Protein AF-0000000070932847 (afdb_homodimer)

Structure (mmCIF, N/CA/C/O backbone):
data_AF-0000000070932847-model_v1
#
loop_
_entity.id
_entity.type
_entity.pdbx_description
1 polymer Palmitoyltransferase
#
loop_
_atom_site.group_PDB
_atom_site.id
_atom_site.type_symbol
_atom_site.label_atom_id
_atom_site.label_alt_id
_atom_site.label_comp_id
_atom_site.label_asym_id
_atom_site.label_entity_id
_atom_site.label_seq_id
_atom_site.pdbx_PDB_ins_code
_atom_site.Cartn_x
_atom_site.Cartn_y
_atom_site.Cartn_z
_atom_site.occupancy
_atom_site.B_iso_or_equiv
_atom_site.auth_seq_id
_atom_site.auth_comp_id
_atom_site.auth_asym_id
_atom_site.auth_atom_id
_atom_site.pdbx_PDB_model_num
ATOM 1 N N . MET A 1 1 ? 6.465 -22.172 5.871 1 66.62 1 MET A N 1
ATOM 2 C CA . MET A 1 1 ? 5.559 -21.328 5.094 1 66.62 1 MET A CA 1
ATOM 3 C C . MET A 1 1 ? 6.273 -20.078 4.602 1 66.62 1 MET A C 1
ATOM 5 O O . MET A 1 1 ? 7.043 -19.469 5.344 1 66.62 1 MET A O 1
ATOM 9 N N . GLY A 1 2 ? 6.168 -19.891 3.285 1 82.88 2 GLY A N 1
ATOM 10 C CA . GLY A 1 2 ? 6.832 -18.734 2.693 1 82.88 2 GLY A CA 1
ATOM 11 C C . GLY A 1 2 ? 6.262 -17.422 3.16 1 82.88 2 GLY A C 1
ATOM 12 O O . GLY A 1 2 ? 5.129 -17.359 3.639 1 82.88 2 GLY A O 1
ATOM 13 N N . PHE A 1 3 ? 6.973 -16.531 3.234 1 88.69 3 PHE A N 1
ATOM 14 C CA . PHE A 1 3 ? 6.598 -15.188 3.658 1 88.69 3 PHE A CA 1
ATOM 15 C C . PHE A 1 3 ? 5.336 -14.727 2.938 1 88.69 3 PHE A C 1
ATOM 17 O O . PHE A 1 3 ? 4.402 -14.234 3.57 1 88.69 3 PHE A O 1
ATOM 24 N N . PHE A 1 4 ? 5.227 -14.977 1.739 1 91.31 4 PHE A N 1
ATOM 25 C CA . PHE A 1 4 ? 4.137 -14.43 0.94 1 91.31 4 PHE A CA 1
ATOM 26 C C . PHE A 1 4 ? 2.85 -15.211 1.175 1 91.31 4 PHE A C 1
ATOM 28 O O . PHE A 1 4 ? 1.756 -14.641 1.131 1 91.31 4 PHE A O 1
ATOM 35 N N . LEU A 1 5 ? 2.955 -16.5 1.353 1 92.31 5 LEU A N 1
ATOM 36 C CA . LEU A 1 5 ? 1.771 -17.266 1.749 1 92.31 5 LEU A CA 1
ATOM 37 C C . LEU A 1 5 ? 1.232 -16.766 3.086 1 92.31 5 LEU A C 1
ATOM 39 O O . LEU A 1 5 ? 0.019 -16.609 3.256 1 92.31 5 LEU A O 1
ATOM 43 N N . SER A 1 6 ? 2.152 -16.547 4.031 1 93.94 6 SER A N 1
ATOM 44 C CA . SER A 1 6 ? 1.739 -16 5.316 1 93.94 6 SER A CA 1
ATOM 45 C C . SER A 1 6 ? 1.053 -14.648 5.141 1 93.94 6 SER A C 1
ATOM 47 O O . SER A 1 6 ? 0.069 -14.352 5.824 1 93.94 6 SER A O 1
ATOM 49 N N . TRP A 1 7 ? 1.617 -13.828 4.277 1 94.5 7 TRP A N 1
ATOM 50 C CA . TRP A 1 7 ? 1.017 -12.531 3.977 1 94.5 7 TRP A CA 1
ATOM 51 C C . TRP A 1 7 ? -0.39 -12.703 3.412 1 94.5 7 TRP A C 1
ATOM 53 O O . TRP A 1 7 ? -1.317 -12 3.818 1 94.5 7 TRP A O 1
ATOM 63 N N . THR A 1 8 ? -0.579 -13.656 2.557 1 95.19 8 THR A N 1
ATOM 64 C CA . THR A 1 8 ? -1.881 -13.922 1.957 1 95.19 8 THR A CA 1
ATOM 65 C C . THR A 1 8 ? -2.887 -14.352 3.02 1 95.19 8 THR A C 1
ATOM 67 O O . THR A 1 8 ? -3.988 -13.805 3.1 1 95.19 8 THR A O 1
ATOM 70 N N . VAL A 1 9 ? -2.49 -15.273 3.889 1 95.56 9 VAL A N 1
ATOM 71 C CA . VAL A 1 9 ? -3.381 -15.82 4.902 1 95.56 9 VAL A CA 1
ATOM 72 C C . VAL A 1 9 ? -3.725 -14.742 5.93 1 95.56 9 VAL A C 1
ATOM 74 O O . VAL A 1 9 ? -4.891 -14.578 6.297 1 95.56 9 VAL A O 1
ATOM 77 N N . THR A 1 10 ? -2.723 -14 6.348 1 96.12 10 THR A N 1
ATOM 78 C CA . THR A 1 10 ? -2.953 -12.938 7.324 1 96.12 10 THR A CA 1
ATOM 79 C C . THR A 1 10 ? -3.857 -11.859 6.742 1 96.12 10 THR A C 1
ATOM 81 O O . THR A 1 10 ? -4.738 -11.336 7.43 1 96.12 10 THR A O 1
ATOM 84 N N . SER A 1 11 ? -3.633 -11.5 5.441 1 97.31 11 SER A N 1
ATOM 85 C CA . SER A 1 11 ? -4.484 -10.508 4.789 1 97.31 11 SER A CA 1
ATOM 86 C C . SER A 1 11 ? -5.93 -10.984 4.715 1 97.31 11 SER A C 1
ATOM 88 O O . SER A 1 11 ? -6.859 -10.203 4.949 1 97.31 11 SER A O 1
ATOM 90 N N . LEU A 1 12 ? -6.094 -12.227 4.41 1 96.69 12 LEU A N 1
ATOM 91 C CA . LEU A 1 12 ? -7.438 -12.789 4.332 1 96.69 12 LEU A CA 1
ATOM 92 C C . LEU A 1 12 ? -8.141 -12.719 5.684 1 96.69 12 LEU A C 1
ATOM 94 O O . LEU A 1 12 ? -9.273 -12.25 5.773 1 96.69 12 LEU A O 1
ATOM 98 N N . VAL A 1 13 ? -7.457 -13.117 6.746 1 96.75 13 VAL A N 1
ATOM 99 C CA . VAL A 1 13 ? -8.016 -13.148 8.094 1 96.75 13 VAL A CA 1
ATOM 100 C C . VAL A 1 13 ? -8.32 -11.727 8.562 1 96.75 13 VAL A C 1
ATOM 102 O O . VAL A 1 13 ? -9.398 -11.469 9.109 1 96.75 13 VAL A O 1
ATOM 105 N N . LEU A 1 14 ? -7.41 -10.805 8.273 1 96.94 14 LEU A N 1
ATOM 106 C CA . LEU A 1 14 ? -7.578 -9.43 8.719 1 96.94 14 LEU A CA 1
ATOM 107 C C . LEU A 1 14 ? -8.719 -8.75 7.973 1 96.94 14 LEU A C 1
ATOM 109 O O . LEU A 1 14 ? -9.539 -8.055 8.578 1 96.94 14 LEU A O 1
ATOM 113 N N . LEU A 1 15 ? -8.781 -8.93 6.676 1 97.75 15 LEU A N 1
ATOM 114 C CA . LEU A 1 15 ? -9.828 -8.297 5.887 1 97.75 15 LEU A CA 1
ATOM 115 C C . LEU A 1 15 ? -11.203 -8.852 6.262 1 97.75 15 LEU A C 1
ATOM 117 O O . LEU A 1 15 ? -12.172 -8.094 6.383 1 97.75 15 LEU A O 1
ATOM 121 N N . LEU A 1 16 ? -11.289 -10.172 6.48 1 97 16 LEU A N 1
ATOM 122 C CA . LEU A 1 16 ? -12.547 -10.773 6.902 1 97 16 LEU A CA 1
ATOM 123 C C . LEU A 1 16 ? -12.922 -10.32 8.305 1 97 16 LEU A C 1
ATOM 125 O O . LEU A 1 16 ? -14.102 -10.07 8.594 1 97 16 LEU A O 1
ATOM 129 N N . GLY A 1 17 ? -11.93 -10.234 9.164 1 96.69 17 GLY A N 1
ATOM 130 C CA . GLY A 1 17 ? -12.172 -9.758 10.516 1 96.69 17 GLY A CA 1
ATOM 131 C C . GLY A 1 17 ? -12.703 -8.336 10.562 1 96.69 17 GLY A C 1
ATOM 132 O O . GLY A 1 17 ? -13.695 -8.055 11.242 1 96.69 17 GLY A O 1
ATOM 133 N N . VAL A 1 18 ? -12.031 -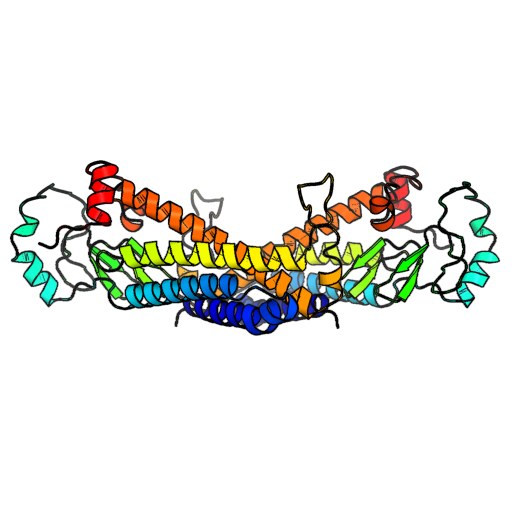7.457 9.844 1 95.94 18 VAL A N 1
ATOM 134 C CA . VAL A 1 18 ? -12.469 -6.062 9.805 1 95.94 18 VAL A CA 1
ATOM 135 C C . VAL A 1 18 ? -13.852 -5.973 9.18 1 95.94 18 VAL A C 1
ATOM 137 O O . VAL A 1 18 ? -14.695 -5.199 9.633 1 95.94 18 VAL A O 1
ATOM 140 N N . PHE A 1 19 ? -14.102 -6.723 8.148 1 95.69 19 PHE A N 1
ATOM 141 C CA . PHE A 1 19 ? -15.383 -6.672 7.453 1 95.69 19 PHE A CA 1
ATOM 142 C C . PHE A 1 19 ? -16.516 -7.09 8.383 1 95.69 19 PHE A C 1
ATOM 144 O O . PHE A 1 19 ? -17.547 -6.41 8.469 1 95.69 19 PHE A O 1
ATOM 151 N N . HIS A 1 20 ? -16.312 -8.125 9.18 1 95.12 20 HIS A N 1
ATOM 152 C CA . HIS A 1 20 ? -17.406 -8.664 9.984 1 95.12 20 HIS A CA 1
ATOM 153 C C . HIS A 1 20 ? -17.484 -7.973 11.344 1 95.12 20 HIS A C 1
ATOM 155 O O . HIS A 1 20 ? -18.562 -7.852 11.914 1 95.12 20 HIS A O 1
ATOM 161 N N . LEU A 1 21 ? -16.391 -7.461 11.852 1 94 21 LEU A N 1
ATOM 162 C CA . LEU A 1 21 ? -16.391 -6.859 13.18 1 94 21 LEU A CA 1
ATOM 163 C C . LEU A 1 21 ? -16.609 -5.355 13.094 1 94 21 LEU A C 1
ATOM 165 O O . LEU A 1 21 ? -17.078 -4.734 14.055 1 94 21 LEU A O 1
ATOM 169 N N . GLU A 1 22 ? -16.281 -4.801 11.945 1 92.81 22 GLU A N 1
ATOM 170 C CA . GLU A 1 22 ? -16.375 -3.348 11.836 1 92.81 22 GLU A CA 1
ATOM 171 C C . GLU A 1 22 ? -17.328 -2.936 10.719 1 92.81 22 GLU A C 1
ATOM 173 O O . GLU A 1 22 ? -18.312 -2.227 10.969 1 92.81 22 GLU A O 1
ATOM 178 N N . VAL A 1 23 ? -17.156 -3.41 9.547 1 92.38 23 VAL A N 1
ATOM 179 C CA . VAL A 1 23 ? -17.891 -2.934 8.375 1 92.38 23 VAL A CA 1
ATOM 180 C C . VAL A 1 23 ? -19.359 -3.316 8.484 1 92.38 23 VAL A C 1
ATOM 182 O O . VAL A 1 23 ? -20.234 -2.467 8.328 1 92.38 23 VAL A O 1
ATOM 185 N N . VAL A 1 24 ? -19.625 -4.574 8.75 1 91.81 24 VAL A N 1
ATOM 186 C CA . VAL A 1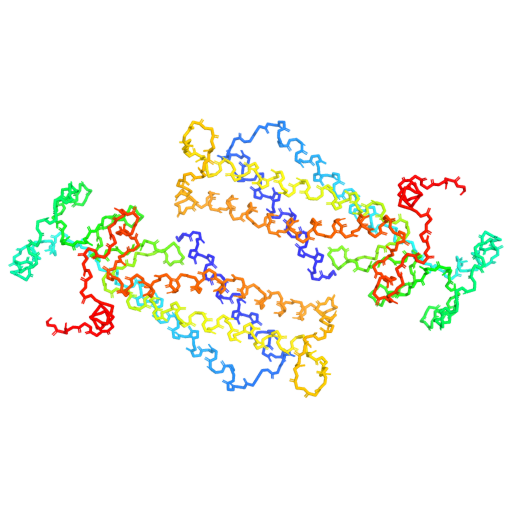 24 ? -21 -5.07 8.75 1 91.81 24 VAL A CA 1
ATOM 187 C C . VAL A 1 24 ? -21.797 -4.367 9.836 1 91.81 24 VAL A C 1
ATOM 189 O O . VAL A 1 24 ? -22.859 -3.779 9.562 1 91.81 24 VAL A O 1
ATOM 192 N N . PRO A 1 25 ? -21.328 -4.312 11.07 1 88.56 25 PRO A N 1
ATOM 193 C CA . PRO A 1 25 ? -22.141 -3.68 12.117 1 88.56 25 PRO A CA 1
ATOM 194 C C . PRO A 1 25 ? -22.188 -2.16 11.984 1 88.56 25 PRO A C 1
ATOM 196 O O . PRO A 1 25 ? -23.234 -1.553 12.227 1 88.56 25 PRO A O 1
ATOM 199 N N . TYR A 1 26 ? -21.109 -1.504 11.57 1 83.69 26 TYR A N 1
ATOM 200 C CA . TYR A 1 26 ? -21.031 -0.048 11.602 1 83.69 26 TYR A CA 1
ATOM 201 C C . TYR A 1 26 ? -21.672 0.556 10.352 1 83.69 26 TYR A C 1
ATOM 203 O O . TYR A 1 26 ? -22.188 1.674 10.383 1 83.69 26 TYR A O 1
ATOM 211 N N . LEU A 1 27 ? -21.672 -0.178 9.234 1 79.5 27 LEU A N 1
ATOM 212 C CA . LEU A 1 27 ? -22.156 0.387 7.984 1 79.5 27 LEU A CA 1
ATOM 213 C C . LEU A 1 27 ? -23.484 -0.248 7.578 1 79.5 27 LEU A C 1
ATOM 215 O O . LEU A 1 27 ? -24 0.028 6.496 1 79.5 27 LEU A O 1
ATOM 219 N N . GLU A 1 28 ? -24.031 -1.077 8.328 1 83.44 28 GLU A N 1
ATOM 220 C CA . GLU A 1 28 ? -25.344 -1.698 8.133 1 83.44 28 GLU A CA 1
ATOM 221 C C . GLU A 1 28 ? -25.438 -2.357 6.758 1 83.44 28 GLU A C 1
ATOM 223 O O . GLU A 1 28 ? -26.391 -2.113 6.012 1 83.44 28 GLU A O 1
ATOM 228 N N . ILE A 1 29 ? -24.516 -3.178 6.395 1 89.25 29 ILE A N 1
ATOM 229 C CA . ILE A 1 29 ? -24.484 -3.93 5.145 1 89.25 29 ILE A CA 1
ATOM 230 C C . ILE A 1 29 ? -25.656 -4.902 5.102 1 89.25 29 ILE A C 1
ATOM 232 O O . ILE A 1 29 ? -25.953 -5.582 6.09 1 89.25 29 ILE A O 1
ATOM 236 N N . LEU A 1 30 ? -26.344 -4.965 3.967 1 91.62 30 LEU A N 1
ATOM 237 C CA . LEU A 1 30 ? -27.469 -5.867 3.795 1 91.62 30 LEU A CA 1
ATOM 238 C C . LEU A 1 30 ? -27.016 -7.324 3.859 1 91.62 30 LEU A C 1
ATOM 240 O O . LEU A 1 30 ? -25.891 -7.648 3.467 1 91.62 30 LEU A O 1
ATOM 244 N N . TYR A 1 31 ? -27.922 -8.219 4.344 1 93.81 31 TYR A N 1
ATOM 245 C CA . TYR A 1 31 ? -27.641 -9.641 4.457 1 93.81 31 TYR A CA 1
ATOM 246 C C . TYR A 1 31 ? -27.328 -10.25 3.094 1 93.81 31 TYR A C 1
ATOM 248 O O . TYR A 1 31 ? -26.422 -11.078 2.971 1 93.81 31 TYR A O 1
ATOM 256 N N . SER A 1 32 ? -28.031 -9.82 2.084 1 95.69 32 SER A N 1
ATOM 257 C CA . SER A 1 32 ? -27.828 -10.359 0.746 1 95.69 32 SER A CA 1
ATOM 258 C C . SER A 1 32 ? -26.453 -9.984 0.211 1 95.69 32 SER A C 1
ATOM 260 O O . SER A 1 32 ? -25.797 -10.789 -0.457 1 95.69 32 SER A O 1
ATOM 262 N N . GLU A 1 33 ? -26 -8.766 0.49 1 95.44 33 GLU A N 1
ATOM 263 C CA . GLU A 1 33 ? -24.688 -8.312 0.051 1 95.44 33 GLU A CA 1
ATOM 264 C C . GLU A 1 33 ? -23.562 -9.078 0.753 1 95.44 33 GLU A C 1
ATOM 266 O O . GLU A 1 33 ? -22.594 -9.5 0.116 1 95.44 33 GLU A O 1
ATOM 271 N N . ASN A 1 34 ? -23.797 -9.242 2.039 1 95.44 34 ASN A N 1
ATOM 272 C CA . ASN A 1 34 ? -22.828 -10.016 2.814 1 95.44 34 ASN A CA 1
ATOM 273 C C . ASN A 1 34 ? -22.797 -11.469 2.367 1 95.44 34 ASN A C 1
ATOM 275 O O . ASN A 1 34 ? -21.719 -12.07 2.283 1 95.44 34 ASN A O 1
ATOM 279 N N . PHE A 1 35 ? -23.938 -12.039 2.102 1 97.19 35 PHE A N 1
ATOM 280 C CA . PHE A 1 35 ? -24.016 -13.422 1.649 1 97.19 35 PHE A CA 1
ATOM 281 C C . PHE A 1 35 ? -23.281 -13.609 0.33 1 97.19 35 PHE A C 1
ATOM 283 O O . PHE A 1 35 ? -22.531 -14.57 0.165 1 97.19 35 PHE A O 1
ATOM 290 N N . PHE A 1 36 ? -23.5 -12.758 -0.603 1 97.56 36 PHE A N 1
ATOM 291 C CA . PHE A 1 36 ? -22.812 -12.836 -1.889 1 97.56 36 PHE A CA 1
ATOM 292 C C . PHE A 1 36 ? -21.297 -12.758 -1.702 1 97.56 36 PHE A C 1
ATOM 294 O O . PHE A 1 36 ? -20.562 -13.57 -2.264 1 97.56 36 PHE A O 1
ATOM 301 N N . LEU A 1 37 ? -20.844 -11.789 -0.885 1 97.75 37 LEU A N 1
ATOM 302 C CA . LEU A 1 37 ? -19.406 -11.633 -0.647 1 97.75 37 LEU A CA 1
ATOM 303 C C . LEU A 1 37 ? -18.812 -12.891 -0.01 1 97.75 37 LEU A C 1
ATOM 305 O O . LEU A 1 37 ? -17.766 -13.367 -0.436 1 97.75 37 LEU A O 1
ATOM 309 N N . MET A 1 38 ? -19.5 -13.469 0.982 1 98 38 MET A N 1
ATOM 310 C CA . MET A 1 38 ? -19 -14.656 1.673 1 98 38 MET A CA 1
ATOM 311 C C . MET A 1 38 ? -18.984 -15.859 0.736 1 98 38 MET A C 1
ATOM 313 O O . MET A 1 38 ? -18.094 -16.719 0.839 1 98 38 MET A O 1
ATOM 317 N N . THR A 1 39 ? -19.953 -15.914 -0.111 1 98.31 39 THR A N 1
ATOM 318 C CA . THR A 1 39 ? -19.984 -17 -1.085 1 98.31 39 THR A CA 1
ATOM 319 C C . THR A 1 39 ? -18.797 -16.906 -2.029 1 98.31 39 THR A C 1
ATOM 321 O O . THR A 1 39 ? -18.141 -17.906 -2.32 1 98.31 39 THR A O 1
ATOM 324 N N . MET A 1 40 ? -18.516 -15.688 -2.471 1 98.5 40 MET A N 1
ATOM 325 C CA . MET A 1 40 ? -17.375 -15.5 -3.371 1 98.5 40 MET A CA 1
ATOM 326 C C . MET A 1 40 ? -16.062 -15.797 -2.662 1 98.5 40 MET A C 1
ATOM 328 O O . MET A 1 40 ? -15.164 -16.406 -3.244 1 98.5 40 MET A O 1
ATOM 332 N N . VAL A 1 41 ? -15.961 -15.398 -1.431 1 98.5 41 VAL A N 1
ATOM 333 C CA . VAL A 1 41 ? -14.758 -15.68 -0.65 1 98.5 41 VAL A CA 1
ATOM 334 C C . VAL A 1 41 ? -14.602 -17.188 -0.45 1 98.5 41 VAL A C 1
ATOM 336 O O . VAL A 1 41 ? -13.508 -17.734 -0.597 1 98.5 41 VAL A O 1
ATOM 339 N N . THR A 1 42 ? -15.688 -17.859 -0.094 1 98.5 42 THR A N 1
ATOM 340 C CA . THR A 1 42 ? -15.664 -19.297 0.088 1 98.5 42 THR A CA 1
ATOM 341 C C . THR A 1 42 ? -15.25 -20 -1.205 1 98.5 42 THR A C 1
ATOM 343 O O . THR A 1 42 ? -14.43 -20.922 -1.185 1 98.5 42 THR A O 1
ATOM 346 N N . PHE A 1 43 ? -15.828 -19.562 -2.275 1 98.56 43 PHE A N 1
ATOM 347 C CA . PHE A 1 43 ? -15.469 -20.078 -3.59 1 98.56 43 PHE A CA 1
ATOM 348 C C . PHE A 1 43 ? -13.969 -19.953 -3.836 1 98.56 43 PHE A C 1
ATOM 350 O O . PHE A 1 43 ? -13.312 -20.891 -4.262 1 98.56 43 PHE A O 1
ATOM 357 N N . THR A 1 44 ? -13.43 -18.766 -3.566 1 98.31 44 THR A N 1
ATOM 358 C CA . THR A 1 44 ? -12.008 -18.5 -3.756 1 98.31 44 THR A CA 1
ATOM 359 C C . THR A 1 44 ? -11.156 -19.406 -2.877 1 98.31 44 THR A C 1
ATOM 361 O O . THR A 1 44 ? -10.148 -19.953 -3.328 1 98.31 44 THR A O 1
ATOM 364 N N . CYS A 1 45 ? -11.602 -19.625 -1.637 1 98 45 CYS A N 1
ATOM 365 C CA . CYS A 1 45 ? -10.867 -20.484 -0.712 1 98 45 CYS A CA 1
ATOM 366 C C . CYS A 1 45 ? -10.883 -21.922 -1.179 1 98 45 CYS A C 1
ATOM 368 O O . CYS A 1 45 ? -9.875 -22.625 -1.082 1 98 45 CYS A O 1
ATOM 370 N N . ILE A 1 46 ? -11.977 -22.359 -1.689 1 97.94 46 ILE A N 1
ATOM 371 C CA . ILE A 1 46 ? -12.078 -23.719 -2.215 1 97.94 46 ILE A CA 1
ATOM 372 C C . ILE A 1 46 ? -11.133 -23.891 -3.404 1 97.94 46 ILE A C 1
ATOM 374 O O . ILE A 1 46 ? -10.406 -24.875 -3.494 1 97.94 46 ILE A O 1
ATOM 378 N N . CYS A 1 47 ? -11.172 -22.906 -4.297 1 97.88 47 CYS A N 1
ATOM 379 C CA . CYS A 1 47 ? -10.258 -22.938 -5.43 1 97.88 47 CYS A CA 1
ATOM 380 C C . CYS A 1 47 ? -8.805 -22.969 -4.965 1 97.88 47 CYS A C 1
ATOM 382 O O . CYS A 1 47 ? -7.988 -23.719 -5.492 1 97.88 47 CYS A O 1
ATOM 384 N N . GLY A 1 48 ? -8.484 -22.125 -3.951 1 96.44 48 GLY A N 1
ATOM 385 C CA . GLY A 1 48 ? -7.141 -22.125 -3.396 1 96.44 48 GLY A CA 1
ATOM 386 C C . GLY A 1 48 ? -6.727 -23.484 -2.844 1 96.44 48 GLY A C 1
ATOM 387 O O . GLY A 1 48 ? -5.59 -23.906 -3.035 1 96.44 48 GLY A O 1
ATOM 388 N N . TYR A 1 49 ? -7.633 -24.125 -2.229 1 95.69 49 TYR A N 1
ATOM 389 C CA . TYR A 1 49 ? -7.379 -25.469 -1.696 1 95.69 49 TYR A CA 1
ATOM 390 C C . TYR A 1 49 ? -7.117 -26.453 -2.82 1 95.69 49 TYR A C 1
ATOM 392 O O . TYR A 1 49 ? -6.207 -27.281 -2.729 1 95.69 49 TYR A O 1
ATOM 400 N N . LEU A 1 50 ? -7.871 -26.375 -3.857 1 95.88 50 LEU A N 1
ATOM 401 C CA . LEU A 1 50 ? -7.727 -27.266 -5 1 95.88 50 LEU A CA 1
ATOM 402 C C . LEU A 1 50 ? -6.387 -27.047 -5.699 1 95.88 50 LEU A C 1
ATOM 404 O O . LEU A 1 50 ? -5.766 -28 -6.18 1 95.88 50 LEU A O 1
ATOM 408 N N . VAL A 1 51 ? -5.965 -25.828 -5.746 1 96.56 51 VAL A N 1
ATOM 409 C CA . VAL A 1 51 ? -4.691 -25.5 -6.383 1 96.56 51 VAL A CA 1
ATOM 410 C C . VAL A 1 51 ? -3.547 -26.109 -5.582 1 96.56 51 VAL A C 1
ATOM 412 O O . VAL A 1 51 ? -2.596 -26.656 -6.156 1 96.56 51 VAL A O 1
ATOM 415 N N . HIS A 1 52 ? -3.672 -26.078 -4.324 1 92.75 52 HIS A N 1
ATOM 416 C CA . HIS A 1 52 ? -2.617 -26.578 -3.451 1 92.75 52 HIS A CA 1
ATOM 417 C C . HIS A 1 52 ? -2.584 -28.109 -3.445 1 92.75 52 HIS A C 1
ATOM 419 O O . HIS A 1 52 ? -1.529 -28.703 -3.236 1 92.75 52 HIS A O 1
ATOM 425 N N . SER A 1 53 ? -3.592 -28.781 -3.729 1 88 53 SER A N 1
ATOM 426 C CA . SER A 1 53 ? -3.738 -30.219 -3.539 1 88 53 SER A CA 1
ATOM 427 C C . SER A 1 53 ? -3.107 -31 -4.691 1 88 53 SER A C 1
ATOM 429 O O . SER A 1 53 ? -2.627 -32.125 -4.504 1 88 53 SER A O 1
ATOM 431 N N . ASN A 1 54 ? -3.119 -30.422 -5.914 1 84 54 ASN A N 1
ATOM 432 C CA . ASN A 1 54 ? -2.662 -31.25 -7.02 1 84 54 ASN A CA 1
ATOM 433 C C . ASN A 1 54 ? -1.983 -30.422 -8.102 1 84 54 ASN A C 1
ATOM 435 O O . ASN A 1 54 ? -2.572 -30.172 -9.156 1 84 54 ASN A O 1
ATOM 439 N N . PRO A 1 55 ? -0.709 -30.094 -7.969 1 82.38 55 PRO A N 1
ATOM 440 C CA . PRO A 1 55 ? -0.051 -29.312 -9.016 1 82.38 55 PRO A CA 1
ATOM 441 C C . PRO A 1 55 ? 0.355 -30.156 -10.219 1 82.38 55 PRO A C 1
ATOM 443 O O . PRO A 1 55 ? 0.641 -29.609 -11.289 1 82.38 55 PRO A O 1
ATOM 446 N N . GLY A 1 56 ? 0.214 -31.516 -10.102 1 83.75 56 GLY A N 1
ATOM 447 C CA . GLY A 1 56 ? 0.613 -32.375 -11.195 1 83.75 56 GLY A CA 1
ATOM 448 C C . GLY A 1 56 ? 2.09 -32.719 -11.18 1 83.75 56 GLY A C 1
ATOM 449 O O . GLY A 1 56 ? 2.746 -32.719 -12.219 1 83.75 56 GLY A O 1
ATOM 450 N N . TYR A 1 57 ? 2.66 -33 -9.992 1 84.38 57 TYR A N 1
ATOM 451 C CA . TYR A 1 57 ? 4.051 -33.438 -9.859 1 84.38 57 TYR A CA 1
ATOM 452 C C . TYR A 1 57 ? 4.293 -34.75 -10.578 1 84.38 57 TYR A C 1
ATOM 454 O O . TYR A 1 57 ? 3.443 -35.656 -10.555 1 84.38 57 TYR A O 1
ATOM 462 N N . VAL A 1 58 ? 5.395 -34.75 -11.258 1 82.5 58 VAL A N 1
ATOM 463 C CA . VAL A 1 58 ? 5.746 -35.969 -12 1 82.5 58 VAL A CA 1
ATOM 464 C C . VAL A 1 58 ? 6.648 -36.844 -11.141 1 82.5 58 VAL A C 1
ATOM 466 O O . VAL A 1 58 ? 7.645 -36.375 -10.586 1 82.5 58 VAL A O 1
ATOM 469 N N . GLY A 1 59 ? 6.16 -38.062 -10.656 1 71.75 59 GLY A N 1
ATOM 470 C CA . GLY A 1 59 ? 6.98 -39 -9.938 1 71.75 59 GLY A CA 1
ATOM 471 C C . GLY A 1 59 ? 7.738 -39.938 -10.859 1 71.75 59 GLY A C 1
ATOM 472 O O . GLY A 1 59 ? 7.562 -39.906 -12.078 1 71.75 59 GLY A O 1
ATOM 473 N N . PRO A 1 60 ? 8.797 -40.594 -10.211 1 59.72 60 PRO A N 1
ATOM 474 C CA . PRO A 1 60 ? 9.555 -41.562 -11.008 1 59.72 60 PRO A CA 1
ATOM 475 C C . PRO A 1 60 ? 8.656 -42.531 -11.773 1 59.72 60 PRO A C 1
ATOM 477 O O . PRO A 1 60 ? 8.953 -42.875 -12.922 1 59.72 60 PRO A O 1
ATOM 480 N N . VAL A 1 61 ? 7.648 -43.031 -11.234 1 51.12 61 VAL A N 1
ATOM 481 C CA . VAL A 1 61 ? 6.773 -44.031 -11.859 1 51.12 61 VAL A CA 1
ATOM 482 C C . VAL A 1 61 ? 6.008 -43.375 -13.016 1 51.12 61 VAL A C 1
ATOM 484 O O . VAL A 1 61 ? 5.863 -43.969 -14.078 1 51.12 61 VAL A O 1
ATOM 487 N N . ALA A 1 62 ? 5.562 -42.281 -12.852 1 52.34 62 ALA A N 1
ATOM 488 C CA . ALA A 1 62 ? 4.73 -41.625 -13.844 1 52.34 62 ALA A CA 1
ATOM 489 C C . ALA A 1 62 ? 5.531 -41.281 -15.102 1 52.34 62 ALA A C 1
ATOM 491 O O . ALA A 1 62 ? 5.016 -41.375 -16.219 1 52.34 62 ALA A O 1
ATOM 492 N N . ALA A 1 63 ? 6.781 -41.062 -14.914 1 52.41 63 ALA A N 1
ATOM 493 C CA . ALA A 1 63 ? 7.684 -40.844 -16.047 1 52.41 63 ALA A CA 1
ATOM 494 C C . ALA A 1 63 ? 7.77 -42.094 -16.922 1 52.41 63 ALA A C 1
ATOM 496 O O . ALA A 1 63 ? 7.812 -42 -18.156 1 52.41 63 ALA A O 1
ATOM 497 N N . GLU A 1 64 ? 7.746 -43.188 -16.219 1 49.12 64 GLU A N 1
ATOM 498 C CA . GLU A 1 64 ? 7.812 -44.469 -16.938 1 49.12 64 GLU A CA 1
ATOM 499 C C . GLU A 1 64 ? 6.523 -44.719 -17.703 1 49.12 64 GLU A C 1
ATOM 501 O O . GLU A 1 64 ? 6.555 -45.219 -18.828 1 49.12 64 GLU A O 1
ATOM 506 N N . MET A 1 65 ? 5.402 -44.406 -17.172 1 46.44 65 MET A N 1
ATOM 507 C CA . MET A 1 65 ? 4.113 -44.688 -17.781 1 46.44 65 MET A CA 1
ATOM 508 C C . MET A 1 65 ? 3.867 -43.781 -18.984 1 46.44 65 MET A C 1
ATOM 510 O O . MET A 1 65 ? 3.266 -44.188 -19.969 1 46.44 65 MET A O 1
ATOM 514 N N . VAL A 1 66 ? 4.227 -42.531 -18.812 1 48.19 66 VAL A N 1
ATOM 515 C CA . VAL A 1 66 ? 4.027 -41.594 -19.922 1 48.19 66 VAL A CA 1
ATOM 516 C C . VAL A 1 66 ? 4.902 -42.031 -21.109 1 48.19 66 VAL A C 1
ATOM 518 O O . VAL A 1 66 ? 4.492 -41.906 -22.266 1 48.19 66 VAL A O 1
ATOM 521 N N . LYS A 1 67 ? 6.078 -42.656 -20.844 1 48.41 67 LYS A N 1
ATOM 522 C CA . LYS A 1 67 ? 6.922 -43.188 -21.906 1 48.41 67 LYS A CA 1
ATOM 523 C C . LYS A 1 67 ? 6.219 -44.312 -22.641 1 48.41 67 LYS A C 1
ATOM 525 O O . LYS A 1 67 ? 6.371 -44.469 -23.859 1 48.41 67 LYS A O 1
ATOM 530 N N . SER A 1 68 ? 5.48 -45.156 -21.859 1 41.84 68 SER A N 1
ATOM 531 C CA . SER A 1 68 ? 4.832 -46.312 -22.469 1 41.84 68 SER A CA 1
ATOM 532 C C . SER A 1 68 ? 3.535 -45.938 -23.156 1 41.84 68 SER A C 1
ATOM 534 O O . SER A 1 68 ? 3.076 -46.625 -24.062 1 41.84 68 SER A O 1
ATOM 536 N N . SER A 1 69 ? 2.773 -44.969 -22.578 1 39.44 69 SER A N 1
ATOM 537 C CA . SER A 1 69 ? 1.511 -44.688 -23.25 1 39.44 69 SER A CA 1
ATOM 538 C C . SER A 1 69 ? 1.739 -43.906 -24.547 1 39.44 69 SER A C 1
ATOM 540 O O . SER A 1 69 ? 2.555 -42.969 -24.594 1 39.44 69 SER A O 1
ATOM 542 N N . ASN A 1 70 ? 1.537 -44.438 -25.781 1 37.59 70 ASN A N 1
ATOM 543 C CA . ASN A 1 70 ? 1.559 -44.031 -27.188 1 37.59 70 ASN A CA 1
ATOM 544 C C . ASN A 1 70 ? 0.95 -42.656 -27.375 1 37.59 70 ASN A C 1
ATOM 546 O O . ASN A 1 70 ? 0.761 -42.188 -28.5 1 37.59 70 ASN A O 1
ATOM 550 N N . ALA A 1 71 ? 0.276 -42.094 -26.438 1 38.88 71 ALA A N 1
ATOM 551 C CA . ALA A 1 71 ? -0.399 -40.812 -26.719 1 38.88 71 ALA A CA 1
ATOM 552 C C . ALA A 1 71 ? 0.61 -39.688 -26.969 1 38.88 71 ALA A C 1
ATOM 554 O O . ALA A 1 71 ? 0.254 -38.625 -27.484 1 38.88 71 ALA A O 1
ATOM 555 N N . ALA A 1 72 ? 1.818 -39.875 -26.641 1 37.47 72 ALA A N 1
ATOM 556 C CA . ALA A 1 72 ? 2.891 -38.938 -26.984 1 37.47 72 ALA A CA 1
ATOM 557 C C . ALA A 1 72 ? 3.279 -39.062 -28.453 1 37.47 72 ALA A C 1
ATOM 559 O O . ALA A 1 72 ? 4.121 -38.312 -28.938 1 37.47 72 ALA A O 1
ATOM 560 N N . ALA A 1 73 ? 3.037 -40.156 -29.172 1 34.56 73 ALA A N 1
ATOM 561 C CA . ALA A 1 73 ? 3.436 -40.375 -30.562 1 34.56 73 ALA A CA 1
ATOM 562 C C . ALA A 1 73 ? 2.861 -39.281 -31.469 1 34.56 73 ALA A C 1
ATOM 564 O O . ALA A 1 73 ? 3.439 -38.969 -32.531 1 34.56 73 ALA A O 1
ATOM 565 N N . SER A 1 74 ? 1.623 -38.812 -31.312 1 32.97 74 SER A N 1
ATOM 566 C CA . SER A 1 74 ? 1.111 -37.969 -32.406 1 32.97 74 SER A CA 1
ATOM 567 C C . SER A 1 74 ? 1.783 -36.625 -32.438 1 32.97 74 SER A C 1
ATOM 569 O O . SER A 1 74 ? 1.862 -35.969 -33.469 1 32.97 74 SER A O 1
ATOM 571 N N . CYS A 1 75 ? 1.898 -35.812 -31.359 1 30.61 75 CYS A N 1
ATOM 572 C CA . CYS A 1 75 ? 2.518 -34.531 -31.656 1 30.61 75 CYS A CA 1
ATOM 573 C C . CYS A 1 75 ? 4.035 -34.625 -31.594 1 30.61 75 CYS A C 1
ATOM 575 O O . CYS A 1 75 ? 4.633 -34.469 -30.531 1 30.61 75 CYS A O 1
ATOM 577 N N . SER A 1 76 ? 4.746 -35.562 -32.281 1 31.61 76 SER A N 1
ATOM 578 C CA . SER A 1 76 ? 6.168 -35.625 -32.594 1 31.61 76 SER A CA 1
ATOM 579 C C . SER A 1 76 ? 6.715 -34.281 -33 1 31.61 76 SER A C 1
ATOM 581 O O . SER A 1 76 ? 7.262 -34.125 -34.094 1 31.61 76 SER A O 1
ATOM 583 N N . VAL A 1 77 ? 6.008 -33.156 -32.938 1 32.41 77 VAL A N 1
ATOM 584 C CA . VAL A 1 77 ? 6.852 -32.062 -33.438 1 32.41 77 VAL A CA 1
ATOM 585 C C . VAL A 1 77 ? 8.195 -32.094 -32.719 1 32.41 77 VAL A C 1
ATOM 587 O O . VAL A 1 77 ? 8.25 -32.312 -31.5 1 32.41 77 VAL A O 1
ATOM 590 N N . ASP A 1 78 ? 9.359 -32.438 -33.375 1 32.31 78 ASP A N 1
ATOM 591 C CA . ASP A 1 78 ? 10.797 -32.281 -33.156 1 32.31 78 ASP A CA 1
ATOM 592 C C . ASP A 1 78 ? 11.094 -31.031 -32.312 1 32.31 78 ASP A C 1
ATOM 594 O O . ASP A 1 78 ? 11.328 -29.953 -32.875 1 32.31 78 ASP A O 1
ATOM 598 N N . PHE A 1 79 ? 10.289 -30.625 -31.359 1 33.56 79 PHE A N 1
ATOM 599 C CA . PHE A 1 79 ? 10.859 -29.453 -30.688 1 33.56 79 PHE A CA 1
ATOM 600 C C . PHE A 1 79 ? 12.281 -29.734 -30.234 1 33.56 79 PHE A C 1
ATOM 602 O O . PHE A 1 79 ? 12.523 -30.703 -29.5 1 33.56 79 PHE A O 1
ATOM 609 N N . ALA A 1 80 ? 13.391 -29.453 -30.922 1 33.22 80 ALA A N 1
ATOM 610 C CA . ALA A 1 80 ? 14.828 -29.281 -30.719 1 33.22 80 ALA A CA 1
ATOM 611 C C . ALA A 1 80 ? 15.117 -28.734 -29.328 1 33.22 80 ALA A C 1
ATOM 613 O O . ALA A 1 80 ? 16.25 -28.344 -29.031 1 33.22 80 ALA A O 1
ATOM 614 N N . TYR A 1 81 ? 14.195 -28.094 -28.594 1 38.78 81 TYR A N 1
ATOM 615 C CA . TYR A 1 81 ? 14.844 -27.391 -27.5 1 38.78 81 TYR A CA 1
ATOM 616 C C . TYR A 1 81 ? 15.648 -28.375 -26.641 1 38.78 81 TYR A C 1
ATOM 618 O O . TYR A 1 81 ? 15.25 -29.516 -26.453 1 38.78 81 TYR A O 1
ATOM 626 N N . GLY A 1 82 ? 16.953 -28.234 -26.438 1 39.03 82 GLY A N 1
ATOM 627 C CA . GLY A 1 82 ? 18.141 -28.703 -25.75 1 39.03 82 GLY A CA 1
ATOM 628 C C . GLY A 1 82 ? 17.859 -29.203 -24.344 1 39.03 82 GLY A C 1
ATOM 629 O O . GLY A 1 82 ? 18.797 -29.562 -23.609 1 39.03 82 GLY A O 1
ATOM 630 N N . GLU A 1 83 ? 16.906 -28.625 -23.547 1 47.78 83 GLU A N 1
ATOM 631 C CA . GLU A 1 83 ? 16.969 -29.203 -22.219 1 47.78 83 GLU A CA 1
ATOM 632 C C . GLU A 1 83 ? 16.719 -30.703 -22.25 1 47.78 83 GLU A C 1
ATOM 634 O O . GLU A 1 83 ? 15.789 -31.172 -22.922 1 47.78 83 GLU A O 1
ATOM 639 N N . GLY A 1 84 ? 17.641 -31.422 -22.125 1 53.94 84 GLY A N 1
ATOM 640 C CA . GLY A 1 84 ? 17.672 -32.875 -22.125 1 53.94 84 GLY A CA 1
ATOM 641 C C . GLY A 1 84 ? 16.422 -33.5 -21.516 1 53.94 84 GLY A C 1
ATOM 642 O O . GLY A 1 84 ? 15.695 -32.844 -20.766 1 53.94 84 GLY A O 1
ATOM 643 N N . ASP A 1 85 ? 15.75 -34.531 -22.109 1 67.56 85 ASP A N 1
ATOM 644 C CA . ASP A 1 85 ? 14.602 -35.375 -21.812 1 67.56 85 ASP A CA 1
ATOM 645 C C . ASP A 1 85 ? 14.625 -35.844 -20.359 1 67.56 85 ASP A C 1
ATOM 647 O O . ASP A 1 85 ? 13.578 -36.125 -19.781 1 67.56 85 ASP A O 1
ATOM 651 N N . THR A 1 86 ? 15.82 -35.688 -19.797 1 79.25 86 THR A N 1
ATOM 652 C CA . THR A 1 86 ? 15.914 -36.188 -18.422 1 79.25 86 THR A CA 1
ATOM 653 C C . THR A 1 86 ? 16.219 -35.031 -17.469 1 79.25 86 THR A C 1
ATOM 655 O O . THR A 1 86 ? 17.078 -34.188 -17.75 1 79.25 86 THR A O 1
ATOM 658 N N . CYS A 1 87 ? 15.422 -34.812 -16.484 1 84.5 87 CYS A N 1
ATOM 659 C CA . CYS A 1 87 ? 15.68 -33.844 -15.438 1 84.5 87 CYS A CA 1
ATOM 660 C C . CYS A 1 87 ? 16.953 -34.156 -14.68 1 84.5 87 CYS A C 1
ATOM 662 O O . CYS A 1 87 ? 17.109 -35.281 -14.156 1 84.5 87 CYS A O 1
ATOM 664 N N . THR A 1 88 ? 17.844 -33.344 -14.617 1 80 88 THR A N 1
ATOM 665 C CA . THR A 1 88 ? 19.141 -33.562 -13.992 1 80 88 THR A CA 1
ATOM 666 C C . THR A 1 88 ? 19 -33.688 -12.484 1 80 88 THR A C 1
ATOM 668 O O . THR A 1 88 ? 19.812 -34.344 -11.828 1 80 88 THR A O 1
ATOM 671 N N . VAL A 1 89 ? 17.969 -33.188 -11.93 1 81.38 89 VAL A N 1
ATOM 672 C CA . VAL A 1 89 ? 17.781 -33.188 -10.477 1 81.38 89 VAL A CA 1
ATOM 673 C C . VAL A 1 89 ? 16.969 -34.406 -10.07 1 81.38 89 VAL A C 1
ATOM 675 O O . VAL A 1 89 ? 17.391 -35.188 -9.203 1 81.38 89 VAL A O 1
ATOM 678 N N . CYS A 1 90 ? 15.922 -34.562 -10.781 1 81 90 CYS A N 1
ATOM 679 C CA . CYS A 1 90 ? 15 -35.656 -10.438 1 81 90 CYS A CA 1
ATOM 680 C C . CYS A 1 90 ? 15.383 -36.938 -11.141 1 81 90 CYS A C 1
ATOM 682 O O . CYS A 1 90 ? 14.891 -38.031 -10.789 1 81 90 CYS A O 1
ATOM 684 N N . GLN A 1 91 ? 16.188 -36.875 -12.133 1 80.56 91 GLN A N 1
ATOM 685 C CA . GLN A 1 91 ? 16.641 -38.031 -12.914 1 80.56 91 GLN A CA 1
ATOM 686 C C . GLN A 1 91 ? 15.469 -38.75 -13.555 1 80.56 91 GLN A C 1
ATOM 688 O O . GLN A 1 91 ? 15.383 -39.969 -13.508 1 80.56 91 GLN A O 1
ATOM 693 N N . LEU A 1 92 ? 14.531 -38.062 -13.961 1 82.81 92 LEU A N 1
ATOM 694 C CA . LEU A 1 92 ? 13.375 -38.625 -14.656 1 82.81 92 LEU A CA 1
ATOM 695 C C . LEU A 1 92 ? 13.258 -38.031 -16.062 1 82.81 92 LEU A C 1
ATOM 697 O O . LEU A 1 92 ? 13.703 -36.906 -16.297 1 82.81 92 LEU A O 1
ATOM 701 N N . VAL A 1 93 ? 12.766 -38.875 -16.969 1 81 93 VAL A N 1
ATOM 702 C CA . VAL A 1 93 ? 12.469 -38.406 -18.312 1 81 93 VAL A CA 1
ATOM 703 C C . VAL A 1 93 ? 11.258 -37.469 -18.266 1 81 93 VAL A C 1
ATOM 705 O O . VAL A 1 93 ? 10.172 -37.875 -17.828 1 81 93 VAL A O 1
ATOM 708 N N . LYS A 1 94 ? 11.398 -36.219 -18.656 1 84.81 94 LYS A N 1
ATOM 709 C CA . LYS A 1 94 ? 10.344 -35.219 -18.578 1 84.81 94 LYS A CA 1
ATOM 710 C C . LYS A 1 94 ? 9.367 -35.375 -19.734 1 84.81 94 LYS A C 1
ATOM 712 O O . LYS A 1 94 ? 9.773 -35.375 -20.906 1 84.81 94 LYS A O 1
ATOM 717 N N . PRO A 1 95 ? 8.086 -35.562 -19.422 1 84.81 95 PRO A N 1
ATOM 718 C CA . PRO A 1 95 ? 7.09 -35.438 -20.484 1 84.81 95 PRO A CA 1
ATOM 719 C C . PRO A 1 95 ? 7.129 -34.062 -21.172 1 84.81 95 PRO A C 1
ATOM 721 O O . PRO A 1 95 ? 7.797 -33.156 -20.688 1 84.81 95 PRO A O 1
ATOM 724 N N . PRO A 1 96 ? 6.41 -34 -22.312 1 84.81 96 PRO A N 1
ATOM 725 C CA . PRO A 1 96 ? 6.371 -32.688 -23 1 84.81 96 PRO A CA 1
ATOM 726 C C . PRO A 1 96 ? 5.824 -31.578 -22.109 1 84.81 96 PRO A C 1
ATOM 728 O O . PRO A 1 96 ? 4.891 -31.797 -21.344 1 84.81 96 PRO A O 1
ATOM 731 N N . ARG A 1 97 ? 6.484 -30.453 -22.203 1 90.12 97 ARG A N 1
ATOM 732 C CA . ARG A 1 97 ? 6.086 -29.219 -21.531 1 90.12 97 ARG A CA 1
ATOM 733 C C . ARG A 1 97 ? 6.223 -29.344 -20.031 1 90.12 97 ARG A C 1
ATOM 735 O O . ARG A 1 97 ? 5.543 -28.641 -19.281 1 90.12 97 ARG A O 1
ATOM 742 N N . CYS A 1 98 ? 6.988 -30.312 -19.562 1 90.94 98 CYS A N 1
ATOM 743 C CA . CYS A 1 98 ? 7.293 -30.484 -18.141 1 90.94 98 CYS A CA 1
ATOM 744 C C . CYS A 1 98 ? 8.562 -29.734 -17.766 1 90.94 98 CYS A C 1
ATOM 746 O O . CYS A 1 98 ? 9.508 -29.672 -18.547 1 90.94 98 CYS A O 1
ATOM 748 N N . S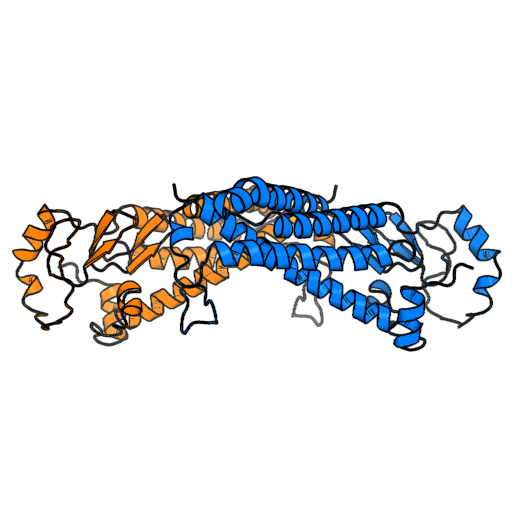ER A 1 99 ? 8.57 -29.156 -16.609 1 89.44 99 SER A N 1
ATOM 749 C CA . SER A 1 99 ? 9.766 -28.469 -16.141 1 89.44 99 SER A CA 1
ATOM 750 C C . SER A 1 99 ? 9.922 -28.609 -14.625 1 89.44 99 SER A C 1
ATOM 752 O O . SER A 1 99 ? 8.945 -28.828 -13.914 1 89.44 99 SER A O 1
ATOM 754 N N . HIS A 1 100 ? 11.211 -28.547 -14.164 1 88.94 100 HIS A N 1
ATOM 755 C CA . HIS A 1 100 ? 11.539 -28.656 -12.75 1 88.94 100 HIS A CA 1
ATOM 756 C C . HIS A 1 100 ? 11.43 -27.312 -12.047 1 88.94 100 HIS A C 1
ATOM 758 O O . HIS A 1 100 ? 11.906 -26.297 -12.555 1 88.94 100 HIS A O 1
ATOM 764 N N . CYS A 1 101 ? 10.773 -27.328 -10.984 1 87.88 101 CYS A N 1
ATOM 765 C CA . CYS A 1 101 ? 10.695 -26.141 -10.141 1 87.88 101 CYS A CA 1
ATOM 766 C C . CYS A 1 101 ? 11.711 -26.219 -9 1 87.88 101 CYS A C 1
ATOM 768 O O . CYS A 1 101 ? 11.68 -27.141 -8.203 1 87.88 101 CYS A O 1
ATOM 770 N N . HIS A 1 102 ? 12.469 -25.219 -8.906 1 82.56 102 HIS A N 1
ATOM 771 C CA . HIS A 1 102 ? 13.531 -25.219 -7.898 1 82.56 102 HIS A CA 1
ATOM 772 C C . HIS A 1 102 ? 12.977 -24.922 -6.512 1 82.56 102 HIS A C 1
ATOM 774 O O . HIS A 1 102 ? 13.555 -25.328 -5.504 1 82.56 102 HIS A O 1
ATOM 780 N N . PHE A 1 103 ? 11.852 -24.328 -6.453 1 80.56 103 PHE A N 1
ATOM 781 C CA . PHE A 1 103 ? 11.25 -24 -5.164 1 80.56 103 PHE A CA 1
ATOM 782 C C . PHE A 1 103 ? 10.609 -25.234 -4.531 1 80.56 103 PHE A C 1
ATOM 784 O O . PHE A 1 103 ? 10.773 -25.484 -3.336 1 80.56 103 PHE A O 1
ATOM 791 N N . CYS A 1 104 ? 9.961 -25.953 -5.348 1 84.31 104 CYS A N 1
ATOM 792 C CA . CYS A 1 104 ? 9.258 -27.125 -4.84 1 84.31 104 CYS A CA 1
ATOM 793 C C . CYS A 1 104 ? 10.141 -28.359 -4.91 1 84.31 104 CYS A C 1
ATOM 795 O O . CYS A 1 104 ? 9.883 -29.359 -4.23 1 84.31 104 CYS A O 1
ATOM 797 N N . GLY A 1 105 ? 11.133 -28.312 -5.746 1 85.56 105 GLY A N 1
ATOM 798 C CA . GLY A 1 105 ? 12.039 -29.438 -5.914 1 85.56 105 GLY A CA 1
ATOM 799 C C . GLY A 1 105 ? 11.43 -30.578 -6.711 1 85.56 105 GLY A C 1
ATOM 800 O O . GLY A 1 105 ? 11.82 -31.734 -6.543 1 85.56 105 GLY A O 1
ATOM 801 N N . HIS A 1 106 ? 10.352 -30.297 -7.527 1 88.88 106 HIS A N 1
ATOM 802 C CA . HIS A 1 106 ? 9.664 -31.312 -8.312 1 88.88 106 HIS A CA 1
ATOM 803 C C . HIS A 1 106 ? 9.477 -30.859 -9.758 1 88.88 106 HIS A C 1
ATOM 805 O O . HIS A 1 106 ? 9.414 -29.672 -10.039 1 88.88 106 HIS A O 1
ATOM 811 N N . CYS A 1 107 ? 9.477 -31.891 -10.594 1 89.5 107 CYS A N 1
ATOM 812 C CA . CYS A 1 107 ? 9.055 -31.641 -11.961 1 89.5 107 CYS A CA 1
ATOM 813 C C . CYS A 1 107 ? 7.539 -31.531 -12.055 1 89.5 107 CYS A C 1
ATOM 815 O O . CYS A 1 107 ? 6.816 -32.312 -11.414 1 89.5 107 CYS A O 1
ATOM 817 N N . VAL A 1 108 ? 7.074 -30.531 -12.758 1 92.25 108 VAL A N 1
ATOM 818 C CA . VAL A 1 108 ? 5.645 -30.266 -12.859 1 92.25 108 VAL A CA 1
ATOM 819 C C . VAL A 1 108 ? 5.207 -30.344 -14.32 1 92.25 108 VAL A C 1
ATOM 821 O O . VAL A 1 108 ? 5.848 -29.766 -15.195 1 92.25 108 VAL A O 1
ATOM 824 N N . LEU A 1 109 ? 4.078 -31.156 -14.547 1 92 109 LEU A N 1
ATOM 825 C CA . LEU A 1 109 ? 3.531 -31.297 -15.891 1 92 109 LEU A CA 1
ATOM 826 C C . LEU A 1 109 ? 2.953 -29.984 -16.391 1 92 109 LEU A C 1
ATOM 828 O O . LEU A 1 109 ? 2.109 -29.375 -15.719 1 92 109 LEU A O 1
ATOM 832 N N . LYS A 1 110 ? 3.426 -29.531 -17.609 1 93.88 110 LYS 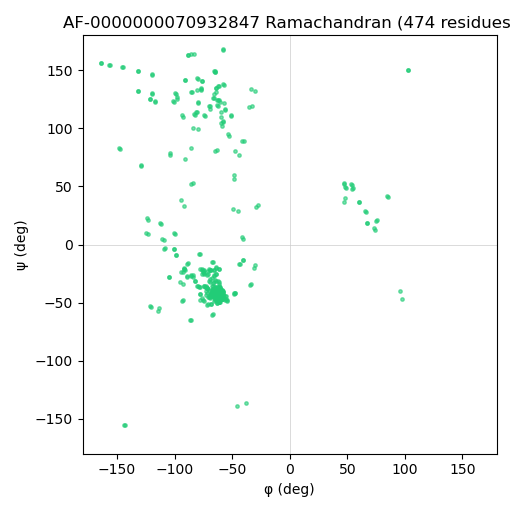A N 1
ATOM 833 C CA . LYS A 1 110 ? 2.982 -28.266 -18.203 1 93.88 110 LYS A CA 1
ATOM 834 C C . LYS A 1 110 ? 3.018 -27.141 -17.172 1 93.88 110 LYS A C 1
ATOM 836 O O . LYS A 1 110 ? 2.021 -26.438 -16.969 1 93.88 110 LYS A O 1
ATOM 841 N N . ARG A 1 111 ? 4.152 -26.984 -16.547 1 93.69 111 ARG A N 1
ATOM 842 C CA . ARG A 1 111 ? 4.332 -26.016 -15.461 1 93.69 111 ARG A CA 1
ATOM 843 C C . ARG A 1 111 ? 4.133 -24.594 -15.969 1 93.69 111 ARG A C 1
ATOM 845 O O . ARG A 1 111 ? 4.762 -24.188 -16.953 1 93.69 111 ARG A O 1
ATOM 852 N N . ASP A 1 112 ? 3.225 -23.938 -15.32 1 95.19 112 ASP A N 1
ATOM 853 C CA . ASP A 1 112 ? 3.049 -22.531 -15.633 1 95.19 112 ASP A CA 1
ATOM 854 C C . ASP A 1 112 ? 4.012 -21.656 -14.828 1 95.19 112 ASP A C 1
ATOM 856 O O . ASP A 1 112 ? 4.844 -20.953 -15.398 1 95.19 112 ASP A O 1
ATOM 860 N N . HIS A 1 113 ? 3.932 -21.578 -13.547 1 93 113 HIS A N 1
ATOM 861 C CA . HIS A 1 113 ? 4.812 -20.844 -12.648 1 93 113 HIS A CA 1
ATOM 862 C C . HIS A 1 113 ? 4.637 -21.297 -11.203 1 93 113 HIS A C 1
ATOM 864 O O . HIS A 1 113 ? 3.684 -22.016 -10.891 1 93 113 HIS A O 1
ATOM 870 N N . HIS A 1 114 ? 5.641 -21.078 -10.445 1 91 114 HIS A N 1
ATOM 871 C CA . HIS A 1 114 ? 5.477 -21.203 -9 1 91 114 HIS A CA 1
ATOM 872 C C . HIS A 1 114 ? 4.852 -19.938 -8.414 1 91 114 HIS A C 1
ATOM 874 O O . HIS A 1 114 ? 5.438 -18.859 -8.492 1 91 114 HIS A O 1
ATOM 880 N N . CYS A 1 115 ? 3.693 -20.047 -7.906 1 93.44 115 CYS A N 1
ATOM 881 C CA . CYS A 1 115 ? 3.029 -18.922 -7.277 1 93.44 115 CYS A CA 1
ATOM 882 C C . CYS A 1 115 ? 3.494 -18.734 -5.836 1 93.44 115 CYS A C 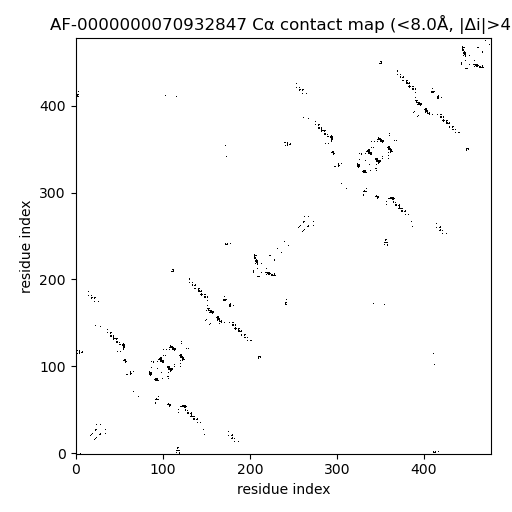1
ATOM 884 O O . CYS A 1 115 ? 3.092 -19.5 -4.953 1 93.44 115 CYS A O 1
ATOM 886 N N . VAL A 1 116 ? 4.176 -17.719 -5.57 1 90 116 VAL A N 1
ATOM 887 C CA . VAL A 1 116 ? 4.77 -17.484 -4.258 1 90 116 VAL A CA 1
ATOM 888 C C . VAL A 1 116 ? 3.678 -17.141 -3.248 1 90 116 VAL A C 1
ATOM 890 O O . VAL A 1 116 ? 3.82 -17.422 -2.053 1 90 116 VAL A O 1
ATOM 893 N N . TRP A 1 117 ? 2.559 -16.609 -3.732 1 93.31 117 TRP A N 1
ATOM 894 C CA . TRP A 1 117 ? 1.472 -16.188 -2.852 1 93.31 117 TRP A CA 1
ATOM 895 C C . TRP A 1 117 ? 0.693 -17.391 -2.34 1 93.31 117 TRP A C 1
ATOM 897 O O . TRP A 1 117 ? 0.027 -17.328 -1.305 1 93.31 117 TRP A O 1
ATOM 907 N N . LEU A 1 118 ? 0.747 -18.469 -3.111 1 94.25 118 LEU A N 1
ATOM 908 C CA . LEU A 1 118 ? 0.126 -19.719 -2.686 1 94.25 118 LEU A CA 1
ATOM 909 C C . LEU A 1 118 ? 1.184 -20.766 -2.328 1 94.25 118 LEU A C 1
ATOM 911 O O . LEU A 1 118 ? 0.857 -21.828 -1.812 1 94.25 118 LEU A O 1
ATOM 915 N N . ASP A 1 119 ? 2.41 -20.469 -2.514 1 91.25 119 ASP A N 1
ATOM 916 C CA . ASP A 1 119 ? 3.561 -21.328 -2.264 1 91.25 119 ASP A CA 1
ATOM 917 C C . ASP A 1 119 ? 3.354 -22.703 -2.879 1 91.25 119 ASP A C 1
ATOM 919 O O . ASP A 1 119 ? 3.514 -23.734 -2.201 1 91.25 119 ASP A O 1
ATOM 923 N N . THR A 1 120 ? 2.961 -22.688 -4.121 1 93.19 120 THR A N 1
ATOM 924 C CA . THR A 1 120 ? 2.775 -23.922 -4.879 1 93.19 120 THR A CA 1
ATOM 925 C C . THR A 1 120 ? 2.895 -23.656 -6.379 1 93.19 120 THR A C 1
ATOM 927 O O . THR A 1 120 ? 2.74 -22.516 -6.828 1 93.19 120 THR A O 1
ATOM 930 N N . CYS A 1 121 ? 3.262 -24.688 -7.09 1 93.06 121 CYS A N 1
ATOM 931 C CA . CYS A 1 121 ? 3.348 -24.562 -8.539 1 93.06 121 CYS A CA 1
ATOM 932 C C . CYS A 1 121 ? 1.971 -24.688 -9.18 1 93.06 121 CYS A C 1
ATOM 934 O O . CYS A 1 121 ? 1.121 -25.438 -8.695 1 93.06 121 CYS A O 1
ATOM 936 N N . VAL A 1 122 ? 1.755 -23.938 -10.203 1 96.25 122 VAL A N 1
ATOM 937 C CA . VAL A 1 122 ? 0.588 -24.047 -11.07 1 96.25 122 VAL A CA 1
ATOM 938 C C . VAL A 1 122 ? 0.963 -24.797 -12.352 1 96.25 122 VAL A C 1
ATOM 940 O O . VAL A 1 122 ? 1.922 -24.422 -13.031 1 96.25 122 VAL A O 1
ATOM 943 N N . GLY A 1 123 ? 0.245 -25.875 -12.602 1 95.06 123 GLY A N 1
ATOM 944 C CA . GLY A 1 123 ? 0.491 -26.703 -13.766 1 95.06 123 GLY A CA 1
ATOM 945 C C . GLY A 1 123 ? -0.777 -27.281 -14.367 1 95.06 123 GLY A C 1
ATOM 946 O O . GLY A 1 123 ? -1.865 -26.734 -14.172 1 95.06 123 GLY A O 1
ATOM 947 N N . GLU A 1 124 ? -0.614 -28.328 -15.008 1 92.38 124 GLU A N 1
ATOM 948 C CA . GLU A 1 124 ? -1.669 -28.891 -15.844 1 92.38 124 GLU A CA 1
ATOM 949 C C . GLU A 1 124 ? -2.898 -29.25 -15.008 1 92.38 124 GLU A C 1
ATOM 951 O O . GLU A 1 124 ? -4.031 -29.016 -15.445 1 92.38 124 GLU A O 1
ATOM 956 N N . ARG A 1 125 ? -2.748 -29.703 -13.844 1 93.25 125 ARG A N 1
ATOM 957 C CA . ARG A 1 125 ? -3.844 -30.328 -13.102 1 93.25 125 ARG A CA 1
ATOM 958 C C . ARG A 1 125 ? -4.574 -29.297 -12.25 1 93.25 125 ARG A C 1
ATOM 960 O O . ARG A 1 125 ? -5.703 -29.531 -11.812 1 93.25 125 ARG A O 1
ATOM 967 N N . ASN A 1 126 ? -3.928 -28.172 -11.969 1 96.38 126 ASN A N 1
ATOM 968 C CA . ASN A 1 126 ? -4.562 -27.234 -11.055 1 96.38 126 ASN A CA 1
ATOM 969 C C . ASN A 1 126 ? -4.695 -25.844 -11.688 1 96.38 126 ASN A C 1
ATOM 971 O O . ASN A 1 126 ? -5.137 -24.906 -11.023 1 96.38 126 ASN A O 1
ATOM 975 N N . HIS A 1 127 ? -4.441 -25.75 -12.875 1 97.25 127 HIS A N 1
ATOM 976 C CA . HIS A 1 127 ? -4.391 -24.469 -13.555 1 97.25 127 HIS A CA 1
ATOM 977 C C . HIS A 1 127 ? -5.773 -23.828 -13.625 1 97.25 127 HIS A C 1
ATOM 979 O O . HIS A 1 127 ? -5.914 -22.625 -13.398 1 97.25 127 HIS A O 1
ATOM 985 N N . ARG A 1 128 ? -6.801 -24.609 -13.953 1 97.25 128 ARG A N 1
ATOM 986 C CA . ARG A 1 128 ? -8.164 -24.094 -14.055 1 97.25 128 ARG A CA 1
ATOM 987 C C . ARG A 1 128 ? -8.641 -23.547 -12.711 1 97.25 128 ARG A C 1
ATOM 989 O O . ARG A 1 128 ? -9.211 -22.453 -12.641 1 97.25 128 ARG A O 1
ATOM 996 N N . ALA A 1 129 ? -8.344 -24.344 -11.742 1 97.69 129 ALA A N 1
ATOM 997 C CA . ALA A 1 129 ? -8.719 -23.906 -10.398 1 97.69 129 ALA A CA 1
ATOM 998 C C . ALA A 1 129 ? -8.023 -22.594 -10.031 1 97.69 129 ALA A C 1
ATOM 1000 O O . ALA A 1 129 ? -8.617 -21.75 -9.367 1 97.69 129 ALA A O 1
ATOM 1001 N N . PHE A 1 130 ? -6.777 -22.453 -10.469 1 98.38 130 PHE A N 1
ATOM 1002 C CA . PHE A 1 130 ? -6.012 -21.25 -10.195 1 98.38 130 PHE A CA 1
ATOM 1003 C C . PHE A 1 130 ? -6.688 -20.031 -10.812 1 98.38 130 PHE A C 1
ATOM 1005 O O . PHE A 1 130 ? -6.902 -19.016 -10.141 1 98.38 130 PHE A O 1
ATOM 1012 N N . ILE A 1 131 ? -7.105 -20.125 -12.062 1 98.62 131 ILE A N 1
ATOM 1013 C CA . ILE A 1 131 ? -7.707 -19 -12.773 1 98.62 131 ILE A CA 1
ATOM 1014 C C . ILE A 1 131 ? -9.07 -18.688 -12.172 1 98.62 131 ILE A C 1
ATOM 1016 O O . ILE A 1 131 ? -9.422 -17.516 -11.984 1 98.62 131 ILE A O 1
ATOM 1020 N N . LEU A 1 132 ? -9.812 -19.703 -11.883 1 98.62 132 LEU A N 1
ATOM 1021 C CA . LEU A 1 132 ? -11.117 -19.5 -11.258 1 98.62 132 LEU A CA 1
ATOM 1022 C C . LEU A 1 132 ? -10.961 -18.859 -9.891 1 98.62 132 LEU A C 1
ATOM 1024 O O . LEU A 1 132 ? -11.758 -17.984 -9.508 1 98.62 132 LEU A O 1
ATOM 1028 N N . GLY A 1 133 ? -9.969 -19.281 -9.148 1 98.56 133 GLY A N 1
ATOM 1029 C CA . GLY A 1 133 ? -9.68 -18.672 -7.863 1 98.56 133 GLY A CA 1
ATOM 1030 C C . GLY A 1 133 ? -9.312 -17.203 -7.977 1 98.56 133 GLY A C 1
ATOM 1031 O O . GLY A 1 133 ? -9.766 -16.375 -7.18 1 98.56 133 GLY A O 1
ATOM 1032 N N . LEU A 1 134 ? -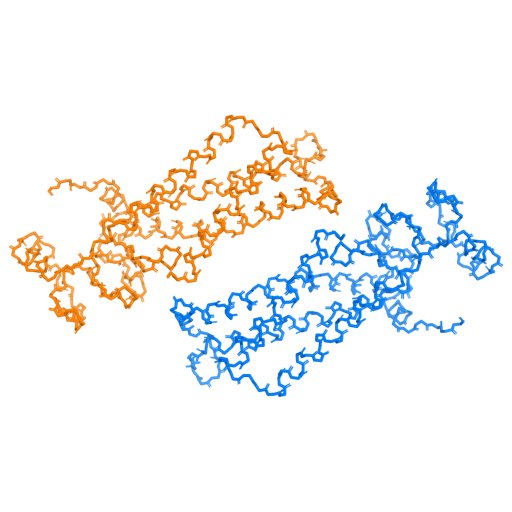8.477 -16.906 -8.961 1 98.69 134 LEU A N 1
ATOM 1033 C CA . LEU A 1 134 ? -8.117 -15.523 -9.219 1 98.69 134 LEU A CA 1
ATOM 1034 C C . LEU A 1 134 ? -9.359 -14.688 -9.516 1 98.69 134 LEU A C 1
ATOM 1036 O O . LEU A 1 134 ? -9.5 -13.57 -9 1 98.69 134 LEU A O 1
ATOM 1040 N N . ALA A 1 135 ? -10.234 -15.211 -10.367 1 98.75 135 ALA A N 1
ATOM 1041 C CA . ALA A 1 135 ? -11.461 -14.5 -10.719 1 98.75 135 ALA A CA 1
ATOM 1042 C C . ALA A 1 135 ? -12.32 -14.25 -9.484 1 98.75 135 ALA A C 1
ATOM 1044 O O . ALA A 1 135 ? -12.812 -13.141 -9.281 1 98.75 135 ALA A O 1
ATOM 1045 N N . GLY A 1 136 ? -12.5 -15.273 -8.719 1 98.69 136 GLY A N 1
ATOM 1046 C CA . GLY A 1 136 ? -13.25 -15.117 -7.48 1 98.69 136 GLY A CA 1
ATOM 1047 C C . GLY A 1 136 ? -12.641 -14.086 -6.547 1 98.69 136 GLY A C 1
ATOM 1048 O O . GLY A 1 136 ? -13.359 -13.312 -5.918 1 98.69 136 GLY A O 1
ATOM 1049 N N . LEU A 1 137 ? -11.344 -14.094 -6.461 1 98.75 137 LEU A N 1
ATOM 1050 C CA . LEU A 1 137 ? -10.633 -13.18 -5.578 1 98.75 137 LEU A CA 1
ATOM 1051 C C . LEU A 1 137 ? -10.812 -11.734 -6.031 1 98.75 137 LEU A C 1
ATOM 1053 O O . LEU A 1 137 ? -11.07 -10.844 -5.211 1 98.75 137 LEU A O 1
ATOM 1057 N N . VAL A 1 138 ? -10.703 -11.5 -7.309 1 98.81 138 VAL A N 1
ATOM 1058 C CA . VAL A 1 138 ? -10.883 -10.156 -7.848 1 98.81 138 VAL A CA 1
ATOM 1059 C C . VAL A 1 138 ? -12.289 -9.656 -7.516 1 98.81 138 VAL A C 1
ATOM 1061 O O . VAL A 1 138 ? -12.453 -8.531 -7.035 1 98.81 138 VAL A O 1
ATOM 1064 N N . VAL A 1 139 ? -13.242 -10.469 -7.738 1 98.62 139 VAL A N 1
ATOM 1065 C CA . VAL A 1 139 ? -14.633 -10.094 -7.488 1 98.62 139 VAL A CA 1
ATOM 1066 C C . VAL A 1 139 ? -14.828 -9.797 -6 1 98.62 139 VAL A C 1
ATOM 1068 O O . VAL A 1 139 ? -15.445 -8.797 -5.637 1 98.62 139 VAL A O 1
ATOM 1071 N N . SER A 1 140 ? -14.281 -10.672 -5.156 1 98.62 140 SER A N 1
ATOM 1072 C CA . SER A 1 140 ? -14.422 -10.492 -3.715 1 98.62 140 SER A CA 1
ATOM 1073 C C . SER A 1 140 ? -13.773 -9.188 -3.254 1 98.62 140 SER A C 1
ATOM 1075 O O . SER A 1 140 ? -14.383 -8.43 -2.494 1 98.62 140 SER A O 1
ATOM 1077 N N . LEU A 1 141 ? -12.586 -8.93 -3.697 1 98.69 141 LEU A N 1
ATOM 1078 C CA . LEU A 1 141 ? -11.844 -7.742 -3.279 1 98.69 141 LEU A CA 1
ATOM 1079 C C . LEU A 1 141 ? -12.523 -6.469 -3.766 1 98.69 141 LEU A C 1
ATOM 1081 O O . LEU A 1 141 ? -12.711 -5.527 -2.994 1 98.69 141 LEU A O 1
ATOM 1085 N N . LEU A 1 142 ? -12.945 -6.438 -5.035 1 98.31 142 LEU A N 1
ATOM 1086 C CA . LEU A 1 142 ? -13.578 -5.25 -5.602 1 98.31 142 LEU A CA 1
ATOM 1087 C C . LEU A 1 142 ? -14.961 -5.023 -5 1 98.31 142 LEU A C 1
ATOM 1089 O O . LEU A 1 142 ? -15.32 -3.893 -4.664 1 98.31 142 LEU A O 1
ATOM 1093 N N . TYR A 1 143 ? -15.711 -6.07 -4.91 1 97.69 143 TYR A N 1
ATOM 1094 C CA . TYR A 1 143 ? -17.062 -5.969 -4.359 1 97.69 143 TYR A CA 1
ATOM 1095 C C . TYR A 1 143 ? -17.016 -5.539 -2.896 1 97.69 143 TYR A C 1
ATOM 1097 O O . TYR A 1 143 ? -17.734 -4.625 -2.492 1 97.69 143 TYR A O 1
ATOM 1105 N N . GLY A 1 144 ? -16.156 -6.203 -2.107 1 96.88 144 GLY A N 1
ATOM 1106 C CA . GLY A 1 144 ? -16.016 -5.848 -0.704 1 96.88 144 GLY A CA 1
ATOM 1107 C C . GLY A 1 144 ? -15.555 -4.418 -0.491 1 96.88 144 GLY A C 1
ATOM 1108 O O . GLY A 1 144 ? -16.094 -3.713 0.372 1 96.88 144 GLY A O 1
ATOM 1109 N N . SER A 1 145 ? -14.578 -4.016 -1.252 1 96.88 145 SER A N 1
ATOM 1110 C CA . SER A 1 145 ? -14.086 -2.648 -1.148 1 96.88 145 SER A CA 1
ATOM 1111 C C . SER A 1 145 ? -15.164 -1.641 -1.528 1 96.88 145 SER A C 1
ATOM 1113 O O . SER A 1 145 ? -15.32 -0.612 -0.866 1 96.88 145 SER A O 1
ATOM 1115 N N . ASN A 1 146 ? -15.906 -1.912 -2.568 1 94.44 146 ASN A N 1
ATOM 1116 C CA . ASN A 1 146 ? -16.969 -1.023 -3.018 1 94.44 146 ASN A CA 1
ATOM 1117 C C . ASN A 1 146 ? -18.062 -0.884 -1.964 1 94.44 146 ASN A C 1
ATOM 1119 O O . ASN A 1 146 ? -18.547 0.221 -1.698 1 94.44 146 ASN A O 1
ATOM 1123 N N . LEU A 1 147 ? -18.453 -1.957 -1.393 1 93.5 147 LEU A N 1
ATOM 1124 C CA . LEU A 1 147 ? -19.453 -1.938 -0.331 1 93.5 147 LEU A CA 1
ATOM 1125 C C . LEU A 1 147 ? -19 -1.062 0.83 1 93.5 147 LEU A C 1
ATOM 1127 O O . LEU A 1 147 ? -19.781 -0.254 1.346 1 93.5 147 LEU A O 1
ATOM 1131 N N . THR A 1 148 ? -17.766 -1.171 1.213 1 92.94 148 THR A N 1
ATOM 1132 C CA . THR A 1 148 ? -17.203 -0.451 2.355 1 92.94 148 THR A CA 1
ATOM 1133 C C . THR A 1 148 ? -17.062 1.034 2.037 1 92.94 148 THR A C 1
ATOM 1135 O O . THR A 1 148 ? -17.484 1.888 2.814 1 92.94 148 THR A O 1
ATOM 1138 N N . LEU A 1 149 ? -16.562 1.345 0.867 1 90.75 149 LEU A N 1
ATOM 1139 C CA . LEU A 1 149 ? -16.25 2.729 0.52 1 90.75 149 LEU A CA 1
ATOM 1140 C C . LEU A 1 149 ? -17.531 3.52 0.266 1 90.75 149 LEU A C 1
ATOM 1142 O O . LEU A 1 149 ? -17.594 4.715 0.566 1 90.75 149 LEU A O 1
ATOM 1146 N N . THR A 1 150 ? -18.484 2.924 -0.308 1 85.75 150 THR A N 1
ATOM 1147 C CA . THR A 1 150 ? -19.734 3.617 -0.602 1 85.75 150 THR A CA 1
ATOM 1148 C C . THR A 1 150 ? -20.5 3.93 0.685 1 85.75 150 THR A C 1
ATOM 1150 O O . THR A 1 150 ? -21.281 4.883 0.735 1 85.75 150 THR A O 1
ATOM 1153 N N . THR A 1 151 ? -20.203 3.207 1.689 1 80.06 151 THR A N 1
ATOM 1154 C CA . THR A 1 151 ? -20.891 3.443 2.947 1 80.06 151 THR A CA 1
ATOM 1155 C C . THR A 1 151 ? -20.109 4.41 3.83 1 80.06 151 THR A C 1
ATOM 1157 O O . THR A 1 151 ? -20.688 5.254 4.512 1 80.06 151 THR A O 1
ATOM 1160 N N . VAL A 1 152 ? -18.828 4.309 3.713 1 82.25 152 VAL A N 1
ATOM 1161 C CA . VAL A 1 152 ? -17.984 5.168 4.523 1 82.25 152 VAL A CA 1
ATOM 1162 C C . VAL A 1 152 ? -17.969 6.582 3.945 1 82.25 152 VAL A C 1
ATOM 1164 O O . VAL A 1 152 ? -18.016 7.562 4.688 1 82.25 152 VAL A O 1
ATOM 1167 N N . CYS A 1 153 ? -17.797 6.676 2.654 1 73.88 153 CYS A N 1
ATOM 1168 C CA . CYS A 1 153 ? -17.672 7.992 2.037 1 73.88 153 CYS A CA 1
ATOM 1169 C C . CYS A 1 153 ? -19.016 8.484 1.532 1 73.88 153 CYS A C 1
ATOM 1171 O O . CYS A 1 153 ? -19.094 9.508 0.84 1 73.88 153 CYS A O 1
ATOM 1173 N N . ARG A 1 154 ? -20.094 8.211 2.279 1 59.91 154 ARG A N 1
ATOM 1174 C CA . ARG A 1 154 ? -21.438 8.492 1.794 1 59.91 154 ARG A CA 1
ATOM 1175 C C . ARG A 1 154 ? -21.453 9.773 0.959 1 59.91 154 ARG A C 1
ATOM 1177 O O . ARG A 1 154 ? -21 10.828 1.413 1 59.91 154 ARG A O 1
ATOM 1184 N N . PRO A 1 155 ? -21.828 9.508 -0.265 1 50.53 155 PRO A N 1
ATOM 1185 C CA . PRO A 1 155 ? -21.906 10.539 -1.297 1 50.53 155 PRO A CA 1
ATOM 1186 C C . PRO A 1 155 ? -22.875 11.664 -0.93 1 50.53 155 PRO A C 1
ATOM 1188 O O . PRO A 1 155 ? -23.828 11.445 -0.173 1 50.53 155 PRO A O 1
ATOM 1191 N N . ARG A 1 156 ? -22.391 12.906 -0.625 1 45.25 156 ARG A N 1
ATOM 1192 C CA . ARG A 1 156 ? -23.406 13.914 -0.891 1 45.25 156 ARG A CA 1
ATOM 1193 C C . ARG A 1 156 ? -23.891 13.844 -2.338 1 45.25 156 ARG A C 1
ATOM 1195 O O . ARG A 1 156 ? -23.109 13.516 -3.238 1 45.25 156 ARG A O 1
ATOM 1202 N N . THR A 1 157 ? -25.188 13.508 -2.494 1 37.84 157 THR A N 1
ATOM 1203 C CA . THR A 1 157 ? -25.891 13.531 -3.773 1 37.84 157 THR A CA 1
ATOM 1204 C C . THR A 1 157 ? -25.562 14.805 -4.547 1 37.84 157 THR A C 1
ATOM 1206 O O . THR A 1 157 ? -25.781 15.906 -4.059 1 37.84 157 THR A O 1
ATOM 1209 N N . LEU A 1 158 ? -24.391 14.992 -5.223 1 35.09 158 LEU A N 1
ATOM 1210 C CA . LEU A 1 158 ? -24.438 16.125 -6.148 1 35.09 158 LEU A CA 1
ATOM 1211 C C . LEU A 1 158 ? -25.203 15.75 -7.418 1 35.09 158 LEU A C 1
ATOM 1213 O O . LEU A 1 158 ? -24.922 14.711 -8.023 1 35.09 158 LEU A O 1
ATOM 1217 N N . TRP A 1 159 ? -26.125 16.484 -7.957 1 42.34 159 TRP A N 1
ATOM 1218 C CA . TRP A 1 159 ? -27.219 16.594 -8.93 1 42.34 159 TRP A CA 1
ATOM 1219 C C . TRP A 1 159 ? -28.156 15.398 -8.844 1 42.34 159 TRP A C 1
ATOM 1221 O O . TRP A 1 159 ? -28.641 14.906 -9.859 1 42.34 159 TRP A O 1
ATOM 1231 N N . GLY A 1 160 ? -28.547 14.758 -7.988 1 39.44 160 GLY A N 1
ATOM 1232 C CA . GLY A 1 160 ? -29.594 13.766 -7.84 1 39.44 160 GLY A CA 1
ATOM 1233 C C . GLY A 1 160 ? -29.094 12.336 -7.988 1 39.44 160 GLY A C 1
ATOM 1234 O O . GLY A 1 160 ? -29.781 11.391 -7.617 1 39.44 160 GLY A O 1
ATOM 1235 N N . THR A 1 161 ? -28.062 11.906 -9.008 1 37.31 161 THR A N 1
ATOM 1236 C CA . THR A 1 161 ? -27.781 10.531 -9.422 1 37.31 161 THR A CA 1
ATOM 1237 C C . THR A 1 161 ? -26.375 10.125 -9 1 37.31 161 THR A C 1
ATOM 1239 O O . THR A 1 161 ? -26.078 8.938 -8.859 1 37.31 161 THR A O 1
ATOM 1242 N N . VAL A 1 162 ? -25.297 10.836 -9.398 1 35.59 162 VAL A N 1
ATOM 1243 C CA . VAL A 1 162 ? -23.922 10.352 -9.242 1 35.59 162 VAL A CA 1
ATOM 1244 C C . VAL A 1 162 ? -23.422 10.664 -7.828 1 35.59 162 VAL A C 1
ATOM 1246 O O . VAL A 1 162 ? -23.406 11.828 -7.418 1 35.59 162 VAL A O 1
ATOM 1249 N N . LEU A 1 163 ? -23.406 9.75 -6.922 1 37.03 163 LEU A N 1
ATOM 1250 C CA . LEU A 1 163 ? -22.891 9.852 -5.559 1 37.03 163 LEU A CA 1
ATOM 1251 C C . LEU A 1 163 ? -21.391 10.117 -5.566 1 37.03 163 LEU A C 1
ATOM 1253 O O . LEU A 1 163 ? -20.625 9.344 -6.148 1 37.03 163 LEU A O 1
ATOM 1257 N N . VAL A 1 164 ? -20.938 11.203 -5.734 1 36.75 164 VAL A N 1
ATOM 1258 C CA . VAL A 1 164 ? -19.531 11.547 -5.605 1 36.75 164 VAL A CA 1
ATOM 1259 C C . VAL A 1 164 ? -19.109 11.469 -4.141 1 36.75 164 VAL A C 1
ATOM 1261 O O . VAL A 1 164 ? -19.891 11.812 -3.248 1 36.75 164 VAL A O 1
ATOM 1264 N N . PRO A 1 165 ? -18.266 10.656 -3.791 1 40.66 165 PRO A N 1
ATOM 1265 C CA . PRO A 1 165 ? -17.859 10.664 -2.387 1 40.66 165 PRO A CA 1
ATOM 1266 C C . PRO A 1 165 ? -17.688 12.07 -1.829 1 40.66 165 PRO A C 1
ATOM 1268 O O . PRO A 1 165 ? -17.109 12.938 -2.498 1 40.66 165 PRO A O 1
ATOM 1271 N N . GLU A 1 166 ? -18.578 12.766 -1.299 1 45.22 166 GLU A N 1
ATOM 1272 C CA . GLU A 1 166 ? -18.281 13.977 -0.53 1 45.22 166 GLU A CA 1
ATOM 1273 C C . GLU A 1 166 ? -17.125 13.742 0.435 1 45.22 166 GLU A C 1
ATOM 1275 O O . GLU A 1 166 ? -16.312 12.844 0.233 1 45.22 166 GLU A O 1
ATOM 1280 N N . SER A 1 167 ? -17.266 14.398 1.917 1 54.28 167 SER A N 1
ATOM 1281 C CA . SER A 1 167 ? -16.172 14.602 2.873 1 54.28 167 SER A CA 1
ATOM 1282 C C . SER A 1 167 ? -15.938 13.352 3.709 1 54.28 167 SER A C 1
ATOM 1284 O O . SER A 1 167 ? -16.875 12.758 4.234 1 54.28 167 SER A O 1
ATOM 1286 N N . CYS A 1 168 ? -15.227 12.391 3.264 1 62 168 CYS A N 1
ATOM 1287 C CA . CYS A 1 168 ? -14.75 11.328 4.137 1 62 168 CYS A CA 1
ATOM 1288 C C . CYS A 1 168 ? -14.102 11.898 5.395 1 62 168 CYS A C 1
ATOM 1290 O O . CYS A 1 168 ? -13.117 11.352 5.895 1 62 168 CYS A O 1
ATOM 1292 N N . SER A 1 169 ? -14.641 13.047 5.754 1 65.5 169 SER A N 1
ATOM 1293 C CA . SER A 1 169 ? -13.992 13.727 6.871 1 65.5 169 SER A CA 1
ATOM 1294 C C . SER A 1 169 ? -14.102 12.906 8.148 1 65.5 169 SER A C 1
ATOM 1296 O O . SER A 1 169 ? -13.242 13.008 9.031 1 65.5 169 SER A O 1
ATOM 1298 N N . GLU A 1 170 ? -15.141 11.922 8.156 1 69.75 170 GLU A N 1
ATOM 1299 C CA . GLU A 1 170 ? -15.344 11.148 9.375 1 69.75 170 GLU A CA 1
ATOM 1300 C C . GLU A 1 170 ? -14.242 10.109 9.555 1 69.75 170 GLU A C 1
ATOM 1302 O O . GLU A 1 170 ? -13.992 9.648 10.672 1 69.75 170 GLU A O 1
ATOM 1307 N N . VAL A 1 171 ? -13.609 9.766 8.461 1 79.44 171 VAL A N 1
ATOM 1308 C CA . VAL A 1 171 ? -12.547 8.766 8.484 1 79.44 171 VAL A CA 1
ATOM 1309 C C . VAL A 1 171 ? -11.406 9.234 9.375 1 79.44 171 VAL A C 1
ATOM 1311 O O . VAL A 1 171 ? -10.719 8.422 10 1 79.44 171 VAL A O 1
ATOM 1314 N N . TYR A 1 172 ? -11.391 10.5 9.555 1 79.5 172 TYR A N 1
ATOM 1315 C CA . TYR A 1 172 ? -10.258 11.055 10.297 1 79.5 172 TYR A CA 1
ATOM 1316 C C . TYR A 1 172 ? -10.633 11.297 11.75 1 79.5 172 TYR A C 1
ATOM 1318 O O . TYR A 1 172 ? -9.766 11.578 12.586 1 79.5 172 TYR A O 1
ATOM 1326 N N . GLU A 1 173 ? -11.977 11.148 12.047 1 77.75 173 GLU A N 1
ATOM 1327 C CA . GLU A 1 173 ? -12.461 11.445 13.391 1 77.75 173 GLU A CA 1
ATOM 1328 C C . GLU A 1 173 ? -12.766 10.164 14.172 1 77.75 173 GLU A C 1
ATOM 1330 O O . GLU A 1 173 ? -12.641 10.133 15.391 1 77.75 173 GLU A O 1
ATOM 1335 N N . ASP A 1 174 ? -13.109 9.117 13.5 1 84.25 174 ASP A N 1
ATOM 1336 C CA . ASP A 1 174 ? -13.57 7.883 14.133 1 84.25 174 ASP A CA 1
ATOM 1337 C C . ASP A 1 174 ? -12.688 6.703 13.75 1 84.25 174 ASP A C 1
ATOM 1339 O O . ASP A 1 174 ? -12.492 6.426 12.562 1 84.25 174 ASP A O 1
ATOM 1343 N N . ILE A 1 175 ? -12.18 6.031 14.766 1 87.94 175 ILE A N 1
ATOM 1344 C CA . ILE A 1 175 ? -11.242 4.934 14.547 1 87.94 175 ILE A CA 1
ATOM 1345 C C . ILE A 1 175 ? -11.938 3.811 13.773 1 87.94 175 ILE A C 1
ATOM 1347 O O . ILE A 1 175 ? -11.312 3.148 12.938 1 87.94 175 ILE A O 1
ATOM 1351 N N . HIS A 1 176 ? -13.18 3.547 14.023 1 88.75 176 HIS A N 1
ATOM 1352 C CA . HIS A 1 176 ? -13.914 2.488 13.336 1 88.75 176 HIS A CA 1
ATOM 1353 C C . HIS A 1 176 ? -14.047 2.791 11.852 1 88.75 176 HIS A C 1
ATOM 1355 O O . HIS A 1 176 ? -13.828 1.915 11.008 1 88.75 176 HIS A O 1
ATOM 1361 N N . MET A 1 177 ? -14.297 4.023 11.562 1 89.31 177 MET A N 1
ATOM 1362 C CA . MET A 1 177 ? -14.414 4.438 10.164 1 89.31 177 MET A CA 1
ATOM 1363 C C . MET A 1 177 ? -13.047 4.426 9.484 1 89.31 177 MET A C 1
ATOM 1365 O O . MET A 1 177 ? -12.9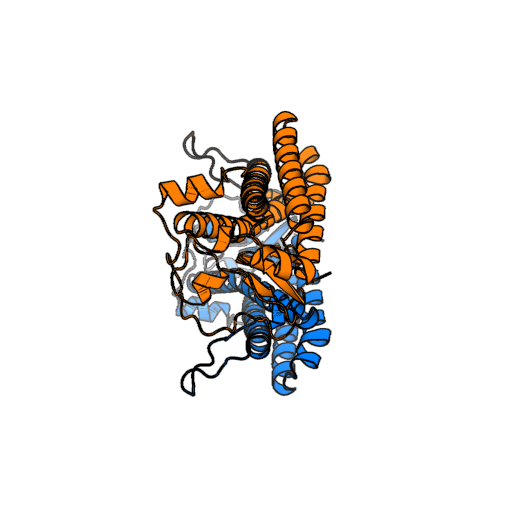45 4.09 8.297 1 89.31 177 MET A O 1
ATOM 1369 N N . SER A 1 178 ? -12.047 4.828 10.258 1 90.56 178 SER A N 1
ATOM 1370 C CA . SER A 1 178 ? -10.688 4.789 9.719 1 90.56 178 SER A CA 1
ATOM 1371 C C . SER A 1 178 ? -10.289 3.371 9.328 1 90.56 178 SER A C 1
ATOM 1373 O O . SER A 1 178 ? -9.75 3.152 8.242 1 90.56 178 SER A O 1
ATOM 1375 N N . LEU A 1 179 ? -10.625 2.455 10.156 1 92.75 179 LEU A N 1
ATOM 1376 C CA . LEU A 1 179 ? -10.289 1.058 9.914 1 92.75 179 LEU A CA 1
ATOM 1377 C C . LEU A 1 179 ? -11.016 0.531 8.68 1 92.75 179 LEU A C 1
ATOM 1379 O O . LEU A 1 179 ? -10.43 -0.161 7.852 1 92.75 179 LEU A O 1
ATOM 1383 N N . CYS A 1 180 ? -12.281 0.881 8.562 1 92.75 180 CYS A N 1
ATOM 1384 C CA . CYS A 1 180 ? -13.07 0.468 7.41 1 92.75 180 CYS A CA 1
ATOM 1385 C C . CYS A 1 180 ? -12.492 1.041 6.121 1 92.75 180 CYS A C 1
ATOM 1387 O O . CYS A 1 180 ? -12.305 0.315 5.145 1 92.75 180 CYS A O 1
ATOM 1389 N N . PHE A 1 181 ? -12.172 2.285 6.199 1 93.12 181 PHE A N 1
ATOM 1390 C CA . PHE A 1 181 ? -11.656 2.975 5.023 1 93.12 181 PHE A CA 1
ATOM 1391 C C . PHE A 1 181 ? -10.312 2.385 4.598 1 93.12 181 PHE A C 1
ATOM 1393 O O . PHE A 1 181 ? -10.125 2.055 3.426 1 93.12 181 PHE A O 1
ATOM 1400 N N . VAL A 1 182 ? -9.391 2.201 5.523 1 94.31 182 VAL A N 1
ATOM 1401 C CA . VAL A 1 182 ? -8.047 1.717 5.23 1 94.31 182 VAL A CA 1
ATOM 1402 C C . VAL A 1 182 ? -8.117 0.286 4.699 1 94.31 182 VAL A C 1
ATOM 1404 O O . VAL A 1 182 ? -7.402 -0.071 3.76 1 94.31 182 VAL A O 1
ATOM 1407 N N . SER A 1 183 ? -8.953 -0.557 5.277 1 96.62 183 SER A N 1
ATOM 1408 C CA . SER A 1 183 ? -9.094 -1.935 4.816 1 96.62 183 SER A CA 1
ATOM 1409 C C . SER A 1 183 ? -9.617 -1.989 3.385 1 96.62 183 SER A C 1
ATOM 1411 O O . SER A 1 183 ? -9.195 -2.838 2.598 1 96.62 183 SER A O 1
ATOM 1413 N N . ALA A 1 184 ? -10.555 -1.075 3.082 1 96.12 184 ALA A N 1
ATOM 1414 C CA . ALA A 1 184 ? -11.102 -1.031 1.729 1 96.12 184 ALA A CA 1
ATOM 1415 C C . ALA A 1 184 ? -10.047 -0.595 0.72 1 96.12 184 ALA A C 1
ATOM 1417 O O . ALA A 1 184 ? -9.945 -1.168 -0.367 1 96.12 184 ALA A O 1
ATOM 1418 N N . VAL A 1 185 ? -9.266 0.375 1.078 1 94.88 185 VAL A N 1
ATOM 1419 C CA . VAL A 1 185 ? -8.203 0.859 0.207 1 94.88 185 VAL A CA 1
ATOM 1420 C C . VAL A 1 185 ? -7.156 -0.236 0.013 1 94.88 185 VAL A C 1
ATOM 1422 O O . VAL A 1 185 ? -6.664 -0.442 -1.099 1 94.88 185 VAL A O 1
ATOM 1425 N N . TYR A 1 186 ? -6.809 -0.913 1.119 1 97.25 186 TYR A N 1
ATOM 1426 C CA . TYR A 1 186 ? -5.875 -2.031 1.043 1 97.25 186 TYR A CA 1
ATOM 1427 C C . TYR A 1 186 ? -6.395 -3.109 0.098 1 97.25 186 TYR A C 1
ATOM 1429 O O . TYR A 1 186 ? -5.645 -3.623 -0.736 1 97.25 186 TYR A O 1
ATOM 1437 N N . ALA A 1 187 ? -7.66 -3.445 0.207 1 98.19 187 ALA A N 1
ATOM 1438 C CA . ALA A 1 187 ? -8.266 -4.457 -0.66 1 98.19 187 ALA A CA 1
ATOM 1439 C C . ALA A 1 187 ? -8.18 -4.039 -2.125 1 98.19 187 ALA A C 1
ATOM 1441 O O . ALA A 1 187 ? -7.906 -4.867 -2.998 1 98.19 187 ALA A O 1
ATOM 1442 N N . LEU A 1 188 ? -8.375 -2.797 -2.396 1 97 188 LEU A N 1
ATOM 1443 C CA . LEU A 1 188 ? -8.289 -2.287 -3.762 1 97 188 LEU A CA 1
ATOM 1444 C C . LEU A 1 188 ? -6.867 -2.391 -4.293 1 97 188 LEU A C 1
ATOM 1446 O O . LEU A 1 188 ? -6.656 -2.77 -5.445 1 97 188 LEU A O 1
ATOM 1450 N N . LEU A 1 189 ? -5.969 -2.053 -3.416 1 95.75 189 LEU A N 1
ATOM 1451 C CA . LEU A 1 189 ? -4.562 -2.123 -3.809 1 95.75 189 LEU A CA 1
ATOM 1452 C C . LEU A 1 189 ? -4.156 -3.559 -4.121 1 95.75 189 LEU A C 1
ATOM 1454 O O . LEU A 1 189 ? -3.402 -3.803 -5.066 1 95.75 189 LEU A O 1
ATOM 1458 N N . VAL A 1 190 ? -4.629 -4.477 -3.359 1 97.25 190 VAL A N 1
ATOM 1459 C CA . VAL A 1 190 ? -4.328 -5.887 -3.576 1 97.25 190 VAL A CA 1
ATOM 1460 C C . VAL A 1 190 ? -5.035 -6.375 -4.84 1 97.25 190 VAL A C 1
ATOM 1462 O O . VAL A 1 190 ? -4.5 -7.215 -5.57 1 97.25 190 VAL A O 1
ATOM 1465 N N . ALA A 1 191 ? -6.211 -5.824 -5.18 1 98.12 191 ALA A N 1
ATOM 1466 C CA . ALA A 1 191 ? -6.996 -6.258 -6.332 1 98.12 191 ALA A CA 1
ATOM 1467 C C . ALA A 1 191 ? -6.27 -5.953 -7.637 1 98.12 191 ALA A C 1
ATOM 1469 O O . ALA A 1 191 ? -6.426 -6.676 -8.625 1 98.12 191 ALA A O 1
ATOM 1470 N N . VAL A 1 192 ? -5.457 -4.988 -7.648 1 95.94 192 VAL A N 1
ATOM 1471 C CA . VAL A 1 192 ? -4.805 -4.535 -8.875 1 95.94 192 VAL A CA 1
ATOM 1472 C C . VAL A 1 192 ? -3.852 -5.617 -9.383 1 95.94 192 VAL A C 1
ATOM 1474 O O . VAL A 1 192 ? -4.023 -6.137 -10.484 1 95.94 192 VAL A O 1
ATOM 1477 N N . PRO A 1 193 ? -2.793 -6.023 -8.547 1 96.12 193 PRO A N 1
ATOM 1478 C CA . PRO A 1 193 ? -1.915 -7.074 -9.07 1 96.12 193 PRO A CA 1
ATOM 1479 C C . PRO A 1 193 ? -2.654 -8.383 -9.328 1 96.12 193 PRO A C 1
ATOM 1481 O O . PRO A 1 193 ? -2.299 -9.125 -10.25 1 96.12 193 PRO A O 1
ATOM 1484 N N . VAL A 1 194 ? -3.688 -8.711 -8.555 1 97.81 194 VAL A N 1
ATOM 1485 C CA . VAL A 1 194 ? -4.457 -9.93 -8.758 1 97.81 194 VAL A CA 1
ATOM 1486 C C . VAL A 1 194 ? -5.191 -9.867 -10.102 1 97.81 194 VAL A C 1
ATOM 1488 O O . VAL A 1 194 ? -5.199 -10.836 -10.859 1 97.81 194 VAL A O 1
ATOM 1491 N N . ALA A 1 195 ? -5.797 -8.727 -10.406 1 98.19 195 ALA A N 1
ATOM 1492 C CA . ALA A 1 195 ? -6.504 -8.547 -11.672 1 98.19 195 ALA A CA 1
ATOM 1493 C C . ALA A 1 195 ? -5.539 -8.617 -12.852 1 98.19 195 ALA A C 1
ATOM 1495 O O . ALA A 1 195 ? -5.863 -9.203 -13.891 1 98.19 195 ALA A O 1
ATOM 1496 N N . LEU A 1 196 ? -4.406 -8.008 -12.703 1 97.19 196 LEU A N 1
ATOM 1497 C CA . LEU A 1 196 ? -3.398 -8.062 -13.758 1 97.19 196 LEU A CA 1
ATOM 1498 C C . LEU A 1 196 ? -2.945 -9.492 -14.008 1 97.19 196 LEU A C 1
ATOM 1500 O O . LEU A 1 196 ? -2.752 -9.898 -15.156 1 97.19 196 LEU A O 1
ATOM 1504 N N . MET A 1 197 ? -2.787 -10.234 -12.914 1 97.62 197 MET A N 1
ATOM 1505 C CA . MET A 1 197 ? -2.43 -11.641 -13.047 1 97.62 197 MET A CA 1
ATOM 1506 C C . MET A 1 197 ? -3.533 -12.422 -13.75 1 97.62 197 MET A C 1
ATOM 1508 O O . MET A 1 197 ? -3.256 -13.258 -14.609 1 97.62 197 MET A O 1
ATOM 1512 N N . LEU A 1 198 ? -4.715 -12.172 -13.406 1 98.25 198 LEU A N 1
ATOM 1513 C CA . LEU A 1 198 ? -5.844 -12.836 -14.047 1 98.25 198 LEU A CA 1
ATOM 1514 C C . LEU A 1 198 ? -5.852 -12.562 -15.555 1 98.25 198 LEU A C 1
ATOM 1516 O O . LEU A 1 198 ? -6 -13.492 -16.359 1 98.25 198 LEU A O 1
ATOM 1520 N N . LEU A 1 199 ? -5.668 -11.328 -15.93 1 98.06 199 LEU A N 1
ATOM 1521 C CA . LEU A 1 199 ? -5.652 -10.945 -17.344 1 98.06 199 LEU A CA 1
ATOM 1522 C C . LEU A 1 199 ? -4.5 -11.625 -18.078 1 98.06 199 LEU A C 1
ATOM 1524 O O . LEU A 1 199 ? -4.672 -12.094 -19.203 1 98.06 199 LEU A O 1
ATOM 1528 N N . GLN A 1 200 ? -3.375 -11.664 -17.406 1 97.69 200 GLN A N 1
ATOM 1529 C CA . GLN A 1 200 ? -2.227 -12.344 -17.984 1 97.69 200 GLN A CA 1
ATOM 1530 C C . GLN A 1 200 ? -2.518 -13.82 -18.219 1 97.69 200 GLN A C 1
ATOM 1532 O O . GLN A 1 200 ? -2.199 -14.367 -19.281 1 97.69 200 GLN A O 1
ATOM 1537 N N . GLN A 1 201 ? -3.107 -14.445 -17.25 1 97.62 201 GLN A N 1
ATOM 1538 C CA . GLN A 1 201 ? -3.438 -15.859 -17.359 1 97.62 201 GLN A CA 1
ATOM 1539 C C . GLN A 1 201 ? -4.426 -16.109 -18.5 1 97.62 201 GLN A C 1
ATOM 1541 O O . GLN A 1 201 ? -4.254 -17.047 -19.281 1 97.62 201 GLN A O 1
ATOM 1546 N N . LEU A 1 202 ? -5.414 -15.305 -18.609 1 98.12 202 LEU A N 1
ATOM 1547 C CA . LEU A 1 202 ? -6.414 -15.469 -19.656 1 98.12 202 LEU A CA 1
ATOM 1548 C C . LEU A 1 202 ? -5.789 -15.25 -21.031 1 98.12 202 LEU A C 1
ATOM 1550 O O . LEU A 1 202 ? -6.105 -15.977 -21.984 1 98.12 202 LEU A O 1
ATOM 1554 N N . TRP A 1 203 ? -4.93 -14.281 -21.109 1 97.69 203 TRP A N 1
ATOM 1555 C CA . TRP A 1 203 ? -4.215 -14.008 -22.359 1 97.69 203 TRP A CA 1
ATOM 1556 C C . TRP A 1 203 ? -3.357 -15.195 -22.766 1 97.69 203 TRP A C 1
ATOM 1558 O O . TRP A 1 203 ? -3.369 -15.609 -23.922 1 97.69 203 TRP A O 1
ATOM 1568 N N . LEU A 1 204 ? -2.68 -15.797 -21.828 1 97.38 204 LEU A N 1
ATOM 1569 C CA . LEU A 1 204 ? -1.759 -16.891 -22.125 1 97.38 204 LEU A CA 1
ATOM 1570 C C . LEU A 1 204 ? -2.52 -18.172 -22.438 1 97.38 204 LEU A C 1
ATOM 1572 O O . LEU A 1 204 ? -2.078 -18.984 -23.25 1 97.38 204 LEU A O 1
ATOM 1576 N N . VAL A 1 205 ? -3.627 -18.391 -21.781 1 97.38 205 VAL A N 1
ATOM 1577 C CA . VAL A 1 205 ? -4.477 -19.531 -22.094 1 97.38 205 VAL A CA 1
ATOM 1578 C C . VAL A 1 205 ? -4.957 -19.438 -23.547 1 97.38 205 VAL A C 1
ATOM 1580 O O . VAL A 1 205 ? -4.977 -20.438 -24.266 1 97.38 205 VAL A O 1
ATOM 1583 N N . ALA A 1 206 ? -5.297 -18.234 -24 1 97.62 206 ALA A N 1
ATOM 1584 C CA . ALA A 1 206 ? -5.762 -18 -25.359 1 97.62 206 ALA A CA 1
ATOM 1585 C C . ALA A 1 206 ? -4.668 -18.328 -26.375 1 97.62 206 ALA A C 1
ATOM 1587 O O . ALA A 1 206 ? -4.961 -18.688 -27.516 1 97.62 206 ALA A O 1
ATOM 1588 N N . LEU A 1 207 ? -3.451 -18.25 -25.984 1 97.31 207 LEU A N 1
ATOM 1589 C CA . LEU A 1 207 ? -2.316 -18.516 -26.859 1 97.31 207 LEU A CA 1
ATOM 1590 C C . LEU A 1 207 ? -1.756 -19.906 -26.641 1 97.31 207 LEU A C 1
ATOM 1592 O O . LEU A 1 207 ? -0.794 -20.312 -27.297 1 97.31 207 LEU A O 1
ATOM 1596 N N . ASN A 1 208 ? -2.311 -20.609 -25.656 1 96.81 208 ASN A N 1
ATOM 1597 C CA . ASN A 1 208 ? -1.788 -21.922 -25.266 1 96.81 208 ASN A CA 1
ATOM 1598 C C . ASN A 1 208 ? -0.3 -21.844 -24.938 1 96.81 208 ASN A C 1
ATOM 1600 O O . ASN A 1 208 ? 0.491 -22.641 -25.438 1 96.81 208 ASN A O 1
ATOM 1604 N N . THR A 1 209 ? -0.005 -20.844 -24.109 1 96.5 209 THR A N 1
ATOM 1605 C CA . THR A 1 209 ? 1.355 -20.578 -23.656 1 96.5 209 THR A CA 1
ATOM 1606 C C . THR A 1 209 ? 1.395 -20.391 -22.141 1 96.5 209 THR A C 1
ATOM 1608 O O . THR A 1 209 ? 0.521 -19.734 -21.578 1 96.5 209 THR A O 1
ATOM 1611 N N . THR A 1 210 ? 2.363 -21.078 -21.453 1 95.5 210 THR A N 1
ATOM 1612 C CA . THR A 1 210 ? 2.545 -20.891 -20.031 1 95.5 210 THR A CA 1
ATOM 1613 C C . THR A 1 210 ? 3.508 -19.734 -19.75 1 95.5 210 THR A C 1
ATOM 1615 O O . THR A 1 210 ? 4.211 -19.281 -20.641 1 95.5 210 THR A O 1
ATOM 1618 N N . ILE A 1 211 ? 3.525 -19.219 -18.531 1 94.56 211 ILE A N 1
ATOM 1619 C CA . ILE A 1 211 ? 4.469 -18.172 -18.141 1 94.56 211 ILE A CA 1
ATOM 1620 C C . ILE A 1 211 ? 5.898 -18.688 -18.312 1 94.56 211 ILE A C 1
ATOM 1622 O O . ILE A 1 211 ? 6.777 -17.938 -18.75 1 94.56 211 ILE A O 1
ATOM 1626 N N . TYR A 1 212 ? 6.105 -19.922 -17.906 1 91.75 212 TYR A N 1
ATOM 1627 C CA . TYR A 1 212 ? 7.418 -20.531 -18.078 1 91.75 212 TYR A CA 1
ATOM 1628 C C . TYR A 1 212 ? 7.871 -20.484 -19.531 1 91.75 212 TYR A C 1
ATOM 1630 O O . TYR A 1 212 ? 9.008 -20.109 -19.812 1 91.75 212 TYR A O 1
ATOM 1638 N N . GLU A 1 213 ? 7 -20.859 -20.438 1 92.56 213 GLU A N 1
ATOM 1639 C CA . GLU A 1 213 ? 7.293 -20.844 -21.859 1 92.56 213 GLU A CA 1
ATOM 1640 C C . GLU A 1 213 ? 7.488 -19.422 -22.375 1 92.56 213 GLU A C 1
ATOM 1642 O O . GLU A 1 213 ? 8.367 -19.156 -23.188 1 92.56 213 GLU A O 1
ATOM 1647 N N . LEU A 1 214 ? 6.621 -18.516 -21.922 1 91.12 214 LEU A N 1
ATOM 1648 C CA . LEU A 1 214 ? 6.738 -17.109 -22.281 1 91.12 214 LEU A CA 1
ATOM 1649 C C . LEU A 1 214 ? 8.117 -16.562 -21.922 1 91.12 214 LEU A C 1
ATOM 1651 O O . LEU A 1 214 ? 8.742 -15.859 -22.719 1 91.12 214 LEU A O 1
ATOM 1655 N N . ARG A 1 215 ? 8.609 -16.891 -20.75 1 86.25 215 ARG A N 1
ATOM 1656 C CA . ARG A 1 215 ? 9.898 -16.422 -20.266 1 86.25 215 ARG A CA 1
ATOM 1657 C C . ARG A 1 215 ? 11.039 -16.969 -21.109 1 86.25 215 ARG A C 1
ATOM 1659 O O . ARG A 1 215 ? 12.125 -16.391 -21.156 1 86.25 215 ARG A O 1
ATOM 1666 N N . ARG A 1 216 ? 10.75 -18.031 -21.766 1 87.25 216 ARG A N 1
ATOM 1667 C CA . ARG A 1 216 ? 11.742 -18.672 -22.625 1 87.25 216 ARG A CA 1
ATOM 1668 C C . ARG A 1 216 ? 11.523 -18.312 -24.078 1 87.25 216 ARG A C 1
ATOM 1670 O O . ARG A 1 216 ? 12.086 -18.938 -24.984 1 87.25 216 ARG A O 1
ATOM 1677 N N . HIS A 1 217 ? 10.594 -17.312 -24.312 1 87.69 217 HIS A N 1
ATOM 1678 C CA . HIS A 1 217 ? 10.312 -16.75 -25.641 1 87.69 217 HIS A CA 1
ATOM 1679 C C . HIS A 1 217 ? 9.68 -17.781 -26.547 1 87.69 217 HIS A C 1
ATOM 1681 O O . HIS A 1 217 ? 9.945 -17.812 -27.75 1 87.69 217 HIS A O 1
ATOM 1687 N N . ARG A 1 218 ? 8.992 -18.703 -25.984 1 89.31 218 ARG A N 1
ATOM 1688 C CA . ARG A 1 218 ? 8.227 -19.703 -26.719 1 89.31 218 ARG A CA 1
ATOM 1689 C C . ARG A 1 218 ? 6.734 -19.391 -26.688 1 89.31 218 ARG A C 1
ATOM 1691 O O . ARG A 1 218 ? 5.973 -20.047 -25.969 1 89.31 218 ARG A O 1
ATOM 1698 N N . ILE A 1 219 ? 6.379 -18.453 -27.484 1 91.69 219 ILE A N 1
ATOM 1699 C CA . ILE A 1 219 ? 4.992 -18 -27.5 1 91.69 219 ILE A CA 1
ATOM 1700 C C . ILE A 1 219 ? 4.246 -18.656 -28.656 1 91.69 219 ILE A C 1
ATOM 1702 O O . ILE A 1 219 ? 4.746 -18.703 -29.781 1 91.69 219 ILE A O 1
ATOM 1706 N N . GLY A 1 220 ? 3.117 -19.234 -28.375 1 92.44 220 GLY A N 1
ATOM 1707 C CA . GLY A 1 220 ? 2.229 -19.734 -29.406 1 92.44 220 GLY A CA 1
ATOM 1708 C C . GLY A 1 220 ? 2.732 -21.016 -30.047 1 92.44 220 GLY A C 1
ATOM 1709 O O . GLY A 1 220 ? 2.24 -21.422 -31.109 1 92.44 220 GLY A O 1
ATOM 1710 N N . THR A 1 221 ? 3.725 -21.656 -29.469 1 91.25 221 THR A N 1
ATOM 1711 C CA . THR A 1 221 ? 4.324 -22.875 -30.031 1 91.25 221 THR A CA 1
ATOM 1712 C C . THR A 1 221 ? 3.287 -23.984 -30.125 1 91.25 221 THR A C 1
ATOM 1714 O O . THR A 1 221 ? 3.303 -24.766 -31.078 1 91.25 221 THR A O 1
ATOM 1717 N N . TYR A 1 222 ? 2.426 -23.969 -29.188 1 92.56 222 TYR A N 1
ATOM 1718 C CA . TYR A 1 222 ? 1.445 -25.047 -29.109 1 92.56 222 TYR A CA 1
ATOM 1719 C C . TYR A 1 222 ? 0.041 -24.531 -29.391 1 92.56 222 TYR A C 1
ATOM 1721 O O . TYR A 1 222 ? -0.949 -25.172 -29.047 1 92.56 222 TYR A O 1
ATOM 1729 N N . SER A 1 223 ? -0.026 -23.375 -30 1 94.81 223 SER A N 1
ATOM 1730 C CA . SER A 1 223 ? -1.316 -22.719 -30.203 1 94.81 223 SER A CA 1
ATOM 1731 C C . SER A 1 223 ? -2.09 -23.391 -31.344 1 94.81 223 SER A C 1
ATOM 1733 O O . SER A 1 223 ? -1.51 -23.766 -32.375 1 94.81 223 SER A O 1
ATOM 1735 N N . ARG A 1 224 ? -3.387 -23.594 -31.312 1 94.38 224 ARG A N 1
ATOM 1736 C CA . ARG A 1 224 ? -4.293 -24.125 -32.344 1 94.38 224 ARG A CA 1
ATOM 1737 C C . ARG A 1 224 ? -5.414 -23.141 -32.625 1 94.38 224 ARG A C 1
ATOM 1739 O O . ARG A 1 224 ? -6.508 -23.547 -33.031 1 94.38 224 ARG A O 1
ATOM 1746 N N . GLY A 1 225 ? -5.109 -21.859 -32.281 1 95.69 225 GLY A N 1
ATOM 1747 C CA . GLY A 1 225 ? -6.125 -20.828 -32.438 1 95.69 225 GLY A CA 1
ATOM 1748 C C . GLY A 1 225 ? -6.77 -20.438 -31.109 1 95.69 225 GLY A C 1
ATOM 1749 O O . GLY A 1 225 ? -6.926 -21.281 -30.219 1 95.69 225 GLY A O 1
ATOM 1750 N N . ILE A 1 226 ? -7.195 -19.266 -30.984 1 96.5 226 ILE A N 1
ATOM 1751 C CA . ILE A 1 226 ? -7.68 -18.688 -29.734 1 96.5 226 ILE A CA 1
ATOM 1752 C C . ILE A 1 226 ? -8.891 -19.484 -29.234 1 96.5 226 ILE A C 1
ATOM 1754 O O . ILE A 1 226 ? -8.922 -19.922 -28.078 1 96.5 226 ILE A O 1
ATOM 1758 N N . TRP A 1 227 ? -9.828 -19.703 -30.109 1 96.56 227 TRP A N 1
ATOM 1759 C CA . TRP A 1 227 ? -11.055 -20.375 -29.703 1 96.56 227 TRP A CA 1
ATOM 1760 C C . TRP A 1 227 ? -10.773 -21.828 -29.312 1 96.56 227 TRP A C 1
ATOM 1762 O O . TRP A 1 227 ? -11.281 -22.312 -28.297 1 96.56 227 TRP A O 1
ATOM 1772 N N . THR A 1 228 ? -9.984 -22.547 -30.047 1 95.94 228 THR A N 1
ATOM 1773 C CA . THR A 1 228 ? -9.648 -23.938 -29.781 1 95.94 228 THR A CA 1
ATOM 1774 C C . THR A 1 228 ? -8.844 -24.062 -28.484 1 95.94 228 THR A C 1
ATOM 1776 O O . THR A 1 228 ? -9.078 -24.953 -27.688 1 95.94 228 THR A O 1
ATOM 1779 N N . ASN A 1 229 ? -7.93 -23.109 -28.312 1 96.75 229 ASN A N 1
ATOM 1780 C CA . ASN A 1 229 ? -7.137 -23.109 -27.078 1 96.75 229 ASN A CA 1
ATOM 1781 C C . ASN A 1 229 ? -8.016 -22.969 -25.844 1 96.75 229 ASN A C 1
ATOM 1783 O O . ASN A 1 229 ? -7.867 -23.719 -24.875 1 96.75 229 ASN A O 1
ATOM 1787 N N . CYS A 1 230 ? -8.938 -22.062 -25.922 1 96.62 230 CYS A N 1
ATOM 1788 C CA . CYS A 1 230 ? -9.828 -21.812 -24.797 1 96.62 230 CYS A CA 1
ATOM 1789 C C . CYS A 1 230 ? -10.742 -23 -24.547 1 96.62 230 CYS A C 1
ATOM 1791 O O . CYS A 1 230 ? -10.953 -23.406 -23.406 1 96.62 230 CYS A O 1
ATOM 1793 N N . LYS A 1 231 ? -11.227 -23.531 -25.641 1 95.31 231 LYS A N 1
ATOM 1794 C CA . LYS A 1 231 ? -12.109 -24.688 -25.516 1 95.31 231 LYS A CA 1
ATOM 1795 C C . LYS A 1 231 ? -11.367 -25.875 -24.906 1 95.31 231 LYS A C 1
ATOM 1797 O O . LYS A 1 231 ? -11.883 -26.531 -24 1 95.31 231 LYS A O 1
ATOM 1802 N N . MET A 1 232 ? -10.188 -26.125 -25.312 1 93.69 232 MET A N 1
ATOM 1803 C CA . MET A 1 232 ? -9.391 -27.234 -24.812 1 93.69 232 MET A CA 1
ATOM 1804 C C . MET A 1 232 ? -9.016 -27.031 -23.344 1 93.69 232 MET A C 1
ATOM 1806 O O . MET A 1 232 ? -8.93 -27.984 -22.578 1 93.69 232 MET A O 1
ATOM 1810 N N . PHE A 1 233 ? -8.82 -25.797 -22.938 1 95.5 233 PHE A N 1
ATOM 1811 C CA . PHE A 1 233 ? -8.406 -25.484 -21.578 1 95.5 233 PHE A CA 1
ATOM 1812 C C . PHE A 1 233 ? -9.57 -25.641 -20.609 1 95.5 233 PHE A C 1
ATOM 1814 O O . PHE A 1 233 ? -9.43 -26.297 -19.562 1 95.5 233 PHE A O 1
ATOM 1821 N N . TRP A 1 234 ? -10.711 -25.109 -20.922 1 95.44 234 TRP A N 1
ATOM 1822 C CA . TRP A 1 234 ? -11.836 -25.062 -19.984 1 95.44 234 TRP A CA 1
ATOM 1823 C C . TRP A 1 234 ? -12.656 -26.344 -20.047 1 95.44 234 TRP A C 1
ATOM 1825 O O . TRP A 1 234 ? -13.297 -26.719 -19.062 1 95.44 234 TRP A O 1
ATOM 1835 N N . PHE A 1 235 ? -12.586 -27 -21.234 1 93 235 PHE A N 1
ATOM 1836 C CA . PHE A 1 235 ? -13.344 -28.234 -21.438 1 93 235 PHE A CA 1
ATOM 1837 C C . PHE A 1 235 ? -12.445 -29.344 -21.984 1 93 235 PHE A C 1
ATOM 1839 O O . PHE A 1 235 ? -12.602 -29.766 -23.125 1 93 235 PHE A O 1
ATOM 1846 N N . PRO A 1 236 ? -11.508 -29.766 -21.094 1 83.44 236 PRO A N 1
ATOM 1847 C CA . PRO A 1 236 ? -10.617 -30.828 -21.562 1 83.44 236 PRO A CA 1
ATOM 1848 C C . PRO A 1 236 ? -11.352 -32.125 -21.844 1 83.44 236 PRO A C 1
ATOM 1850 O O . PRO A 1 236 ? -12.336 -32.469 -21.156 1 83.44 236 PRO A O 1
ATOM 1853 N N . ASP A 1 237 ? -11.125 -32.781 -23.062 1 70.94 237 ASP A N 1
ATOM 1854 C CA . ASP A 1 237 ? -11.719 -34.062 -23.422 1 70.94 237 ASP A CA 1
ATOM 1855 C C . ASP A 1 237 ? -11.336 -35.125 -22.406 1 70.94 237 ASP A C 1
ATOM 1857 O O . ASP A 1 237 ? -10.188 -35.188 -21.953 1 70.94 237 ASP A O 1
ATOM 1861 N N . ARG A 1 238 ? -12.258 -35.594 -21.453 1 55.34 238 ARG A N 1
ATOM 1862 C CA . ARG A 1 238 ? -12.062 -36.75 -20.562 1 55.34 238 ARG A CA 1
ATOM 1863 C C . ARG A 1 238 ? -11.57 -37.969 -21.344 1 55.34 238 ARG A C 1
ATOM 1865 O O . ARG A 1 238 ? -12.359 -38.625 -22.031 1 55.34 238 ARG A O 1
ATOM 1872 N N . ARG A 1 239 ? -10.5 -38 -22.016 1 42.06 239 ARG A N 1
ATOM 1873 C CA . ARG A 1 239 ? -10.227 -39.375 -22.469 1 42.06 239 ARG A CA 1
ATOM 1874 C C . ARG A 1 239 ? -9.523 -40.188 -21.375 1 42.06 239 ARG A C 1
ATOM 1876 O O . ARG A 1 239 ? -8.773 -39.625 -20.578 1 42.06 239 ARG A O 1
ATOM 1883 N N . MET B 1 1 ? -5.273 8.695 21.031 1 66.94 1 MET B N 1
ATOM 1884 C CA . MET B 1 1 ? -4.441 8.805 19.828 1 66.94 1 MET B CA 1
ATOM 1885 C C . MET B 1 1 ? -5.211 8.375 18.594 1 66.94 1 MET B C 1
ATOM 1887 O O . MET B 1 1 ? -5.953 7.395 18.625 1 66.94 1 MET B O 1
ATOM 1891 N N . GLY B 1 2 ? -5.176 9.297 17.625 1 83.12 2 GLY B N 1
ATOM 1892 C CA . GLY B 1 2 ? -5.902 9.023 16.391 1 83.12 2 GLY B CA 1
ATOM 1893 C C . GLY B 1 2 ? -5.344 7.848 15.625 1 83.12 2 GLY B C 1
ATOM 1894 O O . GLY B 1 2 ? -4.188 7.461 15.82 1 83.12 2 GLY B O 1
ATOM 1895 N N . PHE B 1 3 ? -6.074 7.223 15.008 1 88.94 3 PHE B N 1
ATOM 1896 C CA . PHE B 1 3 ? -5.711 6.059 14.211 1 88.94 3 PHE B CA 1
ATOM 1897 C C . PHE B 1 3 ? -4.5 6.363 13.336 1 88.94 3 PHE B C 1
ATOM 1899 O O . PHE B 1 3 ? -3.545 5.586 13.297 1 88.94 3 PHE B O 1
ATOM 1906 N N . PHE B 1 4 ? -4.445 7.449 12.766 1 91.69 4 PHE B N 1
ATOM 1907 C CA . PHE B 1 4 ? -3.412 7.758 11.789 1 91.69 4 PHE B CA 1
ATOM 1908 C C . PHE B 1 4 ? -2.096 8.102 12.477 1 91.69 4 PHE B C 1
ATOM 1910 O O . PHE B 1 4 ? -1.02 7.805 11.945 1 91.69 4 PHE B O 1
ATOM 1917 N N . LEU B 1 5 ? -2.156 8.773 13.609 1 92.5 5 LEU B N 1
ATOM 1918 C CA . LEU B 1 5 ? -0.935 8.969 14.383 1 92.5 5 LEU B CA 1
ATOM 1919 C C . LEU B 1 5 ? -0.336 7.629 14.797 1 92.5 5 LEU B C 1
ATOM 1921 O O . LEU B 1 5 ? 0.879 7.438 14.719 1 92.5 5 LEU B O 1
ATOM 1925 N N . SER B 1 6 ? -1.21 6.738 15.273 1 94.12 6 SER B N 1
ATOM 1926 C CA . SER B 1 6 ? -0.742 5.402 15.625 1 94.12 6 SER B CA 1
ATOM 1927 C C . SER B 1 6 ? -0.097 4.711 14.43 1 94.12 6 SER B C 1
ATOM 1929 O O . SER B 1 6 ? 0.915 4.02 14.57 1 94.12 6 SER B O 1
ATOM 1931 N N . TRP B 1 7 ? -0.735 4.852 13.281 1 94.69 7 TRP B N 1
ATOM 1932 C CA . TRP B 1 7 ? -0.185 4.289 12.055 1 94.69 7 TRP B CA 1
ATOM 1933 C C . TRP B 1 7 ? 1.194 4.871 11.758 1 94.69 7 TRP B C 1
ATOM 1935 O O . TRP B 1 7 ? 2.123 4.137 11.414 1 94.69 7 TRP B O 1
ATOM 1945 N N . THR B 1 8 ? 1.366 6.145 11.945 1 95.31 8 THR B N 1
ATOM 1946 C CA . THR B 1 8 ? 2.641 6.812 11.711 1 95.31 8 THR B CA 1
ATOM 1947 C C . THR B 1 8 ? 3.713 6.281 12.656 1 95.31 8 THR B C 1
ATOM 1949 O O . THR B 1 8 ? 4.801 5.902 12.219 1 95.31 8 THR B O 1
ATOM 1952 N N . VAL B 1 9 ? 3.381 6.176 13.945 1 95.56 9 VAL B N 1
ATOM 1953 C CA . VAL B 1 9 ? 4.344 5.758 14.961 1 95.56 9 VAL B CA 1
ATOM 1954 C C . VAL B 1 9 ? 4.715 4.289 14.75 1 95.56 9 VAL B C 1
ATOM 1956 O O . VAL B 1 9 ? 5.891 3.93 14.789 1 95.56 9 VAL B O 1
ATOM 1959 N N . THR B 1 10 ? 3.709 3.471 14.484 1 96.19 10 THR B N 1
ATOM 1960 C CA . THR B 1 10 ? 3.967 2.053 14.258 1 96.19 10 THR B CA 1
ATOM 1961 C C . THR B 1 10 ? 4.812 1.849 13.008 1 96.19 10 THR B C 1
ATOM 1963 O O . THR B 1 10 ? 5.719 1.015 12.992 1 96.19 10 THR B O 1
ATOM 1966 N N . SER B 1 11 ? 4.516 2.617 11.922 1 97.31 11 SER B N 1
ATOM 1967 C CA . SER B 1 11 ? 5.305 2.527 10.695 1 97.31 11 SER B CA 1
ATOM 1968 C C . SER B 1 11 ? 6.758 2.922 10.945 1 97.31 11 SER B C 1
ATOM 1970 O O . SER B 1 11 ? 7.676 2.273 10.438 1 97.31 11 SER B O 1
ATOM 1972 N N . LEU B 1 12 ? 6.941 3.949 11.703 1 96.81 12 LEU B N 1
ATOM 1973 C CA . LEU B 1 12 ? 8.289 4.398 12.016 1 96.81 12 LEU B CA 1
ATOM 1974 C C . LEU B 1 12 ? 9.062 3.324 12.773 1 96.81 12 LEU B C 1
ATOM 1976 O O . LEU B 1 12 ? 10.195 2.988 12.406 1 96.81 12 LEU B O 1
ATOM 1980 N N . VAL B 1 13 ? 8.445 2.725 13.789 1 96.81 13 VAL B N 1
ATOM 1981 C CA . VAL B 1 13 ? 9.078 1.717 14.633 1 96.81 13 VAL B CA 1
ATOM 1982 C C . VAL B 1 13 ? 9.375 0.466 13.805 1 96.81 13 VAL B C 1
ATOM 1984 O O . VAL B 1 13 ? 10.469 -0.099 13.891 1 96.81 13 VAL B O 1
ATOM 1987 N N . LEU B 1 14 ? 8.422 0.084 12.953 1 96.94 14 LEU B N 1
ATOM 1988 C CA . LEU B 1 14 ? 8.586 -1.123 12.156 1 96.94 14 LEU B CA 1
ATOM 1989 C C . LEU B 1 14 ? 9.672 -0.936 11.102 1 96.94 14 LEU B C 1
ATOM 1991 O O . LEU B 1 14 ? 10.5 -1.823 10.891 1 96.94 14 LEU B O 1
ATOM 1995 N N . LEU B 1 15 ? 9.664 0.182 10.414 1 97.75 15 LEU B N 1
ATOM 1996 C CA . LEU B 1 15 ? 10.656 0.427 9.375 1 97.75 15 LEU B CA 1
ATOM 1997 C C . LEU B 1 15 ? 12.055 0.517 9.969 1 97.75 15 LEU B C 1
ATOM 1999 O O . LEU B 1 15 ? 13.008 -0.025 9.406 1 97.75 15 LEU B O 1
ATOM 2003 N N . LEU B 1 16 ? 12.188 1.184 11.133 1 97.06 16 LEU B N 1
ATOM 2004 C CA . LEU B 1 16 ? 13.484 1.263 11.797 1 97.06 16 LEU B CA 1
ATOM 2005 C C . LEU B 1 16 ? 13.922 -0.108 12.305 1 97.06 16 LEU B C 1
ATOM 2007 O O . LEU B 1 16 ? 15.102 -0.457 12.219 1 97.06 16 LEU B O 1
ATOM 2011 N N . GLY B 1 17 ? 12.969 -0.864 12.828 1 96.81 17 GLY B N 1
ATOM 2012 C CA . GLY B 1 17 ? 13.266 -2.213 13.289 1 96.81 17 GLY B CA 1
ATOM 2013 C C . GLY B 1 17 ? 13.766 -3.121 12.18 1 96.81 17 GLY B C 1
ATOM 2014 O O . GLY B 1 17 ? 14.781 -3.799 12.336 1 96.81 17 GLY B O 1
ATOM 2015 N N . VAL B 1 18 ? 13.023 -3.125 11.078 1 95.94 18 VAL B N 1
ATOM 2016 C CA . VAL B 1 18 ? 13.422 -3.959 9.953 1 95.94 18 VAL B CA 1
ATOM 2017 C C . VAL B 1 18 ? 14.773 -3.49 9.414 1 95.94 18 VAL B C 1
ATOM 2019 O O . VAL B 1 18 ? 15.625 -4.309 9.055 1 95.94 18 VAL B O 1
ATOM 2022 N N . PHE B 1 19 ? 14.984 -2.207 9.336 1 95.81 19 PHE B N 1
ATOM 2023 C CA . PHE B 1 19 ? 16.234 -1.668 8.797 1 95.81 19 PHE B CA 1
ATOM 2024 C C . PHE B 1 19 ? 17.422 -2.104 9.641 1 95.81 19 PHE B C 1
ATOM 2026 O O . PHE B 1 19 ? 18.422 -2.576 9.109 1 95.81 19 PHE B O 1
ATOM 2033 N N . HIS B 1 20 ? 17.312 -2.076 10.953 1 95.12 20 HIS B N 1
ATOM 2034 C CA . HIS B 1 20 ? 18.453 -2.338 11.82 1 95.12 20 HIS B CA 1
ATOM 2035 C C . HIS B 1 20 ? 18.578 -3.826 12.125 1 95.12 20 HIS B C 1
ATOM 2037 O O . HIS B 1 20 ? 19.688 -4.328 12.328 1 95.12 20 HIS B O 1
ATOM 2043 N N . LEU B 1 21 ? 17.484 -4.57 12.117 1 94.06 21 LEU B N 1
ATOM 2044 C CA . LEU B 1 21 ? 17.547 -5.98 12.477 1 94.06 21 LEU B CA 1
ATOM 2045 C C . LEU B 1 21 ? 17.734 -6.855 11.242 1 94.06 21 LEU B C 1
ATOM 2047 O O . LEU B 1 21 ? 18.234 -7.98 11.336 1 94.06 21 LEU B O 1
ATOM 2051 N N . GLU B 1 22 ? 17.328 -6.305 10.102 1 92.94 22 GLU B N 1
ATOM 2052 C CA . GLU B 1 22 ? 17.375 -7.129 8.898 1 92.94 22 GLU B CA 1
ATOM 2053 C C . GLU B 1 22 ? 18.266 -6.496 7.832 1 92.94 22 GLU B C 1
ATOM 2055 O O . GLU B 1 22 ? 19.234 -7.109 7.383 1 92.94 22 GLU B O 1
ATOM 2060 N N . VAL B 1 23 ? 18.047 -5.297 7.484 1 92.31 23 VAL B N 1
ATOM 2061 C CA . VAL B 1 23 ? 18.688 -4.66 6.34 1 92.31 23 VAL B CA 1
ATOM 2062 C C . VAL B 1 23 ? 20.172 -4.465 6.625 1 92.31 23 VAL B C 1
ATOM 2064 O O . VAL B 1 23 ? 21.031 -4.855 5.816 1 92.31 23 VAL B O 1
ATOM 2067 N N . VAL B 1 24 ? 20.5 -3.871 7.75 1 91.75 24 VAL B N 1
ATOM 2068 C CA . VAL B 1 24 ? 21.875 -3.525 8.062 1 91.75 24 VAL B CA 1
ATOM 2069 C C . VAL B 1 24 ? 22.719 -4.793 8.156 1 91.75 24 VAL B C 1
ATOM 2071 O O . VAL B 1 24 ? 23.75 -4.918 7.477 1 91.75 24 VAL B O 1
ATOM 2074 N N . PRO B 1 25 ? 22.312 -5.805 8.906 1 88.56 25 PRO B N 1
ATOM 2075 C CA . PRO B 1 25 ? 23.156 -6.996 9.023 1 88.56 25 PRO B CA 1
ATOM 2076 C C . PRO B 1 25 ? 23.172 -7.836 7.75 1 88.56 25 PRO B C 1
ATOM 2078 O O . PRO B 1 25 ? 24.203 -8.383 7.379 1 88.56 25 PRO B O 1
ATOM 2081 N N . TYR B 1 26 ? 22.047 -7.949 7.047 1 83.69 26 TYR B N 1
ATOM 2082 C CA . TYR B 1 26 ? 21.938 -8.883 5.93 1 83.69 26 TYR B CA 1
ATOM 2083 C C . TYR B 1 26 ? 22.484 -8.266 4.648 1 83.69 26 TYR B C 1
ATOM 2085 O O . TYR B 1 26 ? 22.969 -8.984 3.77 1 83.69 26 TYR B O 1
ATOM 2093 N N . LEU B 1 27 ? 22.469 -6.938 4.512 1 79.06 27 LEU B N 1
ATOM 2094 C CA . LEU B 1 27 ? 22.859 -6.301 3.262 1 79.06 27 LEU B CA 1
ATOM 2095 C C . LEU B 1 27 ? 24.172 -5.547 3.432 1 79.06 27 LEU B C 1
ATOM 2097 O O . LEU B 1 27 ? 24.609 -4.84 2.521 1 79.06 27 LEU B O 1
ATOM 2101 N N . GLU B 1 28 ? 24.812 -5.602 4.516 1 83 28 GLU B N 1
ATOM 2102 C CA . GLU B 1 28 ? 26.109 -5.023 4.801 1 83 28 GLU B CA 1
ATOM 2103 C C . GLU B 1 28 ? 26.141 -3.537 4.461 1 83 28 GLU B C 1
ATOM 2105 O O . GLU B 1 28 ? 27.047 -3.076 3.752 1 83 28 GLU B O 1
ATOM 2110 N N . ILE B 1 29 ? 25.234 -2.773 4.926 1 89.06 29 ILE B N 1
ATOM 2111 C CA . ILE B 1 29 ? 25.156 -1.327 4.75 1 89.06 29 ILE B CA 1
ATOM 2112 C C . ILE B 1 29 ? 26.344 -0.659 5.418 1 89.06 29 ILE B C 1
ATOM 2114 O O . ILE B 1 29 ? 26.719 -1.004 6.547 1 89.06 29 ILE B O 1
ATOM 2118 N N . LEU B 1 30 ? 26.953 0.29 4.719 1 91.44 30 LEU B N 1
ATOM 2119 C CA . LEU B 1 30 ? 28.094 1.017 5.262 1 91.44 30 LEU B CA 1
ATOM 2120 C C . LEU B 1 30 ? 27.688 1.859 6.465 1 91.44 30 LEU B C 1
ATOM 2122 O O . LEU B 1 30 ? 26.547 2.334 6.535 1 91.44 30 LEU B O 1
ATOM 2126 N N . TYR B 1 31 ? 28.641 2.057 7.41 1 93.69 31 TYR B N 1
ATOM 2127 C CA . TYR B 1 31 ? 28.391 2.85 8.609 1 93.69 31 TYR B CA 1
ATOM 2128 C C . TYR B 1 31 ? 28.016 4.281 8.258 1 93.69 31 TYR B C 1
ATOM 2130 O O . TYR B 1 31 ? 27.125 4.871 8.875 1 93.69 31 TYR B O 1
ATOM 2138 N N . SER B 1 32 ? 28.672 4.828 7.25 1 95.56 32 SER B N 1
ATOM 2139 C CA . SER B 1 32 ? 28.391 6.207 6.848 1 95.56 32 SER B CA 1
ATOM 2140 C C . SER B 1 32 ? 26.984 6.352 6.293 1 95.56 32 SER B C 1
ATOM 2142 O O . SER B 1 32 ? 26.312 7.359 6.535 1 95.56 32 SER B O 1
ATOM 2144 N N . GLU B 1 33 ? 26.531 5.363 5.547 1 95.44 33 GLU B N 1
ATOM 2145 C CA . GLU B 1 33 ? 25.172 5.383 4.984 1 95.44 33 GLU B CA 1
ATOM 2146 C C . GLU B 1 33 ? 24.125 5.285 6.078 1 95.44 33 GLU B C 1
ATOM 2148 O O . GLU B 1 33 ? 23.125 6.02 6.059 1 95.44 33 GLU B O 1
ATOM 2153 N N . ASN B 1 34 ? 24.422 4.383 6.988 1 95.5 34 ASN B N 1
ATOM 2154 C CA . ASN B 1 34 ? 23.516 4.23 8.125 1 95.5 34 ASN B CA 1
ATOM 2155 C C . ASN B 1 34 ? 23.484 5.492 8.984 1 95.5 34 ASN B C 1
ATOM 2157 O O . ASN B 1 34 ? 22.422 5.902 9.453 1 95.5 34 ASN B O 1
ATOM 2161 N N . PHE B 1 35 ? 24.625 6.086 9.195 1 97.19 35 PHE B N 1
ATOM 2162 C CA . PHE B 1 35 ? 24.719 7.305 9.992 1 97.19 35 PHE B CA 1
ATOM 2163 C C . PHE B 1 35 ? 23.906 8.43 9.352 1 97.19 35 PHE B C 1
ATOM 2165 O O . PHE B 1 35 ? 23.172 9.141 10.039 1 97.19 35 PHE B O 1
ATOM 2172 N N . PHE B 1 36 ? 24.047 8.633 8.102 1 97.56 36 PHE B N 1
ATOM 2173 C CA . PHE B 1 36 ? 23.297 9.664 7.391 1 97.56 36 PHE B CA 1
ATOM 2174 C C . PHE B 1 36 ? 21.797 9.438 7.527 1 97.56 36 PHE B C 1
ATOM 2176 O O . PHE B 1 36 ? 21.047 10.359 7.844 1 97.56 36 PHE B O 1
ATOM 2183 N N . LEU B 1 37 ? 21.375 8.188 7.305 1 97.75 37 LEU B N 1
ATOM 2184 C CA . LEU B 1 37 ? 19.953 7.867 7.406 1 97.75 37 LEU B CA 1
ATOM 2185 C C . LEU B 1 37 ? 19.422 8.141 8.812 1 97.75 37 LEU B C 1
ATOM 2187 O O . LEU B 1 37 ? 18.359 8.742 8.977 1 97.75 37 LEU B O 1
ATOM 2191 N N . MET B 1 38 ? 20.172 7.746 9.844 1 98 38 MET B N 1
ATOM 2192 C CA . MET B 1 38 ? 19.734 7.938 11.227 1 98 38 MET B CA 1
ATOM 2193 C C . MET B 1 38 ? 19.688 9.422 11.586 1 98 38 MET B C 1
ATOM 2195 O O . MET B 1 38 ? 18.828 9.852 12.359 1 98 38 MET B O 1
ATOM 2199 N N . THR B 1 39 ? 20.625 10.148 11.047 1 98.31 39 THR B N 1
ATOM 2200 C CA . THR B 1 39 ? 20.625 11.586 11.281 1 98.31 39 THR B CA 1
ATOM 2201 C C . THR B 1 39 ? 19.391 12.234 10.68 1 98.31 39 THR B C 1
ATOM 2203 O O . THR B 1 39 ? 18.75 13.078 11.312 1 98.31 39 THR B O 1
ATOM 2206 N N . MET B 1 40 ? 19.062 11.805 9.477 1 98.5 40 MET B N 1
ATOM 2207 C CA . MET B 1 40 ? 17.875 12.352 8.82 1 98.5 40 MET B CA 1
ATOM 2208 C C . MET B 1 40 ? 16.609 11.953 9.562 1 98.5 40 MET B C 1
ATOM 2210 O O . MET B 1 40 ? 15.688 12.766 9.719 1 98.5 40 MET B O 1
ATOM 2214 N N . VAL B 1 41 ? 16.547 10.75 10.031 1 98.5 41 VAL B N 1
ATOM 2215 C CA . VAL B 1 41 ? 15.398 10.281 10.797 1 98.5 41 VAL B CA 1
ATOM 2216 C C . VAL B 1 41 ? 15.289 11.07 12.102 1 98.5 41 VAL B C 1
ATOM 2218 O O . VAL B 1 41 ? 14.203 11.492 12.492 1 98.5 41 VAL B O 1
ATOM 2221 N N . THR B 1 42 ? 16.406 11.242 12.789 1 98.5 42 THR B N 1
ATOM 2222 C CA . THR B 1 42 ? 16.422 12.008 14.031 1 98.5 42 THR B CA 1
ATOM 2223 C C . THR B 1 42 ? 15.961 13.445 13.789 1 98.5 42 THR B C 1
ATOM 2225 O O . THR B 1 42 ? 15.172 13.984 14.562 1 98.5 42 THR B O 1
ATOM 2228 N N . PHE B 1 43 ? 16.484 14.023 12.75 1 98.56 43 PHE B N 1
ATOM 2229 C CA . PHE B 1 43 ? 16.062 15.359 12.352 1 98.56 43 PHE B CA 1
ATOM 2230 C C . PHE B 1 43 ? 14.547 15.422 12.164 1 98.56 43 PHE B C 1
ATOM 2232 O O . PHE B 1 43 ? 13.898 16.344 12.672 1 98.56 43 PHE B O 1
ATOM 2239 N N . THR B 1 44 ? 13.992 14.461 11.453 1 98.38 44 THR B N 1
ATOM 2240 C CA . THR B 1 44 ? 12.562 14.398 11.195 1 98.38 44 THR B CA 1
ATOM 2241 C C . THR B 1 44 ? 11.781 14.258 12.5 1 98.38 44 THR B C 1
ATOM 2243 O O . THR B 1 44 ? 10.758 14.922 12.688 1 98.38 44 THR B O 1
ATOM 2246 N N . CYS B 1 45 ? 12.289 13.445 13.414 1 98 45 CYS B N 1
ATOM 2247 C CA . CYS B 1 45 ? 11.625 13.234 14.695 1 98 45 CYS B CA 1
ATOM 2248 C C . CYS B 1 45 ? 11.648 14.508 15.531 1 98 45 CYS B C 1
ATOM 2250 O O . CYS B 1 45 ? 10.664 14.844 16.188 1 98 45 CYS B O 1
ATOM 2252 N N . ILE B 1 46 ? 12.727 15.211 15.5 1 97.94 46 ILE B N 1
ATOM 2253 C CA . ILE B 1 46 ? 12.836 16.469 16.234 1 97.94 46 ILE B CA 1
ATOM 2254 C C . ILE B 1 46 ? 11.836 17.484 15.664 1 97.94 46 ILE B C 1
ATOM 2256 O O . ILE B 1 46 ? 11.125 18.156 16.422 1 97.94 46 ILE B O 1
ATOM 2260 N N . CYS B 1 47 ? 11.797 17.547 14.336 1 97.88 47 CYS B N 1
ATOM 2261 C CA . CYS B 1 47 ? 10.82 18.438 13.703 1 97.88 47 CYS B CA 1
ATOM 2262 C C . CYS B 1 47 ? 9.398 18.047 14.086 1 97.88 47 CYS B C 1
ATOM 2264 O O . CYS B 1 47 ? 8.578 18.922 14.391 1 97.88 47 CYS B O 1
ATOM 2266 N N . GLY B 1 48 ? 9.117 16.734 14.086 1 96.5 48 GLY B N 1
ATOM 2267 C CA . GLY B 1 48 ? 7.805 16.266 14.508 1 96.5 48 GLY B CA 1
ATOM 2268 C C . GLY B 1 48 ? 7.453 16.672 15.93 1 96.5 48 GLY B C 1
ATOM 2269 O O . GLY B 1 48 ? 6.316 17.062 16.203 1 96.5 48 GLY B O 1
ATOM 2270 N N . TYR B 1 49 ? 8.398 16.625 16.766 1 95.75 49 TYR B N 1
ATOM 2271 C CA . TYR B 1 49 ? 8.203 17.031 18.156 1 95.75 49 TYR B CA 1
ATOM 2272 C C . TYR B 1 49 ? 7.91 18.531 18.234 1 95.75 49 TYR B C 1
ATOM 2274 O O . TYR B 1 49 ? 7.023 18.953 18.984 1 95.75 49 TYR B O 1
ATOM 2282 N N . LEU B 1 50 ? 8.609 19.312 17.484 1 95.88 50 LEU B N 1
ATOM 2283 C CA . LEU B 1 50 ? 8.422 20.766 17.469 1 95.88 50 LEU B CA 1
ATOM 2284 C C . LEU B 1 50 ? 7.047 21.125 16.938 1 95.88 50 LEU B C 1
ATOM 2286 O O . LEU B 1 50 ? 6.422 22.078 17.406 1 95.88 50 LEU B O 1
ATOM 2290 N N . VAL B 1 51 ? 6.59 20.375 15.969 1 96.62 51 VAL B N 1
ATOM 2291 C CA . VAL B 1 51 ? 5.277 20.641 15.383 1 96.62 51 VAL B CA 1
ATOM 2292 C C . VAL B 1 51 ? 4.191 20.359 16.422 1 96.62 51 VAL B C 1
ATOM 2294 O O . VAL B 1 51 ? 3.223 21.125 16.531 1 96.62 51 VAL B O 1
ATOM 2297 N N . HIS B 1 52 ? 4.383 19.359 17.172 1 92.69 52 HIS B N 1
ATOM 2298 C CA . HIS B 1 52 ? 3.389 18.969 18.156 1 92.69 52 HIS B CA 1
ATOM 2299 C C . HIS B 1 52 ? 3.393 19.906 19.359 1 92.69 52 HIS B C 1
ATOM 2301 O O . HIS B 1 52 ? 2.365 20.094 20.016 1 92.69 52 HIS B O 1
ATOM 2307 N N . SER B 1 53 ? 4.398 20.578 19.656 1 88.25 53 SER B N 1
ATOM 2308 C CA . SER B 1 53 ? 4.59 21.328 20.891 1 88.25 53 SER B CA 1
ATOM 2309 C C . SER B 1 53 ? 3.926 22.688 20.828 1 88.25 53 SER B C 1
ATOM 2311 O O . SER B 1 53 ? 3.494 23.234 21.844 1 88.25 53 SER B O 1
ATOM 2313 N N . ASN B 1 54 ? 3.861 23.297 19.625 1 84.06 54 ASN B N 1
ATOM 2314 C CA . ASN B 1 54 ? 3.373 24.672 19.609 1 84.06 54 ASN B CA 1
ATOM 2315 C C . ASN B 1 54 ? 2.609 24.984 18.312 1 84.06 54 ASN B C 1
ATOM 2317 O O . ASN B 1 54 ? 3.125 25.672 17.438 1 84.06 54 ASN B O 1
ATOM 2321 N N . PRO B 1 55 ? 1.33 24.625 18.203 1 82.5 55 PRO B N 1
ATOM 2322 C CA . PRO B 1 55 ? 0.589 24.922 16.984 1 82.5 55 PRO B CA 1
ATOM 2323 C C . PRO B 1 55 ? 0.137 26.391 16.906 1 82.5 55 PRO B C 1
ATOM 2325 O O . PRO B 1 55 ? -0.225 26.875 15.828 1 82.5 55 PRO B O 1
ATOM 2328 N N . GLY B 1 56 ? 0.324 27.156 18.047 1 83.94 56 GLY B N 1
ATOM 2329 C CA . GLY B 1 56 ? -0.11 28.547 18.062 1 83.94 56 GLY B CA 1
ATOM 2330 C C . GLY B 1 56 ? -1.575 28.703 18.406 1 83.94 56 GLY B C 1
ATOM 2331 O O . GLY B 1 56 ? -2.285 29.5 17.797 1 83.94 56 GLY B O 1
ATOM 2332 N N . TYR B 1 57 ? -2.068 27.938 19.391 1 84.31 57 TYR B N 1
ATOM 2333 C CA . TYR B 1 57 ? -3.438 28.047 19.875 1 84.31 57 TYR B CA 1
ATOM 2334 C C . TYR B 1 57 ? -3.688 29.438 20.469 1 84.31 57 TYR B C 1
ATOM 2336 O O . TYR B 1 57 ? -2.818 30 21.156 1 84.31 57 TYR B O 1
ATOM 2344 N N . VAL B 1 58 ? -4.824 29.953 20.109 1 82.81 58 VAL B N 1
ATOM 2345 C CA . VAL B 1 58 ? -5.184 31.266 20.609 1 82.81 58 VAL B CA 1
ATOM 2346 C C . VAL B 1 58 ? -6.008 31.141 21.891 1 82.81 58 VAL B C 1
ATOM 2348 O O . VAL B 1 58 ? -6.98 30.375 21.922 1 82.81 58 VAL B O 1
ATOM 2351 N N . GLY B 1 59 ? -5.445 31.516 23.094 1 71.69 59 GLY B N 1
ATOM 2352 C CA . GLY B 1 59 ? -6.199 31.547 24.344 1 71.69 59 GLY B CA 1
ATOM 2353 C C . GLY B 1 59 ? -6.98 32.812 24.531 1 71.69 59 GLY B C 1
ATOM 2354 O O . GLY B 1 59 ? -6.871 33.75 23.734 1 71.69 59 GLY B O 1
ATOM 2355 N N . PRO B 1 60 ? -7.973 32.719 25.516 1 59.69 60 PRO B N 1
ATOM 2356 C CA . PRO B 1 60 ? -8.75 33.906 25.812 1 59.69 60 PRO B CA 1
ATOM 2357 C C . PRO B 1 60 ? -7.871 35.156 26.031 1 59.69 60 PRO B C 1
ATOM 2359 O O . PRO B 1 60 ? -8.219 36.25 25.578 1 59.69 60 PRO B O 1
ATOM 2362 N N . VAL B 1 61 ? -6.82 35.062 26.703 1 50.75 61 VAL B N 1
ATOM 2363 C CA . VAL B 1 61 ? -5.961 36.188 27.031 1 50.75 61 VAL B CA 1
ATOM 2364 C C . VAL B 1 61 ? -5.285 36.719 25.766 1 50.75 61 VAL B C 1
ATOM 2366 O O . VAL B 1 61 ? -5.191 37.938 25.547 1 50.75 61 VAL B O 1
ATOM 2369 N N . ALA B 1 62 ? -4.871 35.938 24.969 1 52.22 62 ALA B N 1
ATOM 2370 C CA . ALA B 1 62 ? -4.113 36.312 23.781 1 52.22 62 ALA B CA 1
ATOM 2371 C C . ALA B 1 62 ? -4.996 37.031 22.781 1 52.22 62 ALA B C 1
ATOM 2373 O O . ALA B 1 62 ? -4.547 37.969 22.125 1 52.22 62 ALA B O 1
ATOM 2374 N N . ALA B 1 63 ? -6.242 36.688 22.797 1 52.03 63 ALA B N 1
ATOM 2375 C CA . ALA B 1 63 ? -7.215 37.406 21.969 1 52.03 63 ALA B CA 1
ATOM 2376 C C . ALA B 1 63 ? -7.316 38.875 22.391 1 52.03 63 ALA B C 1
ATOM 2378 O O . ALA B 1 63 ? -7.43 39.75 21.547 1 52.03 63 ALA B O 1
ATOM 2379 N N . GLU B 1 64 ? -7.211 39.031 23.703 1 48.94 64 GLU B N 1
ATOM 2380 C CA . GLU B 1 64 ? -7.285 40.375 24.234 1 48.94 64 GLU B CA 1
ATOM 2381 C C . GLU B 1 64 ? -6.031 41.188 23.891 1 48.94 64 GLU B C 1
ATOM 2383 O O . GLU B 1 64 ? -6.117 42.375 23.562 1 48.94 64 GLU B O 1
ATOM 2388 N N . MET B 1 65 ? -4.887 40.594 23.922 1 46.28 65 MET B N 1
ATOM 2389 C CA . MET B 1 65 ? -3.625 41.281 23.688 1 46.28 65 MET B CA 1
ATOM 2390 C C . MET B 1 65 ? -3.467 41.625 22.203 1 46.28 65 MET B C 1
ATOM 2392 O O . MET B 1 65 ? -2.91 42.688 21.875 1 46.28 65 MET B O 1
ATOM 2396 N N . VAL B 1 66 ? -3.861 40.719 21.375 1 47.84 66 VAL B N 1
ATOM 2397 C CA . VAL B 1 66 ? -3.752 41 19.953 1 47.84 66 VAL B CA 1
ATOM 2398 C C . VAL B 1 66 ? -4.672 42.156 19.578 1 47.84 66 VAL B C 1
ATOM 2400 O O . VAL B 1 66 ? -4.328 43 18.75 1 47.84 66 VAL B O 1
ATOM 2403 N N . LYS B 1 67 ? -5.824 42.312 20.312 1 47.75 67 LYS B N 1
ATOM 2404 C CA . LYS B 1 67 ? -6.703 43.469 20.109 1 47.75 67 LYS B CA 1
ATOM 2405 C C . LYS B 1 67 ? -6.004 44.75 20.5 1 47.75 67 LYS B C 1
ATOM 2407 O O . LYS B 1 67 ? -6.223 45.812 19.875 1 47.75 67 LYS B O 1
ATOM 2412 N N . SER B 1 68 ? -5.207 44.688 21.625 1 41.56 68 SER B N 1
ATOM 2413 C CA . SER B 1 68 ? -4.559 45.906 22.109 1 41.56 68 SER B CA 1
ATOM 2414 C C . SER B 1 68 ? -3.312 46.219 21.297 1 41.56 68 SER B C 1
ATOM 2416 O O . SER B 1 68 ? -2.881 47.375 21.234 1 41.56 68 SER B O 1
ATOM 2418 N N . SER B 1 69 ? -2.557 45.188 20.859 1 39.31 69 SER B N 1
ATOM 2419 C CA . SER B 1 69 ? -1.339 45.562 20.141 1 39.31 69 SER B CA 1
ATOM 2420 C C . SER B 1 69 ? -1.654 46.062 18.75 1 39.31 69 SER B C 1
ATOM 2422 O O . SER B 1 69 ? -2.516 45.531 18.047 1 39.31 69 SER B O 1
ATOM 2424 N N . ASN B 1 70 ? -1.478 47.375 18.375 1 37.34 70 ASN B N 1
ATOM 2425 C CA . ASN B 1 70 ? -1.569 48.219 17.188 1 37.34 70 ASN B CA 1
ATOM 2426 C C . ASN B 1 70 ? -1.012 47.5 15.953 1 37.34 70 ASN B C 1
ATOM 2428 O O . ASN B 1 70 ? -0.878 48.094 14.883 1 37.34 70 ASN B O 1
ATOM 2432 N N . ALA B 1 71 ? -0.323 46.438 16.062 1 38.12 71 ALA B N 1
ATOM 2433 C CA . ALA B 1 71 ? 0.304 45.875 14.859 1 38.12 71 ALA B CA 1
ATOM 2434 C C . ALA B 1 71 ? -0.745 45.344 13.883 1 38.12 71 ALA B C 1
ATOM 2436 O O . ALA B 1 71 ? -0.444 45.094 12.711 1 38.12 71 ALA B O 1
ATOM 2437 N N . ALA B 1 72 ? -1.941 45.156 14.281 1 36.69 72 ALA B N 1
ATOM 2438 C CA . ALA B 1 72 ? -3.072 44.875 13.406 1 36.69 72 ALA B CA 1
ATOM 2439 C C . ALA B 1 72 ? -3.479 46.094 12.594 1 36.69 72 ALA B C 1
ATOM 2441 O O . ALA B 1 72 ? -4.363 46.031 11.742 1 36.69 72 ALA B O 1
ATOM 2442 N N . ALA B 1 73 ? -3.189 47.344 12.969 1 34.09 73 ALA B N 1
ATOM 2443 C CA . ALA B 1 73 ? -3.607 48.562 12.289 1 34.09 73 ALA B CA 1
ATOM 2444 C C . ALA B 1 73 ? -3.094 48.594 10.852 1 34.09 73 ALA B C 1
ATOM 2446 O O . ALA B 1 73 ? -3.697 49.219 9.984 1 34.09 73 ALA B O 1
ATOM 2447 N N . SER B 1 74 ? -1.877 48.156 10.523 1 32.66 74 SER B N 1
ATOM 2448 C CA . SER B 1 74 ? -1.422 48.469 9.18 1 32.66 74 SER B CA 1
ATOM 2449 C C . SER B 1 74 ? -2.146 47.656 8.125 1 32.66 74 SER B C 1
ATOM 2451 O O . SER B 1 74 ? -2.285 48.062 6.977 1 32.66 74 SER B O 1
ATOM 2453 N N . CYS B 1 75 ? -2.25 46.312 8.18 1 30.23 75 CYS B N 1
ATOM 2454 C CA . CYS B 1 75 ? -2.932 45.719 7.027 1 30.23 75 CYS B CA 1
ATOM 2455 C C . CYS B 1 75 ? -4.441 45.75 7.219 1 30.23 75 CYS B C 1
ATOM 2457 O O . CYS B 1 75 ? -5.008 44.844 7.848 1 30.23 75 CYS B O 1
ATOM 2459 N N . SER B 1 76 ? -5.129 46.875 7.527 1 31.28 76 SER B N 1
ATOM 2460 C CA . SER B 1 76 ? -6.555 47.188 7.461 1 31.28 76 SER B CA 1
ATOM 2461 C C . SER B 1 76 ? -7.188 46.625 6.195 1 31.28 76 SER B C 1
ATOM 2463 O O . SER B 1 76 ? -8.055 47.25 5.594 1 31.28 76 SER B O 1
ATOM 2465 N N . VAL B 1 77 ? -6.527 45.875 5.336 1 32.44 77 VAL B N 1
ATOM 2466 C CA . VAL B 1 77 ? -7.438 45.531 4.238 1 32.44 77 VAL B CA 1
ATOM 2467 C C . VAL B 1 77 ? -8.742 44.969 4.797 1 32.44 77 VAL B C 1
ATOM 2469 O O . VAL B 1 77 ? -8.727 44.156 5.715 1 32.44 77 VAL B O 1
ATOM 2472 N N . ASP B 1 78 ? -9.922 45.656 4.699 1 32.22 78 ASP B N 1
ATOM 2473 C CA . ASP B 1 78 ? -11.352 45.375 4.797 1 32.22 78 ASP B CA 1
ATOM 2474 C C . ASP B 1 78 ? -11.648 43.938 4.383 1 32.22 78 ASP B C 1
ATOM 2476 O O . ASP B 1 78 ? -11.969 43.656 3.223 1 32.22 78 ASP B O 1
ATOM 2480 N N . PHE B 1 79 ? -10.797 42.938 4.578 1 33.44 79 PHE B N 1
ATOM 2481 C CA . PHE B 1 79 ? -11.359 41.688 4.113 1 33.44 79 PHE B CA 1
ATOM 2482 C C . PHE B 1 79 ? -12.727 41.438 4.734 1 33.44 79 PHE B C 1
ATOM 2484 O O . PHE B 1 79 ? -12.867 41.438 5.961 1 33.44 79 PHE B O 1
ATOM 2491 N N . ALA B 1 80 ? -13.898 41.75 4.168 1 33.47 80 ALA B N 1
ATOM 2492 C CA . ALA B 1 80 ? -15.32 41.406 4.25 1 33.47 80 ALA B CA 1
ATOM 2493 C C . ALA B 1 80 ? -15.523 39.969 4.699 1 33.47 80 ALA B C 1
ATOM 2495 O O . ALA B 1 80 ? -16.641 39.438 4.605 1 33.47 80 ALA B O 1
ATOM 2496 N N . TYR B 1 81 ? -14.562 39.062 4.641 1 39.16 81 TYR B N 1
ATOM 2497 C CA . TYR B 1 81 ? -15.141 37.75 4.828 1 39.16 81 TYR B CA 1
ATOM 2498 C C . TYR B 1 81 ? -15.922 37.656 6.133 1 39.16 81 TYR B C 1
ATOM 2500 O O . TYR B 1 81 ? -15.516 38.25 7.141 1 39.16 81 TYR B O 1
ATOM 2508 N N . GLY B 1 82 ? -17.219 37.438 6.176 1 38.88 82 GLY B N 1
ATOM 2509 C CA . GLY B 1 82 ? -18.375 37.188 7.016 1 38.88 82 GLY B CA 1
ATOM 2510 C C . GLY B 1 82 ? -18.031 36.375 8.25 1 38.88 82 GLY B C 1
ATOM 2511 O O . GLY B 1 82 ? -18.922 36 9.016 1 38.88 82 GLY B O 1
ATOM 2512 N N . GLU B 1 83 ? -17.062 35.406 8.242 1 47.66 83 GLU B N 1
ATOM 2513 C CA . GLU B 1 83 ? -17.047 34.719 9.531 1 47.66 83 GLU B CA 1
ATOM 2514 C C . GLU B 1 83 ? -16.781 35.688 10.68 1 47.66 83 GLU B C 1
ATOM 2516 O O . GLU B 1 83 ? -15.875 36.5 10.602 1 47.66 83 GLU B O 1
ATOM 2521 N N . GLY B 1 84 ? -17.688 36.031 11.336 1 53.94 84 GLY B N 1
ATOM 2522 C CA . GLY B 1 84 ? -17.703 36.906 12.477 1 53.94 84 GLY B CA 1
ATOM 2523 C C . GLY B 1 84 ? -16.422 36.875 13.281 1 53.94 84 GLY B C 1
ATOM 2524 O O . GLY B 1 84 ? -15.664 35.906 13.203 1 53.94 84 GLY B O 1
ATOM 2525 N N . ASP B 1 85 ? -15.727 38 13.703 1 67.62 85 ASP B N 1
ATOM 2526 C CA . ASP B 1 85 ? -14.547 38.312 14.5 1 67.62 85 ASP B CA 1
ATOM 2527 C C . ASP B 1 85 ? -14.492 37.469 15.766 1 67.62 85 ASP B C 1
ATOM 2529 O O . ASP B 1 85 ? -13.406 37.219 16.297 1 67.62 85 ASP B O 1
ATOM 2533 N N . THR B 1 86 ? -15.648 36.906 16.062 1 79.19 86 THR B N 1
ATOM 2534 C CA . THR B 1 86 ? -15.656 36.156 17.297 1 79.19 86 THR B CA 1
ATOM 2535 C C . THR B 1 86 ? -15.945 34.688 17.031 1 79.19 86 THR B C 1
ATOM 2537 O O . THR B 1 86 ? -16.828 34.344 16.234 1 79.19 86 THR B O 1
ATOM 2540 N N . CYS B 1 87 ? -15.102 33.781 17.422 1 84.44 87 CYS B N 1
ATOM 2541 C CA . CYS B 1 87 ? -15.328 32.344 17.312 1 84.44 87 CYS B CA 1
ATOM 2542 C C . CYS B 1 87 ? -16.547 31.938 18.125 1 84.44 87 CYS B C 1
ATOM 2544 O O . CYS B 1 87 ? -16.641 32.219 19.312 1 84.44 87 CYS B O 1
ATOM 2546 N N . THR B 1 88 ? -17.453 31.344 17.547 1 79.81 88 THR B N 1
ATOM 2547 C CA . THR B 1 88 ? -18.703 30.969 18.188 1 79.81 88 THR B CA 1
ATOM 2548 C C . THR B 1 88 ? -18.484 29.875 19.219 1 79.81 88 THR B C 1
ATOM 2550 O O . THR B 1 88 ? -19.25 29.75 20.172 1 79.81 88 THR B O 1
ATOM 2553 N N . VAL B 1 89 ? -17.438 29.156 19.109 1 81.19 89 VAL B N 1
ATOM 2554 C CA . VAL B 1 89 ? -17.172 28.031 20.016 1 81.19 89 VAL B CA 1
ATOM 2555 C C . VAL B 1 89 ? -16.312 28.5 21.188 1 81.19 89 VAL B C 1
ATOM 2557 O O . VAL B 1 89 ? -16.656 28.297 22.344 1 81.19 89 VAL B O 1
ATOM 2560 N N . CYS B 1 90 ? -15.305 29.188 20.812 1 80.94 90 CYS B N 1
ATOM 2561 C CA . CYS B 1 90 ? -14.336 29.609 21.812 1 80.94 90 CYS B CA 1
ATOM 2562 C C . CYS B 1 90 ? -14.727 30.953 22.406 1 80.94 90 CYS B C 1
ATOM 2564 O O . CYS B 1 90 ? -14.195 31.359 23.453 1 80.94 90 CYS B O 1
ATOM 2566 N N . GLN B 1 91 ? -15.578 31.672 21.781 1 80.44 91 GLN B N 1
ATOM 2567 C CA . GLN B 1 91 ? -16.047 32.969 22.203 1 80.44 91 GLN B CA 1
ATOM 2568 C C . GLN B 1 91 ? -14.883 33.969 22.312 1 80.44 91 GLN B C 1
ATOM 2570 O O . GLN B 1 91 ? -14.773 34.688 23.297 1 80.44 91 GLN B O 1
ATOM 2575 N N . LEU B 1 92 ? -13.977 33.875 21.469 1 82.94 92 LEU B N 1
ATOM 2576 C CA . LEU B 1 92 ? -12.844 34.781 21.406 1 82.94 92 LEU B CA 1
ATOM 2577 C C . LEU B 1 92 ? -12.82 35.5 20.062 1 82.94 92 LEU B C 1
ATOM 2579 O O . LEU B 1 92 ? -13.297 35 19.062 1 82.94 92 LEU B O 1
ATOM 2583 N N . VAL B 1 93 ? -12.359 36.781 20.141 1 81.12 93 VAL B N 1
ATOM 2584 C CA . VAL B 1 93 ? -12.141 37.531 18.906 1 81.12 93 VAL B CA 1
ATOM 2585 C C . VAL B 1 93 ? -10.953 36.938 18.141 1 81.12 93 VAL B C 1
ATOM 2587 O O . VAL B 1 93 ? -9.844 36.875 18.672 1 81.12 93 VAL B O 1
ATOM 2590 N N . LYS B 1 94 ? -11.156 36.469 16.953 1 84.94 94 LYS B N 1
ATOM 2591 C CA . LYS B 1 94 ? -10.125 35.812 16.141 1 84.94 94 LYS B CA 1
ATOM 2592 C C . LYS B 1 94 ? -9.211 36.844 15.484 1 84.94 94 LYS B C 1
ATOM 2594 O O . LYS B 1 94 ? -9.68 37.719 14.781 1 84.94 94 LYS B O 1
ATOM 2599 N N . PRO B 1 95 ? -7.91 36.75 15.773 1 85.06 95 PRO B N 1
ATOM 2600 C CA . PRO B 1 95 ? -6.973 37.531 14.953 1 85.06 95 PRO B CA 1
ATOM 2601 C C . PRO B 1 95 ? -7.082 37.188 13.469 1 85.06 95 PRO B C 1
ATOM 2603 O O . PRO B 1 95 ? -7.738 36.219 13.086 1 85.06 95 PRO B O 1
ATOM 2606 N N . PRO B 1 96 ? -6.438 38.062 12.656 1 84.94 96 PRO B N 1
ATOM 2607 C CA . PRO B 1 96 ? -6.465 37.781 11.219 1 84.94 96 PRO B CA 1
ATOM 2608 C C . PRO B 1 96 ? -5.898 36.406 10.867 1 84.94 96 PRO B C 1
ATOM 2610 O O . PRO B 1 96 ? -4.918 35.969 11.469 1 84.94 96 PRO B O 1
ATOM 2613 N N . ARG B 1 97 ? -6.586 35.75 9.969 1 90.19 97 ARG B N 1
ATOM 2614 C CA . ARG B 1 97 ? -6.184 34.469 9.406 1 90.19 97 ARG B CA 1
ATOM 2615 C C . ARG B 1 97 ? -6.23 33.375 10.453 1 90.19 97 ARG B C 1
ATOM 2617 O O . ARG B 1 97 ? -5.523 32.375 10.344 1 90.19 97 ARG B O 1
ATOM 2624 N N . CYS B 1 98 ? -6.949 33.594 11.539 1 91 98 CYS B N 1
ATOM 2625 C CA . CYS B 1 98 ? -7.176 32.594 12.578 1 91 98 CYS B CA 1
ATOM 2626 C C . CYS B 1 98 ? -8.438 31.797 12.297 1 91 98 CYS B C 1
ATOM 2628 O O . CYS B 1 98 ? -9.43 32.344 11.797 1 91 98 CYS B O 1
ATOM 2630 N N . SER B 1 99 ? -8.406 30.531 12.562 1 89.5 99 SER B N 1
ATOM 2631 C CA . SER B 1 99 ? -9.594 29.703 12.375 1 89.5 99 SER B CA 1
ATOM 2632 C C . SER B 1 99 ? -9.672 28.609 13.438 1 89.5 99 SER B C 1
ATOM 2634 O O . SER B 1 99 ? -8.648 28.219 14.008 1 89.5 99 SER B O 1
ATOM 2636 N N . HIS B 1 100 ? -10.93 28.172 13.742 1 88.81 100 HIS B N 1
ATOM 2637 C CA . HIS B 1 100 ? -11.18 27.141 14.734 1 88.81 100 HIS B CA 1
ATOM 2638 C C . HIS B 1 100 ? -11.062 25.75 14.117 1 88.81 100 HIS B C 1
ATOM 2640 O O . HIS B 1 100 ? -11.594 25.5 13.031 1 88.81 100 HIS B O 1
ATOM 2646 N N . CYS B 1 101 ? -10.359 24.938 14.75 1 87.75 101 CYS B N 1
ATOM 2647 C CA . CYS B 1 101 ? -10.266 23.547 14.352 1 87.75 101 CYS B CA 1
ATOM 2648 C C . CYS B 1 101 ? -11.219 22.672 15.172 1 87.75 101 CYS B C 1
ATOM 2650 O O . CYS B 1 101 ? -11.117 22.625 16.391 1 87.75 101 CYS B O 1
ATOM 2652 N N . HIS B 1 102 ? -12 21.984 14.508 1 82.5 102 HIS B N 1
ATOM 2653 C CA . HIS B 1 102 ? -13 21.172 15.195 1 82.5 102 HIS B CA 1
ATOM 2654 C C . HIS B 1 102 ? -12.375 19.906 15.797 1 82.5 102 HIS B C 1
ATOM 2656 O O . HIS B 1 102 ? -12.891 19.375 16.781 1 82.5 102 HIS B O 1
ATOM 2662 N N . PHE B 1 103 ? -11.281 19.516 15.312 1 80.75 103 PHE B N 1
ATOM 2663 C CA . PHE B 1 103 ? -10.617 18.312 15.82 1 80.75 103 PHE B CA 1
ATOM 2664 C C . PHE B 1 103 ? -9.914 18.609 17.141 1 80.75 103 PHE B C 1
ATOM 2666 O O . PHE B 1 103 ? -10.008 17.828 18.078 1 80.75 103 PHE B O 1
ATOM 2673 N N . CYS B 1 104 ? -9.281 19.719 17.156 1 84.31 104 CYS B N 1
ATOM 2674 C CA . CYS B 1 104 ? -8.523 20.062 18.344 1 84.31 104 CYS B CA 1
ATOM 2675 C C . CYS B 1 104 ? -9.375 20.875 19.312 1 84.31 104 CYS B C 1
ATOM 2677 O O . CYS B 1 104 ? -9.055 20.969 20.5 1 84.31 104 CYS B O 1
ATOM 2679 N N . GLY B 1 105 ? -10.398 21.469 18.812 1 85.31 105 GLY B N 1
ATOM 2680 C CA . GLY B 1 105 ? -11.281 22.281 19.641 1 85.31 105 GLY B CA 1
ATOM 2681 C C . GLY B 1 105 ? -10.688 23.625 20 1 85.31 105 GLY B C 1
ATOM 2682 O O . GLY B 1 105 ? -11.031 24.203 21.031 1 85.31 105 GLY B O 1
ATOM 2683 N N . HIS B 1 106 ? -9.672 24.109 19.203 1 88.81 106 HIS B N 1
ATOM 2684 C CA . HIS B 1 106 ? -9 25.375 19.469 1 88.81 106 HIS B CA 1
ATOM 2685 C C . HIS B 1 106 ? -8.898 26.234 18.203 1 88.81 106 HIS B C 1
ATOM 2687 O O . HIS B 1 106 ? -8.891 25.703 17.094 1 88.81 106 HIS B O 1
ATOM 2693 N N . CYS B 1 107 ? -8.93 27.516 18.484 1 89.38 107 CYS B N 1
ATOM 2694 C CA . CYS B 1 107 ? -8.586 28.438 17.406 1 89.38 107 CYS B CA 1
ATOM 2695 C C . CYS B 1 107 ? -7.082 28.484 17.188 1 89.38 107 CYS B C 1
ATOM 2697 O O . CYS B 1 107 ? -6.309 28.484 18.141 1 89.38 107 CYS B O 1
ATOM 2699 N N . VAL B 1 108 ? -6.676 28.422 15.953 1 92.25 108 VAL B N 1
ATOM 2700 C CA . VAL B 1 108 ? -5.262 28.375 15.602 1 92.25 108 VAL B CA 1
ATOM 2701 C C . VAL B 1 108 ? -4.898 29.578 14.727 1 92.25 108 VAL B C 1
ATOM 2703 O O . VAL B 1 108 ? -5.605 29.875 13.766 1 92.25 108 VAL B O 1
ATOM 2706 N N . LEU B 1 109 ? -3.766 30.297 15.164 1 92.06 109 LEU B N 1
ATOM 2707 C CA . LEU B 1 109 ? -3.285 31.453 14.406 1 92.06 109 LEU B CA 1
ATOM 2708 C C . LEU B 1 109 ? -2.766 31.031 13.039 1 92.06 109 LEU B C 1
ATOM 2710 O O . LEU B 1 109 ? -1.903 30.156 12.945 1 92.06 109 LEU B O 1
ATOM 2714 N N . LYS B 1 110 ? -3.314 31.688 11.945 1 93.94 110 LYS B N 1
ATOM 2715 C CA . LYS B 1 110 ? -2.934 31.359 10.578 1 93.94 110 LYS B CA 1
ATOM 2716 C C . LYS B 1 110 ? -2.943 29.859 10.336 1 93.94 110 LYS B C 1
ATOM 2718 O O . LYS B 1 110 ? -1.955 29.297 9.867 1 93.94 110 LYS B O 1
ATOM 2723 N N . ARG B 1 111 ? -4.043 29.25 10.672 1 93.75 111 ARG B N 1
ATOM 2724 C CA . ARG B 1 111 ? -4.188 27.797 10.602 1 93.75 111 ARG B CA 1
ATOM 2725 C C . ARG B 1 111 ? -4.047 27.297 9.164 1 93.75 111 ARG B C 1
ATOM 2727 O O . ARG B 1 111 ? -4.73 27.797 8.266 1 93.75 111 ARG B O 1
ATOM 2734 N N . ASP B 1 112 ? -3.131 26.406 9.023 1 95.38 112 ASP B N 1
ATOM 2735 C CA . ASP B 1 112 ? -3.002 25.781 7.715 1 95.38 112 ASP B CA 1
ATOM 2736 C C . ASP B 1 112 ? -3.943 24.578 7.59 1 95.38 112 ASP B C 1
ATOM 2738 O O . ASP B 1 112 ? -4.82 24.562 6.723 1 95.38 112 ASP B O 1
ATOM 2742 N N . HIS B 1 113 ? -3.803 23.531 8.32 1 93.19 113 HIS B N 1
ATOM 2743 C CA . HIS B 1 113 ? -4.652 22.344 8.352 1 93.19 113 HIS B CA 1
ATOM 2744 C C . HIS B 1 113 ? -4.383 21.516 9.594 1 93.19 113 HIS B C 1
ATOM 2746 O O . HIS B 1 113 ? -3.404 21.734 10.305 1 93.19 113 HIS B O 1
ATOM 2752 N N . HIS B 1 114 ? -5.355 20.766 9.953 1 91.06 114 HIS B N 1
ATOM 2753 C CA . HIS B 1 114 ? -5.113 19.719 10.938 1 91.06 114 HIS B CA 1
ATOM 2754 C C . HIS B 1 114 ? -4.484 18.484 10.289 1 91.06 114 HIS B C 1
ATOM 2756 O O . HIS B 1 114 ? -5.102 17.844 9.422 1 91.06 114 HIS B O 1
ATOM 2762 N N . CYS B 1 115 ? -3.301 18.188 10.625 1 93.69 115 CYS B N 1
ATOM 2763 C CA . CYS B 1 115 ? -2.631 17 10.094 1 93.69 115 CYS B CA 1
ATOM 2764 C C . CYS B 1 115 ? -3.023 15.758 10.883 1 93.69 115 CYS B C 1
ATOM 2766 O O . CYS B 1 115 ? -2.557 15.555 12.008 1 93.69 115 CYS B O 1
ATOM 2768 N N . VAL B 1 116 ? -3.709 14.898 10.289 1 90.19 116 VAL B N 1
ATOM 2769 C CA . VAL B 1 116 ? -4.238 13.719 10.969 1 90.19 116 VAL B CA 1
ATOM 2770 C C . VAL B 1 116 ? -3.1 12.75 11.273 1 90.19 116 VAL B C 1
ATOM 2772 O O . VAL B 1 116 ? -3.176 11.977 12.234 1 90.19 116 VAL B O 1
ATOM 2775 N N . TRP B 1 117 ? -2.031 12.805 10.492 1 93.5 117 TRP B N 1
ATOM 2776 C CA . TRP B 1 117 ? -0.911 11.891 10.656 1 93.5 117 TRP B CA 1
ATOM 2777 C C . TRP B 1 117 ? -0.077 12.266 11.883 1 93.5 117 TRP B C 1
ATOM 2779 O O . TRP B 1 117 ? 0.646 11.43 12.43 1 93.5 117 TRP B O 1
ATOM 2789 N N . LEU B 1 118 ? -0.142 13.547 12.242 1 94.38 118 LEU B N 1
ATOM 2790 C CA . LEU B 1 118 ? 0.529 14.016 13.453 1 94.38 118 LEU B CA 1
ATOM 2791 C C . LEU B 1 118 ? -0.484 14.359 14.539 1 94.38 118 LEU B C 1
ATOM 2793 O O . LEU B 1 118 ? -0.107 14.633 15.68 1 94.38 118 LEU B O 1
ATOM 2797 N N . ASP B 1 119 ? -1.721 14.266 14.25 1 91.44 119 ASP B N 1
ATOM 2798 C CA . ASP B 1 119 ? -2.834 14.578 15.141 1 91.44 119 ASP B CA 1
ATOM 2799 C C . ASP B 1 119 ? -2.627 15.93 15.82 1 91.44 119 ASP B C 1
ATOM 2801 O O . ASP B 1 119 ? -2.725 16.031 17.047 1 91.44 119 ASP B O 1
ATOM 2805 N N . THR B 1 120 ? -2.311 16.906 15.016 1 93.25 120 THR B N 1
ATOM 2806 C CA . THR B 1 120 ? -2.137 18.266 15.5 1 93.25 120 THR B CA 1
ATOM 2807 C C . THR B 1 120 ? -2.342 19.266 14.367 1 93.25 120 THR B C 1
ATOM 2809 O O . THR B 1 120 ? -2.25 18.906 13.188 1 93.25 120 THR B O 1
ATOM 2812 N N . CYS B 1 121 ? -2.719 20.453 14.734 1 93.19 121 CYS B N 1
ATOM 2813 C CA . CYS B 1 121 ? -2.885 21.516 13.742 1 93.19 121 CYS B CA 1
ATOM 2814 C C . CYS B 1 121 ? -1.541 22.125 13.367 1 93.19 121 CYS B C 1
ATOM 2816 O O . CYS B 1 121 ? -0.648 22.234 14.203 1 93.19 121 CYS B O 1
ATOM 2818 N N . VAL B 1 122 ? -1.401 22.453 12.133 1 96.38 122 VAL B N 1
ATOM 2819 C CA . VAL B 1 122 ? -0.28 23.234 11.609 1 96.38 122 VAL B CA 1
ATOM 2820 C C . VAL B 1 122 ? -0.703 24.688 11.414 1 96.38 122 VAL B C 1
ATOM 2822 O O . VAL B 1 122 ? -1.709 24.969 10.758 1 96.38 122 VAL B O 1
ATOM 2825 N N . GLY B 1 123 ? 0.031 25.578 12.078 1 95.12 123 GLY B N 1
ATOM 2826 C CA . GLY B 1 123 ? -0.253 27 12.008 1 95.12 123 GLY B CA 1
ATOM 2827 C C . GLY B 1 123 ? 0.997 27.859 12.008 1 95.12 123 GLY B C 1
ATOM 2828 O O . GLY B 1 123 ? 2.078 27.391 11.648 1 95.12 123 GLY B O 1
ATOM 2829 N N . GLU B 1 124 ? 0.829 29 12.414 1 92.44 124 GLU B N 1
ATOM 2830 C CA . GLU B 1 124 ? 1.854 30.031 12.281 1 92.44 124 GLU B CA 1
ATOM 2831 C C . GLU B 1 124 ? 3.135 29.641 13.008 1 92.44 124 GLU B C 1
ATOM 2833 O O . GLU B 1 124 ? 4.238 29.859 12.508 1 92.44 124 GLU B O 1
ATOM 2838 N N . ARG B 1 125 ? 3.057 29.016 14.117 1 93.25 125 ARG B N 1
ATOM 2839 C CA . ARG B 1 125 ? 4.203 28.844 15 1 93.25 125 ARG B CA 1
ATOM 2840 C C . ARG B 1 125 ? 4.957 27.562 14.688 1 93.25 125 ARG B C 1
ATOM 2842 O O . ARG B 1 125 ? 6.117 27.391 15.07 1 93.25 125 ARG B O 1
ATOM 2849 N N . ASN B 1 126 ? 4.289 26.625 14.047 1 96.44 126 ASN B N 1
ATOM 2850 C CA . ASN B 1 126 ? 4.945 25.344 13.844 1 96.44 126 ASN B CA 1
ATOM 2851 C C . ASN B 1 126 ? 5.012 24.969 12.367 1 96.44 126 ASN B C 1
ATOM 2853 O O . ASN B 1 126 ? 5.473 23.875 12.016 1 96.44 126 ASN B O 1
ATOM 2857 N N . HIS B 1 127 ? 4.68 25.828 11.555 1 97.31 127 HIS B N 1
ATOM 2858 C CA . HIS B 1 127 ? 4.562 25.562 10.133 1 97.31 127 HIS B CA 1
ATOM 2859 C C . HIS B 1 127 ? 5.922 25.25 9.516 1 97.31 127 HIS B C 1
ATOM 2861 O O . HIS B 1 127 ? 6.047 24.312 8.711 1 97.31 127 HIS B O 1
ATOM 2867 N N . ARG B 1 128 ? 6.961 26.016 9.859 1 97.25 128 ARG B N 1
ATOM 2868 C CA . ARG B 1 128 ? 8.305 25.812 9.328 1 97.25 128 ARG B CA 1
ATOM 2869 C C . ARG B 1 128 ? 8.836 24.438 9.719 1 97.25 128 ARG B C 1
ATOM 2871 O O . ARG B 1 128 ? 9.391 23.719 8.883 1 97.25 128 ARG B O 1
ATOM 2878 N N . ALA B 1 129 ? 8.617 24.172 10.961 1 97.75 129 ALA B N 1
ATOM 2879 C CA . ALA B 1 129 ? 9.055 22.859 11.438 1 97.75 129 ALA B CA 1
ATOM 2880 C C . ALA B 1 129 ? 8.352 21.75 10.68 1 97.75 129 ALA B C 1
ATOM 2882 O O . ALA B 1 129 ? 8.953 20.703 10.398 1 97.75 129 ALA B O 1
ATOM 2883 N N . PHE B 1 130 ? 7.082 21.969 10.367 1 98.44 130 PHE B N 1
ATOM 2884 C CA . PHE B 1 130 ? 6.301 20.969 9.633 1 98.44 130 PHE B CA 1
ATOM 2885 C C . PHE B 1 130 ? 6.91 20.719 8.258 1 98.44 130 PHE B C 1
ATOM 2887 O O . PHE B 1 130 ? 7.133 19.562 7.883 1 98.44 130 PHE B O 1
ATOM 2894 N N . ILE B 1 131 ? 7.258 21.75 7.531 1 98.69 131 ILE B N 1
ATOM 2895 C CA . ILE B 1 131 ? 7.789 21.625 6.18 1 98.69 131 ILE B CA 1
ATOM 2896 C C . ILE B 1 131 ? 9.18 20.984 6.234 1 98.69 131 ILE B C 1
ATOM 2898 O O . ILE B 1 131 ? 9.5 20.109 5.422 1 98.69 131 ILE B O 1
ATOM 2902 N N . LEU B 1 132 ? 9.961 21.438 7.172 1 98.62 132 LEU B N 1
ATOM 2903 C CA . LEU B 1 132 ? 11.289 20.844 7.336 1 98.62 132 LEU B CA 1
ATOM 2904 C C . LEU B 1 132 ? 11.195 19.359 7.695 1 98.62 132 LEU B C 1
ATOM 2906 O O . LEU B 1 132 ? 11.984 18.547 7.219 1 98.62 132 LEU B O 1
ATOM 2910 N N . GLY B 1 133 ? 10.25 19.047 8.547 1 98.56 133 GLY B N 1
ATOM 2911 C CA . GLY B 1 133 ? 10.016 17.641 8.875 1 98.56 133 GLY B CA 1
ATOM 2912 C C . GLY B 1 133 ? 9.602 16.812 7.684 1 98.56 133 GLY B C 1
ATOM 2913 O O . GLY B 1 133 ? 10.078 15.68 7.516 1 98.56 133 GLY B O 1
ATOM 2914 N N . LEU B 1 134 ? 8.711 17.359 6.887 1 98.69 134 LEU B N 1
ATOM 2915 C CA . LEU B 1 134 ? 8.305 16.688 5.66 1 98.69 134 LEU B CA 1
ATOM 2916 C C . LEU B 1 134 ? 9.508 16.422 4.762 1 98.69 134 LEU B C 1
ATOM 2918 O O . LEU B 1 134 ? 9.648 15.328 4.215 1 98.69 134 LEU B O 1
ATOM 2922 N N . ALA B 1 135 ? 10.352 17.453 4.594 1 98.75 135 ALA B N 1
ATOM 2923 C CA . ALA B 1 135 ? 11.539 17.312 3.756 1 98.75 135 ALA B CA 1
ATOM 2924 C C . ALA B 1 135 ? 12.461 16.219 4.289 1 98.75 135 ALA B C 1
ATOM 2926 O O . ALA B 1 135 ? 12.93 15.375 3.525 1 98.75 135 ALA B O 1
ATOM 2927 N N . GLY B 1 136 ? 12.711 16.266 5.559 1 98.69 136 GLY B N 1
ATOM 2928 C CA . GLY B 1 136 ? 13.516 15.227 6.172 1 98.69 136 GLY B CA 1
ATOM 2929 C C . GLY B 1 136 ? 12.93 13.836 5.988 1 98.69 136 GLY B C 1
ATOM 2930 O O . GLY B 1 136 ? 13.664 12.875 5.734 1 98.69 136 GLY B O 1
ATOM 2931 N N . LEU B 1 137 ? 11.641 13.734 6.109 1 98.75 137 LEU B N 1
ATOM 2932 C CA . LEU B 1 137 ? 10.953 12.453 5.988 1 98.75 137 LEU B CA 1
ATOM 2933 C C . LEU B 1 137 ? 11.07 11.906 4.57 1 98.75 137 LEU B C 1
ATOM 2935 O O . LEU B 1 137 ? 11.352 10.727 4.379 1 98.75 137 LEU B O 1
ATOM 2939 N N . VAL B 1 138 ? 10.875 12.758 3.602 1 98.81 138 VAL B N 1
ATOM 2940 C CA . VAL B 1 138 ? 10.992 12.336 2.209 1 98.81 138 VAL B CA 1
ATOM 2941 C C . VAL B 1 138 ? 12.398 11.805 1.95 1 98.81 138 VAL B C 1
ATOM 2943 O O . VAL B 1 138 ? 12.562 10.727 1.367 1 98.81 138 VAL B O 1
ATOM 2946 N N . VAL B 1 139 ? 13.375 12.516 2.398 1 98.62 139 VAL B N 1
ATOM 2947 C CA . VAL B 1 139 ? 14.766 12.117 2.188 1 98.62 139 VAL B CA 1
ATOM 2948 C C . VAL B 1 139 ? 15.031 10.781 2.875 1 98.62 139 VAL B C 1
ATOM 2950 O O . VAL B 1 139 ? 15.641 9.883 2.289 1 98.62 139 VAL B O 1
ATOM 2953 N N . SER B 1 140 ? 14.555 10.648 4.105 1 98.62 140 SER B N 1
ATOM 2954 C CA . SER B 1 140 ? 14.773 9.422 4.859 1 98.62 140 SER B CA 1
ATOM 2955 C C . SER B 1 140 ? 14.125 8.227 4.164 1 98.62 140 SER B C 1
ATOM 2957 O O . SER B 1 140 ? 14.742 7.176 4.016 1 98.62 140 SER B O 1
ATOM 2959 N N . LEU B 1 141 ? 12.898 8.375 3.746 1 98.69 141 LEU B N 1
ATOM 2960 C CA . LEU B 1 141 ? 12.148 7.293 3.125 1 98.69 141 LEU B CA 1
ATOM 2961 C C . LEU B 1 141 ? 12.773 6.891 1.794 1 98.69 141 LEU B C 1
ATOM 2963 O O . LEU B 1 141 ? 12.969 5.703 1.529 1 98.69 141 LEU B O 1
ATOM 2967 N N . LEU B 1 142 ? 13.109 7.871 0.961 1 98.31 142 LEU B N 1
ATOM 2968 C CA . LEU B 1 142 ? 13.68 7.586 -0.352 1 98.31 142 LEU B CA 1
ATOM 2969 C C . LEU B 1 142 ? 15.078 7.008 -0.224 1 98.31 142 LEU B C 1
ATOM 2971 O O . LEU B 1 142 ? 15.422 6.043 -0.91 1 98.31 142 LEU B O 1
ATOM 2975 N N . TYR B 1 143 ? 15.875 7.613 0.602 1 97.69 143 TYR B N 1
ATOM 2976 C CA . TYR B 1 143 ? 17.25 7.152 0.797 1 97.69 143 TYR B CA 1
ATOM 2977 C C . TYR B 1 143 ? 17.266 5.746 1.378 1 97.69 143 TYR B C 1
ATOM 2979 O O . TYR B 1 143 ? 17.984 4.875 0.878 1 97.69 143 TYR B O 1
ATOM 2987 N N . GLY B 1 144 ? 16.484 5.527 2.438 1 96.88 144 GLY B N 1
ATOM 2988 C CA . GLY B 1 144 ? 16.406 4.211 3.047 1 96.88 144 GLY B CA 1
ATOM 2989 C C . GLY B 1 144 ? 15.922 3.135 2.088 1 96.88 144 GLY B C 1
ATOM 2990 O O . GLY B 1 144 ? 16.484 2.035 2.053 1 96.88 144 GLY B O 1
ATOM 2991 N N . SER B 1 145 ? 14.891 3.455 1.355 1 96.75 145 SER B N 1
ATOM 2992 C CA . SER B 1 145 ? 14.367 2.506 0.38 1 96.75 145 SER B CA 1
ATOM 2993 C C . SER B 1 145 ? 15.398 2.195 -0.7 1 96.75 145 SER B C 1
ATOM 2995 O O . SER B 1 145 ? 15.562 1.04 -1.095 1 96.75 145 SER B O 1
ATOM 2997 N N . ASN B 1 146 ? 16.094 3.199 -1.159 1 94.25 146 ASN B N 1
ATOM 2998 C CA . ASN B 1 146 ? 17.109 3.018 -2.189 1 94.25 146 ASN B CA 1
ATOM 2999 C C . ASN B 1 146 ? 18.25 2.133 -1.701 1 94.25 146 ASN B C 1
ATOM 3001 O O . ASN B 1 146 ? 18.703 1.244 -2.422 1 94.25 146 ASN B O 1
ATOM 3005 N N . LEU B 1 147 ? 18.703 2.369 -0.543 1 93.44 147 LEU B N 1
ATOM 3006 C CA . LEU B 1 147 ? 19.766 1.552 0.05 1 93.44 147 LEU B CA 1
ATOM 3007 C C . LEU B 1 147 ? 19.344 0.088 0.117 1 93.44 147 LEU B C 1
ATOM 3009 O O . LEU B 1 147 ? 20.109 -0.802 -0.242 1 93.44 147 LEU B O 1
ATOM 3013 N N . THR B 1 148 ? 18.125 -0.176 0.513 1 92.88 148 THR B N 1
ATOM 3014 C CA . THR B 1 148 ? 17.625 -1.53 0.696 1 92.88 148 THR B CA 1
ATOM 3015 C C . THR B 1 148 ? 17.406 -2.217 -0.651 1 92.88 148 THR B C 1
ATOM 3017 O O . THR B 1 148 ? 17.859 -3.348 -0.854 1 92.88 148 THR B O 1
ATOM 3020 N N . LEU B 1 149 ? 16.828 -1.512 -1.594 1 90.62 149 LEU B N 1
ATOM 3021 C CA . LEU B 1 149 ? 16.469 -2.117 -2.871 1 90.62 149 LEU B CA 1
ATOM 3022 C C . LEU B 1 149 ? 17.719 -2.379 -3.719 1 90.62 149 LEU B C 1
ATOM 3024 O O . LEU B 1 149 ? 17.766 -3.355 -4.473 1 90.62 149 LEU B O 1
ATOM 3028 N N . THR B 1 150 ? 18.656 -1.544 -3.648 1 85.62 150 THR B N 1
ATOM 3029 C CA . THR B 1 150 ? 19.875 -1.717 -4.438 1 85.62 150 THR B CA 1
ATOM 3030 C C . THR B 1 150 ? 20.688 -2.891 -3.918 1 85.62 150 THR B C 1
ATOM 3032 O O . THR B 1 150 ? 21.453 -3.506 -4.668 1 85.62 150 THR B O 1
ATOM 3035 N N . THR B 1 151 ? 20.453 -3.238 -2.742 1 80.38 151 THR B N 1
ATOM 3036 C CA . THR B 1 151 ? 21.219 -4.348 -2.18 1 80.38 151 THR B CA 1
ATOM 3037 C C . THR B 1 151 ? 20.453 -5.66 -2.332 1 80.38 151 THR B C 1
ATOM 3039 O O . THR B 1 151 ? 21.047 -6.707 -2.59 1 80.38 151 THR B O 1
ATOM 3042 N N . VAL B 1 152 ? 19.172 -5.523 -2.271 1 82.75 152 VAL B N 1
ATOM 3043 C CA . VAL B 1 152 ? 18.344 -6.715 -2.379 1 82.75 152 VAL B CA 1
ATOM 3044 C C . VAL B 1 152 ? 18.25 -7.156 -3.838 1 82.75 152 VAL B C 1
ATOM 3046 O O . VAL B 1 152 ? 18.328 -8.352 -4.137 1 82.75 152 VAL B O 1
ATOM 3049 N N . CYS B 1 153 ? 17.969 -6.211 -4.719 1 73.88 153 CYS B N 1
ATOM 3050 C CA . CYS B 1 153 ? 17.766 -6.566 -6.121 1 73.88 153 CYS B CA 1
ATOM 3051 C C . CYS B 1 153 ? 19.062 -6.469 -6.906 1 73.88 153 CYS B C 1
ATOM 3053 O O . CYS B 1 153 ? 19.062 -6.488 -8.141 1 73.88 153 CYS B O 1
ATOM 3055 N N . ARG B 1 154 ? 20.203 -6.762 -6.266 1 60 154 ARG B N 1
ATOM 3056 C CA . ARG B 1 154 ? 21.5 -6.555 -6.91 1 60 154 ARG B CA 1
ATOM 3057 C C . ARG B 1 154 ? 21.406 -6.789 -8.414 1 60 154 ARG B C 1
ATOM 3059 O O . ARG B 1 154 ? 20.922 -7.828 -8.859 1 60 154 ARG B O 1
ATOM 3066 N N . PRO B 1 155 ? 21.719 -5.676 -9.156 1 50.88 155 PRO B N 1
ATOM 3067 C CA . PRO B 1 155 ? 21.609 -5.559 -10.609 1 50.88 155 PRO B CA 1
ATOM 3068 C C . PRO B 1 155 ? 22.469 -6.57 -11.352 1 50.88 155 PRO B C 1
ATOM 3070 O O . PRO B 1 155 ? 23.484 -7.031 -10.82 1 50.88 155 PRO B O 1
ATOM 3073 N N . ARG B 1 156 ? 21.906 -7.566 -12.117 1 46.69 156 ARG B N 1
ATOM 3074 C CA . ARG B 1 156 ? 22.797 -7.949 -13.211 1 46.69 156 ARG B CA 1
ATOM 3075 C C . ARG B 1 156 ? 23.016 -6.785 -14.172 1 46.69 156 ARG B C 1
ATOM 3077 O O . ARG B 1 156 ? 22.125 -5.973 -14.383 1 46.69 156 ARG B O 1
ATOM 3084 N N . THR B 1 157 ? 24.297 -6.3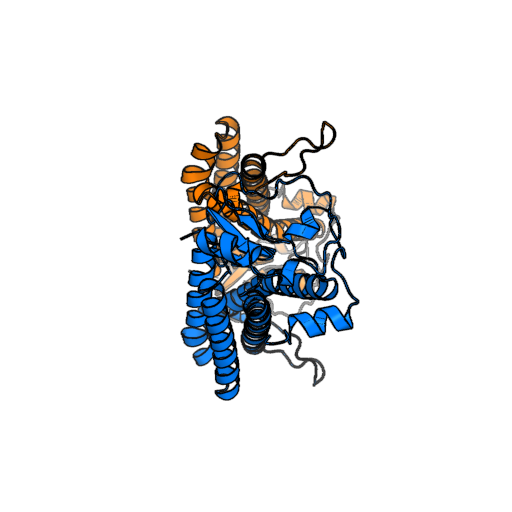87 -14.312 1 38.28 157 THR B N 1
ATOM 3085 C CA . THR B 1 157 ? 24.781 -5.387 -15.258 1 38.28 157 THR B CA 1
ATOM 3086 C C . THR B 1 157 ? 24.219 -5.652 -16.656 1 38.28 157 THR B C 1
ATOM 3088 O O . THR B 1 157 ? 24.422 -6.727 -17.219 1 38.28 157 THR B O 1
ATOM 3091 N N . LEU B 1 158 ? 23 -5.324 -17.109 1 35.5 158 LEU B N 1
ATOM 3092 C CA . LEU B 1 158 ? 22.781 -5.383 -18.547 1 35.5 158 LEU B CA 1
ATOM 3093 C C . LEU B 1 158 ? 23.328 -4.133 -19.234 1 35.5 158 LEU B C 1
ATOM 3095 O O . LEU B 1 158 ? 23.062 -3.014 -18.781 1 35.5 158 LEU B O 1
ATOM 3099 N N . TRP B 1 159 ? 24.094 -4.129 -20.344 1 43.31 159 TRP B N 1
ATOM 3100 C CA . TRP B 1 159 ? 24.984 -3.398 -21.234 1 43.31 159 TRP B CA 1
ATOM 3101 C C . TRP B 1 159 ? 26.062 -2.666 -20.453 1 43.31 159 TRP B C 1
ATOM 3103 O O . TRP B 1 159 ? 26.438 -1.544 -20.797 1 43.31 159 TRP B O 1
ATOM 3113 N N . GLY B 1 160 ? 26.688 -2.885 -19.578 1 39.88 160 GLY B N 1
ATOM 3114 C CA . GLY B 1 160 ? 27.844 -2.334 -18.891 1 39.88 160 GLY B CA 1
ATOM 3115 C C . GLY B 1 160 ? 27.469 -1.47 -17.703 1 39.88 160 GLY B C 1
ATOM 3116 O O . GLY B 1 160 ? 28.297 -1.22 -16.828 1 39.88 160 GLY B O 1
ATOM 3117 N N . THR B 1 161 ? 26.406 -0.419 -17.781 1 37.25 161 THR B N 1
ATOM 3118 C CA . THR B 1 161 ? 26.172 0.653 -16.812 1 37.25 161 THR B CA 1
ATOM 3119 C C . THR B 1 161 ? 24.828 0.463 -16.109 1 37.25 161 THR B C 1
ATOM 3121 O O . THR B 1 161 ? 24.609 1.02 -15.039 1 37.25 161 THR B O 1
ATOM 3124 N N . VAL B 1 162 ? 23.719 0.334 -16.828 1 35.72 162 VAL B N 1
ATOM 3125 C CA . VAL B 1 162 ? 22.406 0.409 -16.219 1 35.72 162 VAL B CA 1
ATOM 3126 C C . VAL B 1 162 ? 22.062 -0.921 -15.547 1 35.72 162 VAL B C 1
ATOM 3128 O O . VAL B 1 162 ? 22.062 -1.969 -16.203 1 35.72 162 VAL B O 1
ATOM 3131 N N . LEU B 1 163 ? 22.203 -1.082 -14.266 1 36.38 163 LEU B N 1
ATOM 3132 C CA . LEU B 1 163 ? 21.859 -2.242 -13.453 1 36.38 163 LEU B CA 1
ATOM 3133 C C . LEU B 1 163 ? 20.344 -2.482 -13.461 1 36.38 163 LEU B C 1
ATOM 3135 O O . LEU B 1 163 ? 19.562 -1.58 -13.148 1 36.38 163 LEU B O 1
ATOM 3139 N N . VAL B 1 164 ? 19.812 -3.031 -14.359 1 37.59 164 VAL B N 1
ATOM 3140 C CA . VAL B 1 164 ? 18.422 -3.449 -14.328 1 37.59 164 VAL B CA 1
ATOM 3141 C C . VAL B 1 164 ? 18.219 -4.484 -13.219 1 37.59 164 VAL B C 1
ATOM 3143 O O . VAL B 1 164 ? 19.109 -5.281 -12.938 1 37.59 164 VAL B O 1
ATOM 3146 N N . PRO B 1 165 ? 17.469 -4.273 -12.32 1 40.88 165 PRO B N 1
ATOM 3147 C CA . PRO B 1 165 ? 17.312 -5.348 -11.336 1 40.88 165 PRO B CA 1
ATOM 3148 C C . PRO B 1 165 ? 17.281 -6.734 -11.977 1 40.88 165 PRO B C 1
ATOM 3150 O O . PRO B 1 165 ? 16.656 -6.926 -13.023 1 40.88 165 PRO B O 1
ATOM 3153 N N . GLU B 1 166 ? 18.281 -7.496 -12.227 1 45.91 166 GLU B N 1
ATOM 3154 C CA . GLU B 1 166 ? 18.125 -8.922 -12.508 1 45.91 166 GLU B CA 1
ATOM 3155 C C . GLU B 1 166 ? 17.031 -9.539 -11.648 1 45.91 166 GLU B C 1
ATOM 3157 O O . GLU B 1 166 ? 16.141 -8.836 -11.148 1 45.91 166 GLU B O 1
ATOM 3162 N N . SER B 1 167 ? 17.328 -10.953 -10.992 1 53.62 167 SER B N 1
ATOM 3163 C CA . SER B 1 167 ? 16.344 -11.875 -10.445 1 53.62 167 SER B CA 1
ATOM 3164 C C . SER B 1 167 ? 16.125 -11.617 -8.961 1 53.62 167 SER B C 1
ATOM 3166 O O . SER B 1 167 ? 17.078 -11.578 -8.18 1 53.62 167 SER B O 1
ATOM 3168 N N . CYS B 1 168 ? 15.445 -10.547 -8.594 1 61.41 168 CYS B N 1
ATOM 3169 C CA . CYS B 1 168 ? 14.992 -10.531 -7.211 1 61.41 168 CYS B CA 1
ATOM 3170 C C . CYS B 1 168 ? 14.391 -11.875 -6.816 1 61.41 168 CYS B C 1
ATOM 3172 O O . CYS B 1 168 ? 13.438 -11.93 -6.043 1 61.41 168 CYS B O 1
ATOM 3174 N N . SER B 1 169 ? 14.938 -12.844 -7.516 1 65.38 169 SER B N 1
ATOM 3175 C CA . SER B 1 169 ? 14.328 -14.156 -7.297 1 65.38 169 SER B CA 1
ATOM 3176 C C . SER B 1 169 ? 14.516 -14.617 -5.855 1 65.38 169 SER B C 1
ATOM 3178 O O . SER B 1 169 ? 13.711 -15.391 -5.336 1 65.38 169 SER B O 1
ATOM 3180 N N . GLU B 1 170 ? 15.57 -13.945 -5.156 1 70.19 170 GLU B N 1
ATOM 3181 C CA . GLU B 1 170 ? 15.852 -14.391 -3.795 1 70.19 170 GLU B CA 1
ATOM 3182 C C . GLU B 1 170 ? 14.781 -13.898 -2.824 1 70.19 170 GLU B C 1
ATOM 3184 O O . GLU B 1 170 ? 14.602 -14.469 -1.748 1 70.19 170 GLU B O 1
ATOM 3189 N N . VAL B 1 171 ? 14.109 -12.828 -3.246 1 79.75 171 VAL B N 1
ATOM 3190 C CA . VAL B 1 171 ? 13.078 -12.234 -2.4 1 79.75 171 VAL B CA 1
ATOM 3191 C C . VAL B 1 171 ? 11.969 -13.25 -2.146 1 79.75 171 VAL B C 1
ATOM 3193 O O . VAL B 1 171 ? 11.336 -13.234 -1.09 1 79.75 171 VAL B O 1
ATOM 3196 N N . TYR B 1 172 ? 11.938 -14.195 -3.014 1 79.56 172 TYR B N 1
ATOM 3197 C CA . TYR B 1 172 ? 10.844 -15.148 -2.912 1 79.56 172 TYR B CA 1
ATOM 3198 C C . TYR B 1 172 ? 11.289 -16.422 -2.207 1 79.56 172 TYR B C 1
ATOM 3200 O O . TYR B 1 172 ? 10.461 -17.266 -1.855 1 79.56 172 TYR B O 1
ATOM 3208 N N . GLU B 1 173 ? 12.633 -16.531 -1.984 1 77.81 173 GLU B N 1
ATOM 3209 C CA . GLU B 1 173 ? 13.188 -17.75 -1.4 1 77.81 173 GLU B CA 1
ATOM 3210 C C . GLU B 1 173 ? 13.562 -17.531 0.063 1 77.81 173 GLU B C 1
ATOM 3212 O O . GLU B 1 173 ? 13.531 -18.484 0.859 1 77.81 173 GLU B O 1
ATOM 3217 N N . ASP B 1 174 ? 13.891 -16.344 0.449 1 84.12 174 ASP B N 1
ATOM 3218 C CA . ASP B 1 174 ? 14.422 -16.031 1.776 1 84.12 174 ASP B CA 1
ATOM 3219 C C . ASP B 1 174 ? 13.539 -15.016 2.496 1 84.12 174 ASP B C 1
ATOM 3221 O O . ASP B 1 174 ? 13.297 -13.922 1.976 1 84.12 174 ASP B O 1
ATOM 3225 N N . ILE B 1 175 ? 13.117 -15.383 3.674 1 88 175 ILE B N 1
ATOM 3226 C CA . ILE B 1 175 ? 12.195 -14.547 4.438 1 88 175 ILE B CA 1
ATOM 3227 C C . ILE B 1 175 ? 12.875 -13.227 4.789 1 88 175 ILE B C 1
ATOM 3229 O O . ILE B 1 175 ? 12.219 -12.18 4.812 1 88 175 ILE B O 1
ATOM 3233 N N . HIS B 1 176 ? 14.141 -13.227 5.086 1 88.75 176 HIS B N 1
ATOM 3234 C CA . HIS B 1 176 ? 14.859 -12.008 5.434 1 88.75 176 HIS B CA 1
ATOM 3235 C C . HIS B 1 176 ? 14.906 -11.039 4.258 1 88.75 176 HIS B C 1
ATOM 3237 O O . HIS B 1 176 ? 14.656 -9.844 4.426 1 88.75 176 HIS B O 1
ATOM 3243 N N . MET B 1 177 ? 15.102 -11.586 3.102 1 89.25 177 MET B N 1
ATOM 3244 C CA . MET B 1 177 ? 15.133 -10.758 1.897 1 89.25 177 MET B CA 1
ATOM 3245 C C . MET B 1 177 ? 13.734 -10.25 1.553 1 89.25 177 MET B C 1
ATOM 3247 O O . MET B 1 177 ? 13.57 -9.133 1.072 1 89.25 177 MET B O 1
ATOM 3251 N N . SER B 1 178 ? 12.766 -11.133 1.781 1 90.5 178 SER B N 1
ATOM 3252 C CA . SER B 1 178 ? 11.391 -10.727 1.546 1 90.5 178 SER B CA 1
ATOM 3253 C C . SER B 1 178 ? 11.008 -9.539 2.426 1 90.5 178 SER B C 1
ATOM 3255 O O . SER B 1 178 ? 10.406 -8.57 1.947 1 90.5 178 SER B O 1
ATOM 3257 N N . LEU B 1 179 ? 11.406 -9.609 3.648 1 92.69 179 LEU B N 1
ATOM 3258 C CA . LEU B 1 179 ? 11.094 -8.555 4.602 1 92.69 179 LEU B CA 1
ATOM 3259 C C . LEU B 1 179 ? 11.766 -7.246 4.203 1 92.69 179 LEU B C 1
ATOM 3261 O O . LEU B 1 179 ? 11.148 -6.18 4.254 1 92.69 179 LEU B O 1
ATOM 3265 N N . CYS B 1 180 ? 13.008 -7.336 3.787 1 93 180 CYS B N 1
ATOM 3266 C CA . CYS B 1 180 ? 13.75 -6.16 3.346 1 93 180 CYS B CA 1
ATOM 3267 C C . CYS B 1 180 ? 13.086 -5.531 2.123 1 93 180 CYS B C 1
ATOM 3269 O O . CYS B 1 180 ? 12.867 -4.316 2.084 1 93 180 CYS B O 1
ATOM 3271 N N . PHE B 1 181 ? 12.719 -6.371 1.232 1 93.06 181 PHE B N 1
ATOM 3272 C CA . PHE B 1 181 ? 12.125 -5.906 -0.014 1 93.06 181 PHE B CA 1
ATOM 3273 C C . PHE B 1 181 ? 10.781 -5.238 0.247 1 93.06 181 PHE B C 1
ATOM 3275 O O . PHE B 1 181 ? 10.531 -4.125 -0.224 1 93.06 181 PHE B O 1
ATOM 3282 N N . VAL B 1 182 ? 9.922 -5.871 1.008 1 94.31 182 VAL B N 1
ATOM 3283 C CA . VAL B 1 182 ? 8.57 -5.371 1.27 1 94.31 182 VAL B CA 1
ATOM 3284 C C . VAL B 1 182 ? 8.648 -4.059 2.045 1 94.31 182 VAL B C 1
ATOM 3286 O O . VAL B 1 182 ? 7.898 -3.119 1.771 1 94.31 182 VAL B O 1
ATOM 3289 N N . SER B 1 183 ? 9.555 -3.957 3.018 1 96.69 183 SER B N 1
ATOM 3290 C CA . SER B 1 183 ? 9.711 -2.732 3.797 1 96.69 183 SER B CA 1
ATOM 3291 C C . SER B 1 183 ? 10.156 -1.57 2.916 1 96.69 183 SER B C 1
ATOM 3293 O O . SER B 1 183 ? 9.711 -0.435 3.107 1 96.69 183 SER B O 1
ATOM 3295 N N . ALA B 1 184 ? 11.039 -1.872 1.971 1 96.06 184 ALA B N 1
ATOM 3296 C CA . ALA B 1 184 ? 11.516 -0.833 1.062 1 96.06 184 ALA B CA 1
ATOM 3297 C C . ALA B 1 184 ? 10.398 -0.347 0.146 1 96.06 184 ALA B C 1
ATOM 3299 O O . ALA B 1 184 ? 10.25 0.856 -0.083 1 96.06 184 ALA B O 1
ATOM 3300 N N . VAL B 1 185 ? 9.617 -1.252 -0.339 1 94.75 185 VAL B N 1
ATOM 3301 C CA . VAL B 1 185 ? 8.5 -0.902 -1.205 1 94.75 185 VAL B CA 1
ATOM 3302 C C . VAL B 1 185 ? 7.469 -0.094 -0.419 1 94.75 185 VAL B C 1
ATOM 3304 O O . VAL B 1 185 ? 6.926 0.892 -0.925 1 94.75 185 VAL B O 1
ATOM 3307 N N . TYR B 1 186 ? 7.191 -0.542 0.813 1 97.25 186 TYR B N 1
ATOM 3308 C CA . TYR B 1 186 ? 6.285 0.193 1.689 1 97.25 186 TYR B CA 1
ATOM 3309 C C . TYR B 1 186 ? 6.781 1.618 1.912 1 97.25 186 TYR B C 1
ATOM 3311 O O . TYR B 1 186 ? 6 2.57 1.833 1 97.25 186 TYR B O 1
ATOM 3319 N N . ALA B 1 187 ? 8.055 1.773 2.172 1 98.19 187 ALA B N 1
ATOM 3320 C CA . ALA B 1 187 ? 8.641 3.096 2.385 1 98.19 187 ALA B CA 1
ATOM 3321 C C . ALA B 1 187 ? 8.469 3.977 1.149 1 98.19 187 ALA B C 1
ATOM 3323 O O . ALA B 1 187 ? 8.172 5.168 1.265 1 98.19 187 ALA B O 1
ATOM 3324 N N . LEU B 1 188 ? 8.609 3.418 0.011 1 97 188 LEU B N 1
ATOM 3325 C CA . LEU B 1 188 ? 8.445 4.16 -1.233 1 97 188 LEU B CA 1
ATOM 3326 C C . LEU B 1 188 ? 6.996 4.602 -1.412 1 97 188 LEU B C 1
ATOM 3328 O O . LEU B 1 188 ? 6.734 5.734 -1.828 1 97 188 LEU B O 1
ATOM 3332 N N . LEU B 1 189 ? 6.141 3.688 -1.087 1 95.81 189 LEU B N 1
ATOM 3333 C CA . LEU B 1 189 ? 4.719 4.004 -1.206 1 95.81 189 LEU B CA 1
ATOM 3334 C C . LEU B 1 189 ? 4.332 5.137 -0.262 1 95.81 189 LEU B C 1
ATOM 3336 O O . LEU B 1 189 ? 3.537 6.008 -0.623 1 95.81 189 LEU B O 1
ATOM 3340 N N . VAL B 1 190 ? 4.871 5.117 0.912 1 97.31 190 VAL B N 1
ATOM 3341 C CA . VAL B 1 190 ? 4.598 6.164 1.893 1 97.31 190 VAL B CA 1
ATOM 3342 C C . VAL B 1 190 ? 5.242 7.473 1.446 1 97.31 190 VAL B C 1
ATOM 3344 O O . VAL B 1 190 ? 4.691 8.555 1.672 1 97.31 190 VAL B O 1
ATOM 3347 N N . ALA B 1 191 ? 6.387 7.426 0.743 1 98.19 191 ALA B N 1
ATOM 3348 C CA . ALA B 1 191 ? 7.121 8.617 0.319 1 98.19 191 ALA B CA 1
ATOM 3349 C C . ALA B 1 191 ? 6.316 9.422 -0.696 1 98.19 191 ALA B C 1
ATOM 3351 O O . ALA B 1 191 ? 6.441 10.648 -0.759 1 98.19 191 ALA B O 1
ATOM 3352 N N . VAL B 1 192 ? 5.473 8.805 -1.401 1 96.19 192 VAL B N 1
ATOM 3353 C CA . VAL B 1 192 ? 4.75 9.453 -2.486 1 96.19 192 VAL B CA 1
ATOM 3354 C C . VAL B 1 192 ? 3.795 10.5 -1.914 1 96.19 192 VAL B C 1
ATOM 3356 O O . VAL B 1 192 ? 3.922 11.695 -2.209 1 96.19 192 VAL B O 1
ATOM 3359 N N . PRO B 1 193 ? 2.799 10.086 -1.032 1 96.31 193 PRO B N 1
ATOM 3360 C CA . PRO B 1 193 ? 1.918 11.125 -0.492 1 96.31 193 PRO B CA 1
ATOM 3361 C C . PRO B 1 193 ? 2.672 12.172 0.326 1 96.31 193 PRO B C 1
ATOM 3363 O O . PRO B 1 193 ? 2.283 13.336 0.344 1 96.31 193 PRO B O 1
ATOM 3366 N N . VAL B 1 194 ? 3.76 11.797 1.012 1 98 194 VAL B N 1
ATOM 3367 C CA . VAL B 1 194 ? 4.543 12.742 1.798 1 98 194 VAL B CA 1
ATOM 3368 C C . VAL B 1 194 ? 5.203 13.758 0.872 1 98 194 VAL B C 1
ATOM 3370 O O . VAL B 1 194 ? 5.195 14.961 1.151 1 98 194 VAL B O 1
ATOM 3373 N N . ALA B 1 195 ? 5.762 13.312 -0.237 1 98.31 195 ALA B N 1
ATOM 3374 C CA . ALA B 1 195 ? 6.395 14.203 -1.209 1 98.31 195 ALA B CA 1
ATOM 3375 C C . ALA B 1 195 ? 5.367 15.141 -1.839 1 98.31 195 ALA B C 1
ATOM 3377 O O . ALA B 1 195 ? 5.648 16.328 -2.051 1 98.31 195 ALA B O 1
ATOM 3378 N N . LEU B 1 196 ? 4.234 14.609 -2.158 1 97.44 196 LEU B N 1
ATOM 3379 C CA . LEU B 1 196 ? 3.172 15.438 -2.723 1 97.44 196 LEU B CA 1
ATOM 3380 C C . LEU B 1 196 ? 2.74 16.516 -1.735 1 97.44 196 LEU B C 1
ATOM 3382 O O . LEU B 1 196 ? 2.492 17.656 -2.127 1 97.44 196 LEU B O 1
ATOM 3386 N N . MET B 1 197 ? 2.666 16.125 -0.473 1 97.81 197 MET B N 1
ATOM 3387 C CA . MET B 1 197 ? 2.334 17.094 0.561 1 97.81 197 MET B CA 1
ATOM 3388 C C . MET B 1 197 ? 3.416 18.172 0.667 1 97.81 197 MET B C 1
ATOM 3390 O O . MET B 1 197 ? 3.111 19.344 0.809 1 97.81 197 MET B O 1
ATOM 3394 N N . LEU B 1 198 ? 4.605 17.781 0.631 1 98.31 198 LEU B N 1
ATOM 3395 C CA . LEU B 1 198 ? 5.715 18.719 0.688 1 98.31 198 LEU B CA 1
ATOM 3396 C C . LEU B 1 198 ? 5.637 19.719 -0.465 1 98.31 198 LEU B C 1
ATOM 3398 O O . LEU B 1 198 ? 5.766 20.922 -0.257 1 98.31 198 LEU B O 1
ATOM 3402 N N . LEU B 1 199 ? 5.395 19.234 -1.656 1 98.19 199 LEU B N 1
ATOM 3403 C CA . LEU B 1 199 ? 5.293 20.078 -2.834 1 98.19 199 LEU B CA 1
ATOM 3404 C C . LEU B 1 199 ? 4.121 21.047 -2.703 1 98.19 199 LEU B C 1
ATOM 3406 O O . LEU B 1 199 ? 4.242 22.234 -3.053 1 98.19 199 LEU B O 1
ATOM 3410 N N . GLN B 1 200 ? 3.029 20.531 -2.189 1 97.88 200 GLN B N 1
ATOM 3411 C CA . GLN B 1 200 ? 1.868 21.375 -1.966 1 97.88 200 GLN B CA 1
ATOM 3412 C C . GLN B 1 200 ? 2.186 22.5 -0.971 1 97.88 200 GLN B C 1
ATOM 3414 O O . GLN B 1 200 ? 1.826 23.656 -1.191 1 97.88 200 GLN B O 1
ATOM 3419 N N . GLN B 1 201 ? 2.854 22.141 0.084 1 97.81 201 GLN B N 1
ATOM 3420 C CA . GLN B 1 201 ? 3.211 23.125 1.103 1 97.81 201 GLN B CA 1
ATOM 3421 C C . GLN B 1 201 ? 4.145 24.188 0.536 1 97.81 201 GLN B C 1
ATOM 3423 O O . GLN B 1 201 ? 3.957 25.375 0.787 1 97.81 201 GLN B O 1
ATOM 3428 N N . LEU B 1 202 ? 5.098 23.797 -0.216 1 98.19 202 LEU B N 1
ATOM 3429 C CA . LEU B 1 202 ? 6.043 24.734 -0.797 1 98.19 202 LEU B CA 1
ATOM 3430 C C . LEU B 1 202 ? 5.344 25.656 -1.791 1 98.19 202 LEU B C 1
ATOM 3432 O O . LEU B 1 202 ? 5.629 26.859 -1.838 1 98.19 202 LEU B O 1
ATOM 3436 N N . TRP B 1 203 ? 4.449 25.094 -2.545 1 97.75 203 TRP B N 1
ATOM 3437 C CA . TRP B 1 203 ? 3.668 25.875 -3.498 1 97.75 203 TRP B CA 1
ATOM 3438 C C . TRP B 1 203 ? 2.818 26.922 -2.779 1 97.75 203 TRP B C 1
ATOM 3440 O O . TRP B 1 203 ? 2.781 28.094 -3.182 1 97.75 203 TRP B O 1
ATOM 3450 N N . LEU B 1 204 ? 2.209 26.547 -1.713 1 97.56 204 LEU B N 1
ATOM 3451 C CA . LEU B 1 204 ? 1.302 27.438 -0.993 1 97.56 204 LEU B CA 1
ATOM 3452 C C . LEU B 1 204 ? 2.076 28.5 -0.223 1 97.56 204 LEU B C 1
ATOM 3454 O O . LEU B 1 204 ? 1.609 29.625 -0.079 1 97.56 204 LEU B O 1
ATOM 3458 N N . VAL B 1 205 ? 3.227 28.141 0.298 1 97.38 205 VAL B N 1
ATOM 3459 C CA . VAL B 1 205 ? 4.086 29.125 0.946 1 97.38 205 VAL B CA 1
ATOM 3460 C C . VAL B 1 205 ? 4.488 30.203 -0.059 1 97.38 205 VAL B C 1
ATOM 3462 O O . VAL B 1 205 ? 4.5 31.391 0.267 1 97.38 205 VAL B O 1
ATOM 3465 N N . ALA B 1 206 ? 4.766 29.828 -1.294 1 97.69 206 ALA B N 1
ATOM 3466 C CA . ALA B 1 206 ? 5.152 30.766 -2.346 1 97.69 206 ALA B CA 1
ATOM 3467 C C . ALA B 1 206 ? 4.016 31.734 -2.664 1 97.69 206 ALA B C 1
ATOM 3469 O O . ALA B 1 206 ? 4.254 32.844 -3.115 1 97.69 206 ALA B O 1
ATOM 3470 N N . LEU B 1 207 ? 2.828 31.344 -2.422 1 97.31 207 LEU B N 1
ATOM 3471 C CA . LEU B 1 207 ? 1.655 32.156 -2.711 1 97.31 207 LEU B CA 1
ATOM 3472 C C . LEU B 1 207 ? 1.142 32.844 -1.445 1 97.31 207 LEU B C 1
ATOM 3474 O O . LEU B 1 207 ? 0.157 33.594 -1.488 1 97.31 207 LEU B O 1
ATOM 3478 N N . ASN B 1 208 ? 1.769 32.531 -0.325 1 96.75 208 ASN B N 1
ATOM 3479 C CA . ASN B 1 208 ? 1.304 33.031 0.969 1 96.75 208 ASN B CA 1
ATOM 3480 C C . ASN B 1 208 ? -0.166 32.688 1.2 1 96.75 208 ASN B C 1
ATOM 3482 O O . ASN B 1 208 ? -0.963 33.562 1.538 1 96.75 208 ASN B O 1
ATOM 3486 N N . THR B 1 209 ? -0.442 31.406 0.941 1 96.62 209 THR B N 1
ATOM 3487 C CA . THR B 1 209 ? -1.782 30.859 1.086 1 96.62 209 THR B CA 1
ATOM 3488 C C . THR B 1 209 ? -1.744 29.547 1.889 1 96.62 209 THR B C 1
ATOM 3490 O O . THR B 1 209 ? -0.854 28.719 1.694 1 96.62 209 THR B O 1
ATOM 3493 N N . THR B 1 210 ? -2.666 29.422 2.91 1 95.69 210 THR B N 1
ATOM 3494 C CA . THR B 1 210 ? -2.775 28.188 3.672 1 95.69 210 THR B CA 1
ATOM 3495 C C . THR B 1 210 ? -3.75 27.219 3 1 95.69 210 THR B C 1
ATOM 3497 O O . THR B 1 210 ? -4.512 27.609 2.115 1 95.69 210 THR B O 1
ATOM 3500 N N . ILE B 1 211 ? -3.721 25.938 3.354 1 94.94 211 ILE B N 1
ATOM 3501 C CA . ILE B 1 211 ? -4.668 24.969 2.838 1 94.94 211 ILE B CA 1
ATOM 3502 C C . ILE B 1 211 ? -6.09 25.375 3.203 1 94.94 211 ILE B C 1
ATOM 3504 O O . ILE B 1 211 ? -7.012 25.234 2.395 1 94.94 211 ILE B O 1
ATOM 3508 N N . TYR B 1 212 ? -6.246 25.844 4.422 1 92.12 212 TYR B N 1
ATOM 3509 C CA . TYR B 1 212 ? -7.551 26.312 4.871 1 92.12 212 TYR B CA 1
ATOM 3510 C C . TYR B 1 212 ? -8.078 27.406 3.941 1 92.12 212 TYR B C 1
ATOM 3512 O O . TYR B 1 212 ? -9.242 27.359 3.531 1 92.12 212 TYR B O 1
ATOM 3520 N N . GLU B 1 213 ? -7.25 28.375 3.623 1 92.81 213 GLU B N 1
ATOM 3521 C CA . GLU B 1 213 ? -7.621 29.469 2.732 1 92.81 213 GLU B CA 1
ATOM 3522 C C . GLU B 1 213 ? -7.879 28.969 1.315 1 92.81 213 GLU B C 1
ATOM 3524 O O . GLU B 1 213 ? -8.812 29.422 0.648 1 92.81 213 GLU B O 1
ATOM 3529 N N . LEU B 1 214 ? -7.012 28.062 0.858 1 91.75 214 LEU B N 1
ATOM 3530 C CA . LEU B 1 214 ? -7.184 27.453 -0.461 1 91.75 214 LEU B CA 1
ATOM 3531 C C . LEU B 1 214 ? -8.555 26.797 -0.586 1 91.75 214 LEU B C 1
ATOM 3533 O O . LEU B 1 214 ? -9.234 26.969 -1.602 1 91.75 214 LEU B O 1
ATOM 3537 N N . ARG B 1 215 ? -8.977 26.078 0.418 1 86.81 215 ARG B N 1
ATOM 3538 C CA . ARG B 1 215 ? -10.25 25.375 0.424 1 86.81 215 ARG B CA 1
ATOM 3539 C C . ARG B 1 215 ? -11.422 26.344 0.389 1 86.81 215 ARG B C 1
ATOM 3541 O O . ARG B 1 215 ? -12.516 25.984 -0.039 1 86.81 215 ARG B O 1
ATOM 3548 N N . ARG B 1 216 ? -11.148 27.531 0.798 1 87.56 216 ARG B N 1
ATOM 3549 C CA . ARG B 1 216 ? -12.164 28.578 0.813 1 87.56 216 ARG B CA 1
ATOM 3550 C C . ARG B 1 216 ? -12.031 29.484 -0.398 1 87.56 216 ARG B C 1
ATOM 3552 O O . ARG B 1 216 ? -12.625 30.562 -0.437 1 87.56 216 ARG B O 1
ATOM 3559 N N . HIS B 1 217 ? -11.148 29.062 -1.371 1 87.94 217 HIS B N 1
ATOM 3560 C CA . HIS B 1 217 ? -10.945 29.734 -2.646 1 87.94 217 HIS B CA 1
ATOM 3561 C C . HIS B 1 217 ? -10.328 31.125 -2.447 1 87.94 217 HIS B C 1
ATOM 3563 O O . HIS B 1 217 ? -10.664 32.062 -3.168 1 87.94 217 HIS B O 1
ATOM 3569 N N . ARG B 1 218 ? -9.586 31.281 -1.405 1 89.5 218 ARG B N 1
ATOM 3570 C CA . ARG B 1 218 ? -8.836 32.5 -1.138 1 89.5 218 ARG B CA 1
ATOM 3571 C C . ARG B 1 218 ? -7.352 32.312 -1.44 1 89.5 218 ARG B C 1
ATOM 3573 O O . ARG B 1 218 ? -6.543 32.156 -0.524 1 89.5 218 ARG B O 1
ATOM 3580 N N . ILE B 1 219 ? -7.062 32.375 -2.678 1 91.88 219 ILE B N 1
ATOM 3581 C CA . ILE B 1 219 ? -5.691 32.125 -3.107 1 91.88 219 ILE B CA 1
ATOM 3582 C C . ILE B 1 219 ? -4.988 33.469 -3.357 1 91.88 219 ILE B C 1
ATOM 3584 O O . ILE B 1 219 ? -5.543 34.344 -4.008 1 91.88 219 ILE B O 1
ATOM 3588 N N . GLY B 1 220 ? -3.84 33.625 -2.801 1 92.5 220 GLY B N 1
ATOM 3589 C CA . GLY B 1 220 ? -2.994 34.75 -3.094 1 92.5 220 GLY B CA 1
ATOM 3590 C C . GLY B 1 220 ? -3.504 36.062 -2.484 1 92.5 220 GLY B C 1
ATOM 3591 O O . GLY B 1 220 ? -3.068 37.156 -2.863 1 92.5 220 GLY B O 1
ATOM 3592 N N . THR B 1 221 ? -4.434 36 -1.562 1 91.25 221 THR B N 1
ATOM 3593 C CA . THR B 1 221 ? -5.031 37.156 -0.935 1 91.25 221 THR B CA 1
ATOM 3594 C C . THR B 1 221 ? -3.975 37.969 -0.187 1 91.25 221 THR B C 1
ATOM 3596 O O . THR B 1 221 ? -4.027 39.188 -0.171 1 91.25 221 THR B O 1
ATOM 3599 N N . TYR B 1 222 ? -3.064 37.25 0.358 1 92.56 222 TYR B N 1
ATOM 3600 C CA . TYR B 1 222 ? -2.057 37.875 1.189 1 92.56 222 TYR B CA 1
ATOM 3601 C C . TYR B 1 222 ? -0.684 37.812 0.533 1 92.56 222 TYR B C 1
ATOM 3603 O O . TYR B 1 222 ? 0.339 38 1.202 1 92.56 222 TYR B O 1
ATOM 3611 N N . SER B 1 223 ? -0.678 37.562 -0.75 1 94.81 223 SER B N 1
ATOM 3612 C CA . SER B 1 223 ? 0.583 37.344 -1.454 1 94.81 223 SER B CA 1
ATOM 3613 C C . SER B 1 223 ? 1.313 38.688 -1.677 1 94.81 223 SER B C 1
ATOM 3615 O O . SER B 1 223 ? 0.69 39.688 -2.002 1 94.81 223 SER B O 1
ATOM 3617 N N . ARG B 1 224 ? 2.615 38.812 -1.565 1 94.31 224 ARG B N 1
ATOM 3618 C CA . ARG B 1 224 ? 3.482 39.969 -1.828 1 94.31 224 ARG B CA 1
ATOM 3619 C C . ARG B 1 224 ? 4.555 39.625 -2.854 1 94.31 224 ARG B C 1
ATOM 3621 O O . ARG B 1 224 ? 5.637 40.219 -2.857 1 94.31 224 ARG B O 1
ATOM 3628 N N . GLY B 1 225 ? 4.234 38.531 -3.627 1 95.81 225 GLY B N 1
ATOM 3629 C CA . GLY B 1 225 ? 5.215 38.031 -4.57 1 95.81 225 GLY B CA 1
ATOM 3630 C C . GLY B 1 225 ? 5.922 36.781 -4.082 1 95.81 225 GLY B C 1
ATOM 3631 O O . GLY B 1 225 ? 6.148 36.594 -2.881 1 95.81 225 GLY B O 1
ATOM 3632 N N . ILE B 1 226 ? 6.32 35.969 -4.941 1 96.56 226 ILE B N 1
ATOM 3633 C CA . ILE B 1 226 ? 6.859 34.625 -4.633 1 96.56 226 ILE B CA 1
ATOM 3634 C C . ILE B 1 226 ? 8.109 34.781 -3.77 1 96.56 226 ILE B C 1
ATOM 3636 O O . ILE B 1 226 ? 8.211 34.156 -2.711 1 96.56 226 ILE B O 1
ATOM 3640 N N . TRP B 1 227 ? 9.008 35.625 -4.191 1 96.62 227 TRP B N 1
ATOM 3641 C CA . TRP B 1 227 ? 10.273 35.75 -3.475 1 96.62 227 TRP B CA 1
ATOM 3642 C C . TRP B 1 227 ? 10.047 36.344 -2.088 1 96.62 227 TRP B C 1
ATOM 3644 O O . TRP B 1 227 ? 10.617 35.875 -1.104 1 96.62 227 TRP B O 1
ATOM 3654 N N . THR B 1 228 ? 9.219 37.344 -1.965 1 96 228 THR B N 1
ATOM 3655 C CA . THR B 1 228 ? 8.938 38 -0.692 1 96 228 THR B CA 1
ATOM 3656 C C . THR B 1 228 ? 8.203 37.031 0.252 1 96 228 THR B C 1
ATOM 3658 O O . THR B 1 228 ? 8.508 37 1.445 1 96 228 THR B O 1
ATOM 3661 N N . ASN B 1 229 ? 7.289 36.281 -0.317 1 96.75 229 ASN B N 1
ATOM 3662 C CA . ASN B 1 229 ? 6.559 35.312 0.49 1 96.75 229 ASN B CA 1
ATOM 3663 C C . ASN B 1 229 ? 7.5 34.281 1.102 1 96.75 229 ASN B C 1
ATOM 3665 O O . ASN B 1 229 ? 7.418 34 2.297 1 96.75 229 ASN B O 1
ATOM 3669 N N . CYS B 1 230 ? 8.391 33.812 0.308 1 96.56 230 CYS B N 1
ATOM 3670 C CA . CYS B 1 230 ? 9.328 32.781 0.772 1 96.56 230 CYS B CA 1
ATOM 3671 C C . CYS B 1 230 ? 10.281 33.375 1.81 1 96.56 230 CYS B C 1
ATOM 3673 O O . CYS B 1 230 ? 10.562 32.719 2.828 1 96.56 230 CYS B O 1
ATOM 3675 N N . LYS B 1 231 ? 10.734 34.562 1.503 1 95.31 231 LYS B N 1
ATOM 3676 C CA . LYS B 1 231 ? 11.648 35.219 2.443 1 95.31 231 LYS B CA 1
ATOM 3677 C C . LYS B 1 231 ? 10.969 35.438 3.787 1 95.31 231 LYS B C 1
ATOM 3679 O O . LYS B 1 231 ? 11.555 35.188 4.84 1 95.31 231 LYS B O 1
ATOM 3684 N N . MET B 1 232 ? 9.781 35.906 3.775 1 93.62 232 MET B N 1
ATOM 3685 C CA . MET B 1 232 ? 9.039 36.188 5 1 93.62 232 MET B CA 1
ATOM 3686 C C . MET B 1 232 ? 8.734 34.906 5.77 1 93.62 232 MET B C 1
ATOM 3688 O O . MET B 1 232 ? 8.711 34.906 7.004 1 93.62 232 MET B O 1
ATOM 3692 N N . PHE B 1 233 ? 8.531 33.812 5.086 1 95.5 233 PHE B N 1
ATOM 3693 C CA . PHE B 1 233 ? 8.18 32.531 5.715 1 95.5 233 PHE B CA 1
ATOM 3694 C C . PHE B 1 233 ? 9.398 31.922 6.387 1 95.5 233 PHE B C 1
ATOM 3696 O O . PHE B 1 233 ? 9.328 31.516 7.551 1 95.5 233 PHE B O 1
ATOM 3703 N N . TRP B 1 234 ? 10.508 31.859 5.715 1 95.44 234 TRP B N 1
ATOM 3704 C CA . TRP B 1 234 ? 11.68 31.125 6.195 1 95.44 234 TRP B CA 1
ATOM 3705 C C . TRP B 1 234 ? 12.523 32 7.117 1 95.44 234 TRP B C 1
ATOM 3707 O O . TRP B 1 234 ? 13.227 31.5 7.992 1 95.44 234 TRP B O 1
ATOM 3717 N N . PHE B 1 235 ? 12.414 33.344 6.887 1 93.06 235 PHE B N 1
ATOM 3718 C CA . PHE B 1 235 ? 13.18 34.281 7.684 1 93.06 235 PHE B CA 1
ATOM 3719 C C . PHE B 1 235 ? 12.281 35.375 8.258 1 93.06 235 PHE B C 1
ATOM 3721 O O . PHE B 1 235 ? 12.383 36.531 7.867 1 93.06 235 PHE B O 1
ATOM 3728 N N . PRO B 1 236 ? 11.414 34.906 9.195 1 83.19 236 PRO B N 1
ATOM 3729 C CA . PRO B 1 236 ? 10.516 35.906 9.766 1 83.19 236 PRO B CA 1
ATOM 3730 C C . PRO B 1 236 ? 11.258 36.969 10.586 1 83.19 236 PRO B C 1
ATOM 3732 O O . PRO B 1 236 ? 12.281 36.656 11.211 1 83.19 236 PRO B O 1
ATOM 3735 N N . ASP B 1 237 ? 10.992 38.312 10.32 1 70.19 237 ASP B N 1
ATOM 3736 C CA . ASP B 1 237 ? 11.594 39.406 11.078 1 70.19 237 ASP B CA 1
ATOM 3737 C C . ASP B 1 237 ? 11.273 39.281 12.562 1 70.19 237 ASP B C 1
ATOM 3739 O O . ASP B 1 237 ? 10.172 38.906 12.938 1 70.19 237 ASP B O 1
ATOM 3743 N N . ARG B 1 238 ? 12.273 38.875 13.477 1 54.72 238 ARG B N 1
ATOM 3744 C CA . ARG B 1 238 ? 12.141 38.906 14.93 1 54.72 238 ARG B CA 1
ATOM 3745 C C . ARG B 1 238 ? 11.609 40.25 15.422 1 54.72 238 ARG B C 1
ATOM 3747 O O . ARG B 1 238 ? 12.359 41.219 15.516 1 54.72 238 ARG B O 1
ATOM 3754 N N . ARG B 1 239 ? 10.531 40.781 15.047 1 41.84 239 ARG B N 1
ATOM 3755 C CA . ARG B 1 239 ? 10.234 41.969 15.828 1 41.84 239 ARG B CA 1
ATOM 3756 C C . ARG B 1 239 ? 9.531 41.594 17.141 1 41.84 239 ARG B C 1
ATOM 3758 O O . ARG B 1 239 ? 8.789 40.625 17.203 1 41.84 239 ARG B O 1
#

Nearest PDB structures (foldseek):
  6bml-assembly1_A  TM=7.334E-01  e=3.676E-08  Homo sapiens
  6bmn-assembly1_A  TM=6.618E-01  e=1.046E-08  Homo sapiens
  7khm-assembly1_B  TM=6.982E-01  e=1.048E-07  Homo sapiens
  6bmm-assembly1_B  TM=7.093E-01  e=1.768E-07  Homo sapiens
  6bms-assembly2_D  TM=6.864E-01  e=1.163E-07  Danio rerio

Solvent-accessible surface area (backbone atoms only — not comparable to full-atom values): 25392 Å² total; per-residue (Å²): 130,52,59,45,27,51,50,46,53,50,49,51,52,50,52,52,46,46,40,62,72,40,38,37,71,74,58,64,58,52,70,68,59,52,48,53,44,52,51,31,45,49,51,19,51,51,22,50,51,49,25,65,72,37,30,38,68,59,48,76,65,52,34,54,48,57,70,67,46,66,80,61,62,76,74,60,72,81,71,73,74,74,75,63,56,48,38,86,84,77,67,33,53,52,58,85,65,37,43,73,36,83,86,78,71,43,36,20,36,44,36,25,48,71,38,55,57,71,66,40,49,34,9,66,68,10,37,66,38,44,54,52,19,41,51,27,43,35,50,31,27,50,52,53,20,49,59,44,45,57,55,63,22,44,42,48,67,55,88,82,74,56,60,44,64,47,76,48,61,56,40,77,74,32,60,68,47,30,51,42,50,52,51,21,53,50,32,46,59,54,28,49,63,46,44,53,49,43,52,51,51,54,53,26,42,33,32,43,32,38,60,49,35,45,76,67,71,42,68,47,80,68,43,74,47,48,68,52,25,42,44,48,67,79,54,58,80,88,119,131,52,59,45,28,51,50,46,52,50,49,52,52,48,53,51,45,46,40,62,72,39,37,38,70,74,57,64,59,53,67,68,60,51,50,53,44,51,50,31,46,50,50,20,51,53,22,50,50,49,24,66,72,37,30,38,68,58,48,76,66,50,35,53,49,57,70,66,46,67,78,62,61,72,74,60,74,79,72,71,73,74,73,62,56,47,38,86,84,77,70,33,53,51,57,85,64,38,43,74,37,82,86,79,70,41,35,21,36,44,35,28,50,73,37,55,56,73,66,40,50,36,9,65,67,11,38,66,37,44,54,52,17,39,52,28,44,35,50,31,27,48,52,53,20,49,59,44,44,58,54,64,25,46,49,44,66,53,90,83,72,55,54,43,63,46,73,48,59,55,39,77,74,34,60,66,45,30,51,42,49,51,52,22,50,50,31,46,61,54,29,49,63,47,44,53,49,42,52,49,48,55,54,26,42,34,32,43,29,38,61,49,36,46,76,68,71,41,68,48,78,68,43,73,45,49,68,53,25,42,46,49,67,79,55,58,80,88,121

Foldseek 3Di:
DFPLLVVLVVLVVLLVCLCVVFQCVPLVDDPVLVVVLVVLVVLLVVLLVLQAPCQAFQAQVNLVVVVPPCPLVPVPPPPPPPPALADPQRRGRADPLWDADPQVRTIGAVWQAQDSNSRGTHGDRSPVSVLSSLVSLLCSLLSLLCSLCCRQQVFPPDPPPDRDSDPNVVLVVDVSSVSSNVSSVVSVVVSVVSVVVSVVSLVQLQLVHGNVCVVVVNTSVVGPGRVVSNCCRVPPDPD/DFPLLVVLVVLVVLLVCLCVVFQCVPLVDDPVLVVVLVVLVVLLVVLLVLQAPCQAFQAQVNLVVVVVPCPLVPVPPPPPPPPQLADPQRRGRADPLWDADPQVRTIGAVWQDQDSNSRGTHGDRSPVSVLSSLVSLLCSLLSLLVSLCCRLQVFPPDPNPDRDSDPNVVLVVDVSSVSSNVSSVVSVVVSVVSVVVSVVSLVQLQLVHGNVCVVVVNTSVVGPGRVVSNCCRVPPDPD

Secondary structure (DSSP, 8-state):
--HHHHHHHHHHHHHHHHIIIIIHHHHT--HHHHHHHHHHHHHHHHHHHHHHH---B--HHHHHHHHHSGGGSS--------S-SB-TTT--BPPTT-EEETTTTEEETT--EEETTTTEEE-TTTHHHHHHHHHHHHHHHHHHHHHHHHHHS--EEETTTEEE---GGGGGT-HHHHHHHHHHHHHHHHHHHHHHHHHHHHHHHHTT--HHHHHTT--STT---HHHHHHHHHS----/--HHHHHHHHHHHHHHHHIIIIIHHHHT--HHHHHHHHHHHHHHHHHHHHHHH---B--HHHHHHHHHSGGGSS--------S-SB-TTT--BPPTT-EEETTTTEEETT--EEETTTTEEE-TTTHHHHHHHHHHHHHHHHHHHHHHHHHHS--EEETTTEEE---GGGGGT-HHHHHHHHHHHHHHHHHHHHHHHHHHHHHHHHTT--HHHHHTT--STT---HHHHHHHHHS----

Radius of gyration: 29.7 Å; Cα contacts (8 Å, |Δi|>4): 643; chains: 2; bounding box: 58×95×60 Å

Organism: Ixodes scapularis (NCBI:txid6945)

pLDDT: mean 83.33, std 20.06, range [30.23, 98.81]

Sequence (478 aa):
MGFFLSWTVTSLVLLLGVFHLEVVPYLEILYSENFFLMTMVTFTCICGYLVHSNPGYVGPVAAEMVKSSNAAASCSVDFAYGEGDTCTVCQLVKPPRCSHCHFCGHCVLKRDHHCVWLDTCVGERNHRAFILGLAGLVVSLLYGSNLTLTTVCRPRTLWGTVLVPESCSEVYEDIHMSLCFVSAVYALLVAVPVALMLLQQLWLVALNTTIYELRRHRIGTYSRGIWTNCKMFWFPDRRMGFFLSWTVTSLVLLLGVFHLEVVPYLEILYSENFFLMTMVTFTCICGYLVHSNPGYVGPVAAEMVKSSNAAASCSVDFAYGEGDTCTVCQLVKPPRCSHCHFCGHCVLKRDHHCVWLDTCVGERNHRAFILGLAGLVVSLLYGSNLTLTTVCRPRTLWGTVLVPESCSEVYEDIHMSLCFVSAVYALLVAVPVALMLLQQLWLVALNTTIYELRRHRIGTYSRGIWTNCKMFWFPDRR

InterPro domains:
  IPR001594 Palmitoyltransferase, DHHC domain [PF01529] (83-214)
  IPR039859 Palmitoyltransferase PFA4/ZDHHC16/ZDHHC20/ERF2-like [PTHR22883] (17-236)